Protein AF-0000000085283454 (afdb_homodimer)

Foldseek 3Di:
DEDEPVCPVLLLLVVVFQCVVDPDDAYEYCDADPSRRHDHDPADDDPQQVQQRVLRVLLVCCVPPLPDFKDKAEYSQKDWPVVLVCVLCVPPGLLAQEKEAQWWDPPAHLTWHQHFQIMMTRSNNSCCLNVPLLPDPPCQQAVNPDRGDRNGNRSRSSSVSRPRGYDYRADPVRFAQTENADLVVAADQDVCPVCVPVVVVIGPRDFHGHPPGGDPSHTMYGPHTSVNSVVCRCVVPPDDDPLVPDDPVPNVVPPVPPPPPPPPVPPPDDPDDPDDPDPPDPD/DEDEPVCPVLLLLVVVFQCVVDPDDAYEYCDADPSRRHDHDPADDDPQQVQQSVLRVLLVCCVPPLPDFKDKAEYSQKDWPVVLVCVLCVPPGLLAQEKEAQWWDDPAHLTWHQHFQIMMTRSNNSCCLNVPLLPDPPCQQAVNPDRGDRNGNRSRSSSVSRPRGYDYRADPVRFAQTDNADLVVAADQDVCPVCVPVVVVTGPRDFHGHPPGGDPSHTMYGPHTSVNSVVCRCVVPPDDDPLVPDDPVPNVVPPPPPPPPPPPVPPPDDPDDPDDPDPPDPD

pLDDT: mean 86.79, std 22.33, range [20.66, 98.94]

Sequence (566 aa):
VLTGPSTHHTAVHVKNTWAQRCDKTVFYSTEKDVGLQTEVLDVPEGYGYLWAKTKGALSHLHHHYPDYHWYLKADDDTYVIVENLRFFLRNLDPGEPIYYGVKFRKHVKQGYMSGGGGYVLSREAVRRFVTEALKLQDQSKCASNTSRGAEDLQLGVCLESVGVAAGDSLDDDGKSRFFSHSPLALFYKLPLVNKLHWYWRYIWHHHGVGPDCCSRHLVSFHDVDPRMMWTLETLLYRLHIHRDLQPPHLNTSTSTPPPTVSFTSTTVSQPPEATSISQDQWEVLTGPSTHHTAVHVKNTWAQRCDKTVFYSTEKDVGLQTEVLDVPEGYGYLWAKTKGALSHLHHHYPDYHWYLKADDDTYVIVENLRFFLRNLDPGEPIYYGVKFRKHVKQGYMSGGGGYVLSREAVRRFVTEALKLQDQSKCASNTSRGAEDLQLGVCLESVGVAAGDSLDDDGKSRFFSHSPLALFYKLPLVNKLHWYWRYIWHHHGVGPDCCSRHLVSFHDVDPRMMWTLETLLYRLHIHRDLQPPHLNTSTSTPPPTVSFTSTTVSQPPEATSISQDQWE

Organism: Cherax quadricarinatus (NCBI:txid27406)

Radius of gyration: 29.08 Å; Cα contacts (8 Å, |Δi|>4): 1041; chains: 2; bounding box: 64×90×77 Å

Secondary structure (DSSP, 8-state):
-B--GGGHHHHHHHHTTGGGGSS----EESS--TTTTPEEP-S--SGGGHHHHHHHHHHHHHHH-TT-SEEEE-BTT-EE-HHHHHHHHTTS-TTS-EEEEEEE-SSSTT-EEEEEEEEEEEHHHHHHHHHTGGG-S-TTT--TT---S-HHHHHHHHHHHTT-EE-----TTS-B-B-SS-HHHHSS--S---TTSHHHHHBSS----STTSB-TT--EESS--HHHHHHHHHHHHT----GGGS-GGG-TT--------------------------TT--/-B--GGGHHHHHHHHTTGGGGSS----EESS--TTTTPEEP-S--SGGGHHHHHHHHHHHHHHH-TT-SEEEE-BTT-EE-HHHHHHHHTTS-TTS-EEEEEEE-SSSTT-EEEEEEEEEEEHHHHHHHHHTGGG-S-TTT--TT-S-S-HHHHHHHHHHHTT-EE-----TTS-B-B-SS-HHHHSS--S---TTSHHHHHBSS----STTSB-TT--EESS--HHHHHHHHHHHHT----GGGS-GGG-TT--------------------------TT--

InterPro domains:
  IPR003378 Fringe-like, glycosyltransferase domain [PF02434] (13-164)
  IPR026050 C1GALT1/C1GALT1-specific chaperone 1 [PTHR23033] (1-240)

Solvent-accessible surface area (backbone atoms only — not comparable to full-atom values): 30653 Å² total; per-residue (Å²): 54,48,52,34,78,94,41,47,83,42,32,48,49,35,57,73,42,51,46,56,61,44,97,73,78,58,37,37,16,60,44,81,36,81,90,68,54,32,48,64,44,97,49,74,81,56,79,58,21,39,26,32,48,49,54,50,49,53,42,49,41,48,72,77,51,64,83,50,52,64,46,69,47,34,38,48,31,35,44,50,41,51,29,22,44,48,62,68,46,67,84,55,63,34,78,45,38,29,32,36,33,31,44,24,43,69,102,32,94,76,24,28,36,43,53,49,23,13,34,38,28,15,35,36,26,49,47,42,39,56,73,44,25,56,64,44,79,55,50,90,43,15,59,61,86,50,47,61,44,61,37,33,59,49,49,27,39,18,32,51,67,64,66,27,42,56,46,84,54,50,45,98,85,67,22,45,25,41,25,72,40,25,61,60,66,38,22,28,70,56,92,69,64,62,71,76,40,65,65,69,73,25,43,60,72,86,67,68,55,16,72,77,28,48,31,46,48,40,24,26,26,3,77,36,48,60,38,52,47,31,30,50,46,28,58,69,54,52,49,52,75,43,66,88,61,47,54,79,90,53,54,72,59,65,62,69,70,70,72,76,72,72,79,70,83,68,80,73,74,76,77,80,81,79,78,85,79,80,86,70,78,88,115,55,47,52,35,76,92,41,48,83,43,31,49,50,36,56,72,42,51,46,56,61,44,98,72,77,58,37,37,17,60,44,81,37,82,90,68,54,32,48,63,44,98,50,73,82,55,81,59,21,38,27,31,48,48,54,50,49,53,42,49,42,48,75,76,50,63,82,49,53,65,46,68,47,35,36,48,31,34,44,52,42,52,30,21,43,48,61,70,46,66,85,57,63,35,77,45,39,30,32,35,32,31,44,24,42,68,100,31,94,76,23,27,37,43,53,49,24,14,33,39,29,15,36,36,27,47,46,41,38,56,73,44,25,54,64,45,80,56,50,89,42,16,58,61,86,51,47,61,44,61,37,33,59,49,48,26,40,19,32,51,66,65,65,26,42,57,47,85,56,51,45,100,85,67,23,46,25,41,26,71,41,26,59,59,64,36,21,28,70,56,91,71,63,61,70,76,40,65,63,68,72,25,43,61,71,86,67,69,56,17,72,77,28,49,30,45,48,41,24,24,25,3,76,36,48,60,35,54,48,30,30,50,46,28,60,68,54,53,49,51,75,43,64,88,61,47,55,80,89,51,54,73,60,64,63,68,70,70,72,78,70,73,80,69,82,68,81,73,75,78,76,78,82,80,78,85,80,80,85,71,79,88,116

Nearest PDB structures (foldseek):
  7q4i-assembly1_A  TM=9.369E-01  e=1.637E-31  Drosophila melanogaster
  7jhk-assembly1_A  TM=6.469E-01  e=3.441E-08  Homo sapiens
  7jhm-assembly2_B  TM=6.564E-01  e=1.207E-07  Homo sapiens
  8tjc-assembly1_C  TM=6.547E-01  e=5.108E-07  Homo sapiens
  6wmo-assembly1_B  TM=6.582E-01  e=1.155E-06  Homo sapiens

Structure (mmCIF, N/CA/C/O backbone):
data_AF-0000000085283454-model_v1
#
loop_
_entit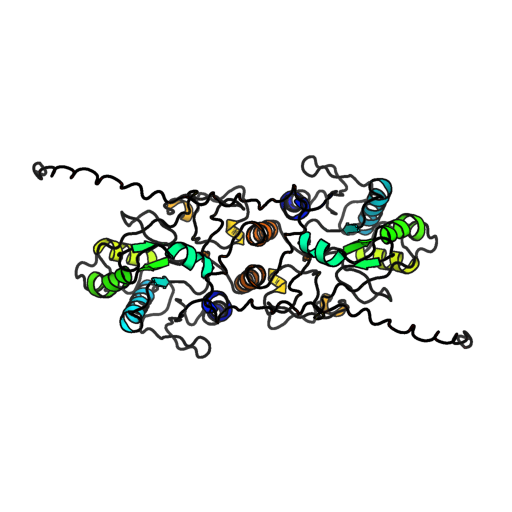y.id
_entity.type
_entity.pdbx_description
1 polymer 'N-acetylgalactosaminide beta-1,3-galactosyltransferase'
#
loop_
_atom_site.group_PDB
_atom_site.id
_atom_site.type_symbol
_atom_site.label_atom_id
_atom_site.label_alt_id
_atom_site.label_comp_id
_atom_site.label_asym_id
_atom_site.label_entity_id
_atom_site.label_seq_id
_atom_site.pdbx_PDB_ins_code
_atom_site.Cartn_x
_atom_site.Cartn_y
_atom_site.Cartn_z
_atom_site.occupancy
_atom_site.B_iso_or_equiv
_atom_site.auth_seq_id
_atom_site.auth_comp_id
_atom_site.auth_asym_id
_atom_site.auth_atom_id
_atom_site.pdbx_PDB_model_num
ATOM 1 N N . VAL A 1 1 ? -7.215 -21 -6.184 1 98.62 1 VAL A N 1
ATOM 2 C CA . VAL A 1 1 ? -6.656 -20.547 -4.91 1 98.62 1 VAL A CA 1
ATOM 3 C C . VAL A 1 1 ? -6.707 -21.688 -3.896 1 98.62 1 VAL A C 1
ATOM 5 O O . VAL A 1 1 ? -7.781 -22.219 -3.596 1 98.62 1 VAL A O 1
ATOM 8 N N . LEU A 1 2 ? -5.531 -22.031 -3.451 1 98.19 2 LEU A N 1
ATOM 9 C CA . LEU A 1 2 ? -5.457 -23.062 -2.43 1 98.19 2 LEU A CA 1
ATOM 10 C C . LEU A 1 2 ? -5.676 -22.469 -1.04 1 98.19 2 LEU A C 1
ATOM 12 O O . LEU A 1 2 ? -5.078 -21.453 -0.695 1 98.19 2 LEU A O 1
ATOM 16 N N . THR A 1 3 ? -6.551 -23.078 -0.317 1 98.12 3 THR A N 1
ATOM 17 C CA . THR A 1 3 ? -6.848 -22.656 1.049 1 98.12 3 THR A CA 1
ATOM 18 C C . THR A 1 3 ? -7.168 -23.859 1.927 1 98.12 3 THR A C 1
ATOM 20 O O . THR A 1 3 ? -6.887 -25 1.551 1 98.12 3 THR A O 1
ATOM 23 N N . GLY A 1 4 ? -7.457 -23.672 3.15 1 97.62 4 GLY A N 1
ATOM 24 C CA . GLY A 1 4 ? -7.832 -24.703 4.109 1 97.62 4 GLY A CA 1
ATOM 25 C C . GLY A 1 4 ? -8.758 -24.188 5.199 1 97.62 4 GLY A C 1
ATOM 26 O O . GLY A 1 4 ? -8.984 -22.984 5.312 1 97.62 4 GLY A O 1
ATOM 27 N N . PRO A 1 5 ? -9.281 -25.156 5.941 1 97.62 5 PRO A N 1
ATOM 28 C CA . PRO A 1 5 ? -10.25 -24.75 6.965 1 97.62 5 PRO A CA 1
ATOM 29 C C . PRO A 1 5 ? -9.68 -23.734 7.957 1 97.62 5 PRO A C 1
ATOM 31 O O . PRO A 1 5 ? -10.406 -22.875 8.445 1 97.62 5 PRO A O 1
ATOM 34 N N . SER A 1 6 ? -8.438 -23.797 8.258 1 96.88 6 SER A N 1
ATOM 35 C CA . SER A 1 6 ? -7.828 -22.891 9.219 1 96.88 6 SER A CA 1
ATOM 36 C C . SER A 1 6 ? -7.641 -21.5 8.625 1 96.88 6 SER A C 1
ATOM 38 O O . SER A 1 6 ? -7.387 -20.547 9.359 1 96.88 6 SER A O 1
ATOM 40 N N . THR A 1 7 ? -7.758 -21.328 7.277 1 97 7 THR A N 1
ATOM 41 C CA . THR A 1 7 ? -7.465 -20.031 6.66 1 97 7 THR A CA 1
ATOM 42 C C . THR A 1 7 ? -8.641 -19.562 5.805 1 97 7 THR A C 1
ATOM 44 O O . THR A 1 7 ? -8.523 -18.578 5.074 1 97 7 THR A O 1
ATOM 47 N N . HIS A 1 8 ? -9.75 -20.234 5.918 1 97.69 8 HIS A N 1
ATOM 48 C CA . HIS A 1 8 ? -10.945 -19.781 5.215 1 97.69 8 HIS A CA 1
ATOM 49 C C . HIS A 1 8 ? -11.25 -18.328 5.527 1 97.69 8 HIS A C 1
ATOM 51 O O . HIS A 1 8 ? -11.625 -17.562 4.633 1 97.69 8 HIS A O 1
ATOM 57 N N . HIS A 1 9 ? -11 -17.969 6.734 1 93.69 9 HIS A N 1
ATOM 58 C CA . HIS A 1 9 ? -11.328 -16.609 7.184 1 93.69 9 HIS A CA 1
ATOM 59 C C . HIS A 1 9 ? -10.414 -15.578 6.535 1 93.69 9 HIS A C 1
ATOM 61 O O . HIS A 1 9 ? -10.773 -14.398 6.457 1 93.69 9 HIS A O 1
ATOM 67 N N . THR A 1 10 ? -9.305 -15.961 6.07 1 94 10 THR A N 1
ATOM 68 C CA . THR A 1 10 ? -8.43 -15.031 5.367 1 94 10 THR A CA 1
ATOM 69 C C . THR A 1 10 ? -8.648 -15.117 3.859 1 94 10 THR A C 1
ATOM 71 O O . THR A 1 10 ? -8.508 -14.125 3.148 1 94 10 THR A O 1
ATOM 74 N N . ALA A 1 11 ? -9.086 -16.297 3.395 1 98 11 ALA A N 1
ATOM 75 C CA . ALA A 1 11 ? -9.305 -16.516 1.967 1 98 11 ALA A CA 1
ATOM 76 C C . ALA A 1 11 ? -10.445 -15.641 1.451 1 98 11 ALA A C 1
ATOM 78 O O . ALA A 1 11 ? -10.477 -15.281 0.272 1 98 11 ALA A O 1
ATOM 79 N N . VAL A 1 12 ? -11.312 -15.25 2.35 1 96.69 12 VAL A N 1
ATOM 80 C CA . VAL A 1 12 ? -12.453 -14.43 1.955 1 96.69 12 VAL A CA 1
ATOM 81 C C . VAL A 1 12 ? -11.961 -13.07 1.466 1 96.69 12 VAL A C 1
ATOM 83 O O . VAL A 1 12 ? -12.578 -12.461 0.587 1 96.69 12 VAL A O 1
ATOM 86 N N . HIS A 1 13 ? -10.859 -12.602 1.959 1 96.19 13 HIS A N 1
ATOM 87 C CA . HIS A 1 13 ? -10.32 -11.312 1.536 1 96.19 13 HIS A CA 1
ATOM 88 C C . HIS A 1 13 ? -9.727 -11.406 0.134 1 96.19 13 HIS A C 1
ATOM 90 O O . HIS A 1 13 ? -9.773 -10.43 -0.626 1 96.19 13 HIS A O 1
ATOM 96 N N . VAL A 1 14 ? -9.211 -12.594 -0.225 1 97.56 14 VAL A N 1
ATOM 97 C CA . VAL A 1 14 ? -8.805 -12.836 -1.606 1 97.56 14 VAL A CA 1
ATOM 98 C C . VAL A 1 14 ? -10.031 -12.773 -2.52 1 97.56 14 VAL A C 1
ATOM 100 O O . VAL A 1 14 ? -10.023 -12.062 -3.523 1 97.56 14 VAL A O 1
ATOM 103 N N . LYS A 1 15 ? -11.055 -13.422 -2.117 1 97.25 15 LYS A N 1
ATOM 104 C CA . LYS A 1 15 ? -12.297 -13.484 -2.877 1 97.25 15 LYS A CA 1
ATOM 105 C C . LYS A 1 15 ? -12.852 -12.094 -3.133 1 97.25 15 LYS A C 1
ATOM 107 O O . LYS A 1 15 ? -13.367 -11.812 -4.219 1 97.25 15 LYS A O 1
ATOM 112 N N . ASN A 1 16 ? -12.688 -11.242 -2.176 1 94.69 16 ASN A N 1
ATOM 113 C CA . ASN A 1 16 ? -13.359 -9.945 -2.223 1 94.69 16 ASN A CA 1
ATOM 114 C C . ASN A 1 16 ? -12.438 -8.859 -2.764 1 94.69 16 ASN A C 1
ATOM 116 O O . ASN A 1 16 ? -12.828 -7.695 -2.854 1 94.69 16 ASN A O 1
ATOM 120 N N . THR A 1 17 ? -11.234 -9.148 -3.137 1 95 17 THR A N 1
ATOM 121 C CA . THR A 1 17 ? -10.32 -8.18 -3.723 1 95 17 THR A CA 1
ATOM 122 C C . THR A 1 17 ? -9.891 -8.617 -5.121 1 95 17 THR A C 1
ATOM 124 O O . THR A 1 17 ? -10.68 -8.57 -6.062 1 95 17 THR A O 1
ATOM 127 N N . TRP A 1 18 ? -8.641 -9.117 -5.258 1 96.44 18 TRP A N 1
ATOM 128 C CA . TRP A 1 18 ? -8.078 -9.273 -6.594 1 96.44 18 TRP A CA 1
ATOM 129 C C . TRP A 1 18 ? -8.766 -10.406 -7.348 1 96.44 18 TRP A C 1
ATOM 131 O O . TRP A 1 18 ? -8.82 -10.398 -8.578 1 96.44 18 TRP A O 1
ATOM 141 N N . ALA A 1 19 ? -9.344 -11.406 -6.625 1 96.25 19 ALA A N 1
ATOM 142 C CA . ALA A 1 19 ? -9.969 -12.547 -7.297 1 96.25 19 ALA A CA 1
ATOM 143 C C . ALA A 1 19 ? -11.172 -12.109 -8.125 1 96.25 19 ALA A C 1
ATOM 145 O O . ALA A 1 19 ? -11.555 -12.781 -9.078 1 96.25 19 ALA A O 1
ATOM 146 N N . GLN A 1 20 ? -11.711 -10.992 -7.793 1 93.56 20 GLN A N 1
ATOM 147 C CA . GLN A 1 20 ? -12.867 -10.461 -8.508 1 93.56 20 GLN A CA 1
ATOM 148 C C . GLN A 1 20 ? -12.492 -10.039 -9.93 1 93.56 20 GLN A C 1
ATOM 150 O O . GLN A 1 20 ? -13.359 -9.859 -10.781 1 93.56 20 GLN A O 1
ATOM 155 N N . ARG A 1 21 ? -11.289 -9.938 -10.172 1 95.06 21 ARG A N 1
ATOM 156 C CA . ARG A 1 21 ? -10.844 -9.445 -11.469 1 95.06 21 ARG A CA 1
ATOM 157 C C . ARG A 1 21 ? -10.391 -10.594 -12.359 1 95.06 21 ARG A C 1
ATOM 159 O O . ARG A 1 21 ? -9.906 -10.367 -13.477 1 95.06 21 ARG A O 1
ATOM 166 N N . CYS A 1 22 ? -10.516 -11.805 -11.859 1 95.38 22 CYS A N 1
ATOM 167 C CA . CYS A 1 22 ? -10.297 -13 -12.664 1 95.38 22 CYS A CA 1
ATOM 168 C C . CYS A 1 22 ? -11.539 -13.352 -13.469 1 95.38 22 CYS A C 1
ATOM 170 O O . CYS A 1 22 ? -12.656 -12.984 -13.094 1 95.38 22 CYS A O 1
ATOM 172 N N . ASP A 1 23 ? -11.328 -14.047 -14.609 1 94.25 23 ASP A N 1
ATOM 173 C CA . ASP A 1 23 ? -12.469 -14.547 -15.367 1 94.25 23 ASP A CA 1
ATOM 174 C C . ASP A 1 23 ? -13.258 -15.578 -14.562 1 94.25 23 ASP A C 1
ATOM 176 O O . ASP A 1 23 ? -14.484 -15.633 -14.641 1 94.25 23 ASP A O 1
ATOM 180 N N . LYS A 1 24 ? -12.547 -16.375 -13.883 1 95.12 24 LYS A N 1
ATOM 181 C CA . LYS A 1 24 ? -13.086 -17.391 -12.984 1 95.12 24 LYS A CA 1
ATOM 182 C C . LYS A 1 24 ? -12.117 -17.672 -11.836 1 95.12 24 LYS A C 1
ATOM 184 O O . LYS A 1 24 ? -10.906 -17.719 -12.039 1 95.12 24 LYS A O 1
ATOM 189 N N . THR A 1 25 ? -12.727 -17.812 -10.633 1 97.12 25 THR A N 1
ATOM 190 C CA . THR A 1 25 ? -11.914 -18.203 -9.484 1 97.12 25 THR A CA 1
ATOM 191 C C . THR A 1 25 ? -12.508 -19.406 -8.773 1 97.12 25 THR A C 1
ATOM 193 O O . THR A 1 25 ? -13.727 -19.469 -8.578 1 97.12 25 THR A O 1
ATOM 196 N N . VAL A 1 26 ? -11.719 -20.328 -8.477 1 98.56 26 VAL A N 1
ATOM 197 C CA . VAL A 1 26 ? -12.117 -21.484 -7.68 1 98.56 26 VAL A CA 1
ATOM 198 C C . VAL A 1 26 ? -11.25 -21.578 -6.426 1 98.56 26 VAL A C 1
ATOM 200 O O . VAL A 1 26 ? -10.023 -21.5 -6.508 1 98.56 26 VAL A O 1
ATOM 203 N N . PHE A 1 27 ? -11.883 -21.688 -5.297 1 98.81 27 PHE A N 1
ATOM 204 C CA . PHE A 1 27 ? -11.188 -21.922 -4.039 1 98.81 27 PHE A CA 1
ATOM 205 C C . PHE A 1 27 ? -11.172 -23.406 -3.686 1 98.81 27 PHE A C 1
ATOM 207 O O . PHE A 1 27 ? -12.227 -24.031 -3.543 1 98.81 27 PHE A O 1
ATOM 214 N N . TYR A 1 28 ? -10.016 -23.969 -3.574 1 98.75 28 TYR A N 1
ATOM 215 C CA . TYR A 1 28 ? -9.875 -25.391 -3.236 1 98.75 28 TYR A CA 1
ATOM 216 C C . TYR A 1 28 ? -9.523 -25.562 -1.764 1 98.75 28 TYR A C 1
ATOM 218 O O . TYR A 1 28 ? -8.578 -24.953 -1.267 1 98.75 28 TYR A O 1
ATOM 226 N N . SER A 1 29 ? -10.297 -26.359 -1.108 1 98.5 29 SER A N 1
ATOM 227 C CA . SER A 1 29 ? -10.117 -26.672 0.306 1 98.5 29 SER A CA 1
ATOM 228 C C . SER A 1 29 ? -10.461 -28.125 0.604 1 98.5 29 SER A C 1
ATOM 230 O O . SER A 1 29 ? -10.891 -28.859 -0.287 1 98.5 29 SER A O 1
ATOM 232 N N . THR A 1 30 ? -10.141 -28.516 1.814 1 98.31 30 THR A N 1
ATOM 233 C CA . THR A 1 30 ? -10.523 -29.859 2.234 1 98.31 30 THR A CA 1
ATOM 234 C C . THR A 1 30 ? -11.875 -29.844 2.941 1 98.31 30 THR A C 1
ATOM 236 O O . THR A 1 30 ? -12.414 -30.891 3.293 1 98.31 30 THR A O 1
ATOM 239 N N . GLU A 1 31 ? -12.414 -28.688 3.119 1 98.31 31 GLU A N 1
ATOM 240 C CA . GLU A 1 31 ? -13.711 -28.547 3.766 1 98.31 31 GLU A CA 1
ATOM 241 C C . GLU A 1 31 ? -14.594 -27.547 3.02 1 98.31 31 GLU A C 1
ATOM 243 O O . GLU A 1 31 ? -14.086 -26.594 2.412 1 98.31 31 GLU A O 1
ATOM 248 N N . LYS A 1 32 ? -15.867 -27.812 3.168 1 98.12 32 LYS A N 1
ATOM 249 C CA . LYS A 1 32 ? -16.828 -26.891 2.568 1 98.12 32 LYS A CA 1
ATOM 250 C C . LYS A 1 32 ? -16.891 -25.578 3.324 1 98.12 32 LYS A C 1
ATOM 252 O O . LYS A 1 32 ? -16.828 -25.547 4.555 1 98.12 32 LYS A O 1
ATOM 257 N N . ASP A 1 33 ? -16.953 -24.547 2.633 1 97.94 33 ASP A N 1
ATOM 258 C CA . ASP A 1 33 ? -17.203 -23.203 3.152 1 97.94 33 ASP A CA 1
ATOM 259 C C . ASP A 1 33 ? -18.234 -22.469 2.291 1 97.94 33 ASP A C 1
ATOM 261 O O . ASP A 1 33 ? -17.969 -22.203 1.116 1 97.94 33 ASP A O 1
ATOM 265 N N . VAL A 1 34 ? -19.344 -22.078 2.826 1 96.44 34 VAL A N 1
ATOM 266 C CA . VAL A 1 34 ? -20.469 -21.516 2.086 1 96.44 34 VAL A CA 1
ATOM 267 C C . VAL A 1 34 ? -20.078 -20.141 1.515 1 96.44 34 VAL A C 1
ATOM 269 O O . VAL A 1 34 ? -20.422 -19.828 0.374 1 96.44 34 VAL A O 1
ATOM 272 N N . GLY A 1 35 ? -19.453 -19.375 2.273 1 95.31 35 GLY A N 1
ATOM 273 C CA . GLY A 1 35 ? -19.031 -18.047 1.819 1 95.31 35 GLY A CA 1
ATOM 274 C C . GLY A 1 35 ? -18.047 -18.094 0.666 1 95.31 35 GLY A C 1
ATOM 275 O O . GLY A 1 35 ? -18.203 -17.375 -0.317 1 95.31 35 GLY A O 1
ATOM 276 N N . LEU A 1 36 ? -17.109 -18.969 0.765 1 97.56 36 LEU A N 1
ATOM 277 C CA . LEU A 1 36 ? -16.078 -19.094 -0.251 1 97.56 36 LEU A CA 1
ATOM 278 C C . LEU A 1 36 ? -16.562 -19.953 -1.411 1 97.56 36 LEU A C 1
ATOM 280 O O . LEU A 1 36 ? -15.992 -19.906 -2.504 1 97.56 36 LEU A O 1
ATOM 284 N N . GLN A 1 37 ? -17.609 -20.781 -1.097 1 97.44 37 GLN A N 1
ATOM 285 C CA . GLN A 1 37 ? -18.031 -21.797 -2.066 1 97.44 37 GLN A CA 1
ATOM 286 C C . GLN A 1 37 ? -16.859 -22.656 -2.514 1 97.44 37 GLN A C 1
ATOM 288 O O . GLN A 1 37 ? -16.625 -22.812 -3.713 1 97.44 37 GLN A O 1
ATOM 293 N N . THR A 1 38 ? -16.281 -23.25 -1.557 1 98.56 38 THR A N 1
ATOM 294 C CA . THR A 1 38 ? -15.07 -24.016 -1.826 1 98.56 38 THR A CA 1
ATOM 295 C C . THR A 1 38 ? -15.383 -25.25 -2.66 1 98.56 38 THR A C 1
ATOM 297 O O . THR A 1 38 ? -16.453 -25.844 -2.512 1 98.56 38 THR A O 1
ATOM 300 N N . GLU A 1 39 ? -14.562 -25.578 -3.584 1 98.62 39 GLU A N 1
ATOM 301 C CA . GLU A 1 39 ? -14.477 -26.922 -4.141 1 98.62 39 GLU A CA 1
ATOM 302 C C . GLU A 1 39 ? -13.68 -27.844 -3.221 1 98.62 39 GLU A C 1
ATOM 304 O O . GLU A 1 39 ? -12.492 -27.625 -2.986 1 98.62 39 GLU A O 1
ATOM 309 N N . VAL A 1 40 ? -14.32 -28.859 -2.777 1 98.62 40 VAL A N 1
ATOM 310 C CA . VAL A 1 40 ? -13.711 -29.719 -1.759 1 98.62 40 VAL A CA 1
ATOM 311 C C . VAL A 1 40 ? -12.914 -30.828 -2.428 1 98.62 40 VAL A C 1
ATOM 313 O O . VAL A 1 40 ? -13.445 -31.578 -3.258 1 98.62 40 VAL A O 1
ATOM 316 N N . LEU A 1 41 ? -11.656 -30.891 -2.072 1 98.25 41 LEU A N 1
ATOM 317 C CA . LEU A 1 41 ? -10.773 -31.953 -2.531 1 98.25 41 LEU A CA 1
ATOM 318 C C . LEU A 1 41 ? -10.672 -33.062 -1.487 1 98.25 41 LEU A C 1
ATOM 320 O O . LEU A 1 41 ? -10.609 -32.781 -0.288 1 98.25 41 LEU A O 1
ATOM 324 N N . ASP A 1 42 ? -10.703 -34.25 -1.955 1 97.06 42 ASP A N 1
ATOM 325 C CA . ASP A 1 42 ? -10.531 -35.406 -1.073 1 97.06 42 ASP A CA 1
ATOM 326 C C . ASP A 1 42 ? -9.047 -35.719 -0.855 1 97.06 42 ASP A C 1
ATOM 328 O O . ASP A 1 42 ? -8.531 -36.688 -1.376 1 97.06 42 ASP A O 1
ATOM 332 N N . VAL A 1 43 ? -8.391 -34.906 -0.096 1 97.25 43 VAL A N 1
ATOM 333 C CA . VAL A 1 43 ? -6.977 -35.031 0.235 1 97.25 43 VAL A CA 1
ATOM 334 C C . VAL A 1 43 ? -6.762 -34.688 1.708 1 97.25 43 VAL A C 1
ATOM 336 O O . VAL A 1 43 ? -7.586 -34 2.324 1 97.25 43 VAL A O 1
ATOM 339 N N . PRO A 1 44 ? -5.711 -35.219 2.287 1 96.25 44 PRO A N 1
ATOM 340 C CA . PRO A 1 44 ? -5.434 -34.812 3.674 1 96.25 44 PRO A CA 1
ATOM 341 C C . PRO A 1 44 ? -5.188 -33.312 3.836 1 96.25 44 PRO A C 1
ATOM 343 O O . PRO A 1 44 ? -4.75 -32.656 2.893 1 96.25 44 PRO A O 1
ATOM 346 N N . GLU A 1 45 ? -5.492 -32.844 5.008 1 95.44 45 GLU A N 1
ATOM 347 C CA . GLU A 1 45 ? -5.363 -31.422 5.285 1 95.44 45 GLU A CA 1
ATOM 348 C C . GLU A 1 45 ? -4.012 -31.109 5.922 1 95.44 45 GLU A C 1
ATOM 350 O O . GLU A 1 45 ? -3.494 -31.906 6.715 1 95.44 45 GLU A O 1
ATOM 355 N N . GLY A 1 46 ? -3.49 -29.922 5.605 1 92.94 46 GLY A N 1
ATOM 356 C CA . GLY A 1 46 ? -2.277 -29.438 6.246 1 92.94 46 GLY A CA 1
ATOM 357 C C . GLY A 1 46 ? -1.234 -28.953 5.258 1 92.94 46 GLY A C 1
ATOM 358 O O . GLY A 1 46 ? -1.249 -29.344 4.09 1 92.94 46 GLY A O 1
ATOM 359 N N . TYR A 1 47 ? -0.323 -28.188 5.73 1 89.38 47 TYR A N 1
ATOM 360 C CA . TYR A 1 47 ? 0.716 -27.578 4.898 1 89.38 47 TYR A CA 1
ATOM 361 C C . TYR A 1 47 ? 1.581 -28.656 4.254 1 89.38 47 TYR A C 1
ATOM 363 O O . TYR A 1 47 ? 2.031 -28.5 3.117 1 89.38 47 TYR A O 1
ATOM 371 N N . GLY A 1 48 ? 1.752 -29.719 4.898 1 93.56 48 GLY A N 1
ATOM 372 C CA . GLY A 1 48 ? 2.572 -30.797 4.383 1 93.56 48 GLY A CA 1
ATOM 373 C C . GLY A 1 48 ? 1.938 -31.516 3.211 1 93.56 48 GLY A C 1
ATOM 374 O O . GLY A 1 48 ? 2.605 -32.281 2.512 1 93.56 48 GLY A O 1
ATOM 375 N N . TYR A 1 49 ? 0.66 -31.266 2.998 1 96.25 49 TYR A N 1
ATOM 376 C CA . TYR A 1 49 ? -0.071 -31.984 1.962 1 96.25 49 TYR A CA 1
ATOM 377 C C . TYR A 1 49 ? -0.428 -31.062 0.804 1 96.25 49 TYR A C 1
ATOM 379 O O . TYR A 1 49 ? -1.414 -31.281 0.099 1 96.25 49 TYR A O 1
ATOM 387 N N . LEU A 1 50 ? 0.343 -30.016 0.606 1 97.19 50 LEU A N 1
ATOM 388 C CA . LEU A 1 50 ? 0.083 -29.062 -0.47 1 97.19 50 LEU A CA 1
ATOM 389 C C . LEU A 1 50 ? 0.233 -29.734 -1.833 1 97.19 50 LEU A C 1
ATOM 391 O O . LEU A 1 50 ? -0.467 -29.375 -2.783 1 97.19 50 LEU A O 1
ATOM 395 N N . TRP A 1 51 ? 1.095 -30.734 -1.852 1 98.12 51 TRP A N 1
ATOM 396 C CA . TRP A 1 51 ? 1.264 -31.453 -3.111 1 98.12 51 TRP A CA 1
ATOM 397 C C . TRP A 1 51 ? -0.022 -32.188 -3.504 1 98.12 51 TRP A C 1
ATOM 399 O O . TRP A 1 51 ? -0.481 -32.062 -4.641 1 98.12 51 TRP A O 1
ATOM 409 N N . ALA A 1 52 ? -0.62 -32.812 -2.58 1 98.44 52 ALA A N 1
ATOM 410 C CA . ALA A 1 52 ? -1.886 -33.5 -2.842 1 98.44 52 ALA A CA 1
ATOM 411 C C . ALA A 1 52 ? -2.961 -32.5 -3.273 1 98.44 52 ALA A C 1
ATOM 413 O O . ALA A 1 52 ? -3.719 -32.781 -4.211 1 98.44 52 ALA A O 1
ATOM 414 N N . LYS A 1 53 ? -3.029 -31.406 -2.611 1 98.06 53 LYS A N 1
ATOM 415 C CA . LYS A 1 53 ? -4.012 -30.375 -2.943 1 98.06 53 LYS A CA 1
ATOM 416 C C . LYS A 1 53 ? -3.779 -29.828 -4.344 1 98.06 53 LYS A C 1
ATOM 418 O O . LYS A 1 53 ? -4.73 -29.625 -5.102 1 98.06 53 LYS A O 1
ATOM 423 N N . THR A 1 54 ? -2.555 -29.609 -4.668 1 98.56 54 THR A N 1
ATOM 424 C CA . THR A 1 54 ? -2.207 -29.062 -5.977 1 98.56 54 THR A CA 1
ATOM 425 C C . THR A 1 54 ? -2.557 -30.047 -7.086 1 98.56 54 THR A C 1
ATOM 427 O O . THR A 1 54 ? -3.143 -29.672 -8.102 1 98.56 54 THR A O 1
ATOM 430 N N . LYS A 1 55 ? -2.246 -31.328 -6.883 1 98.69 55 LYS A N 1
ATOM 431 C CA . LYS A 1 55 ? -2.625 -32.344 -7.863 1 98.69 55 LYS A CA 1
ATOM 432 C C . LYS A 1 55 ? -4.137 -32.375 -8.07 1 98.69 55 LYS A C 1
ATOM 434 O O . LYS A 1 55 ? -4.609 -32.375 -9.211 1 98.69 55 LYS A O 1
ATOM 439 N N . GLY A 1 56 ? -4.812 -32.406 -6.945 1 98.56 56 GLY A N 1
ATOM 440 C CA . GLY A 1 56 ? -6.262 -32.438 -7.02 1 98.56 56 GLY A CA 1
ATOM 441 C C . GLY A 1 56 ? -6.844 -31.203 -7.703 1 98.56 56 GLY A C 1
ATOM 442 O O . GLY A 1 56 ? -7.754 -31.312 -8.523 1 98.56 56 GLY A O 1
ATOM 443 N N . ALA A 1 57 ? -6.336 -30.047 -7.41 1 98.75 57 ALA A N 1
ATOM 444 C CA . ALA A 1 57 ? -6.844 -28.781 -7.934 1 98.75 57 ALA A CA 1
ATOM 445 C C . ALA A 1 57 ? -6.609 -28.672 -9.438 1 98.75 57 ALA A C 1
ATOM 447 O O . ALA A 1 57 ? -7.527 -28.359 -10.195 1 98.75 57 ALA A O 1
ATOM 448 N N . LEU A 1 58 ? -5.379 -28.953 -9.875 1 98.81 58 LEU A N 1
ATOM 449 C CA . LEU A 1 58 ? -5.062 -28.828 -11.297 1 98.81 58 LEU A CA 1
ATOM 450 C C . LEU A 1 58 ? -5.832 -29.859 -12.109 1 98.81 58 LEU A C 1
ATOM 452 O O . LEU A 1 58 ? -6.25 -29.594 -13.242 1 98.81 58 LEU A O 1
ATOM 456 N N . SER A 1 59 ? -5.996 -31.047 -11.562 1 98.75 59 SER A N 1
ATOM 457 C CA . SER A 1 59 ? -6.824 -32.062 -12.219 1 98.75 59 SER A CA 1
ATOM 458 C C . SER A 1 59 ? -8.266 -31.562 -12.375 1 98.75 59 SER A C 1
ATOM 460 O O . SER A 1 59 ? -8.859 -31.703 -13.438 1 98.75 59 SER A O 1
ATOM 462 N N . HIS A 1 60 ? -8.797 -31.031 -11.289 1 98.75 60 HIS A N 1
ATOM 463 C CA . HIS A 1 60 ? -10.148 -30.5 -11.328 1 98.75 60 HIS A CA 1
ATOM 464 C C . HIS A 1 60 ? -10.281 -29.422 -12.398 1 98.75 60 HIS A C 1
ATOM 466 O O . HIS A 1 60 ? -11.242 -29.406 -13.164 1 98.75 60 HIS A O 1
ATOM 472 N N . LEU A 1 61 ? -9.336 -28.516 -12.469 1 98.56 61 LEU A N 1
ATOM 473 C CA . LEU A 1 61 ? -9.359 -27.438 -13.445 1 98.56 61 LEU A CA 1
ATOM 474 C C . LEU A 1 61 ? -9.336 -27.969 -14.867 1 98.56 61 LEU A C 1
ATOM 476 O O . LEU A 1 61 ? -10.078 -27.5 -15.727 1 98.56 61 LEU A O 1
ATOM 480 N N . HIS A 1 62 ? -8.469 -28.906 -15.086 1 98.56 62 HIS A N 1
ATOM 481 C CA . HIS A 1 62 ? -8.359 -29.5 -16.406 1 98.56 62 HIS A CA 1
ATOM 482 C C . HIS A 1 62 ? -9.688 -30.125 -16.844 1 98.56 62 HIS A C 1
ATOM 484 O O . HIS A 1 62 ? -10.102 -29.969 -17.984 1 98.56 62 HIS A O 1
ATOM 490 N N . HIS A 1 63 ? -10.359 -30.781 -15.961 1 98.44 63 HIS A N 1
ATOM 491 C CA . HIS A 1 63 ? -11.555 -31.547 -16.281 1 98.44 63 HIS A CA 1
ATOM 492 C C . HIS A 1 63 ? -12.773 -30.641 -16.391 1 98.44 63 HIS A C 1
ATOM 494 O O . HIS A 1 63 ? -13.648 -30.859 -17.234 1 98.44 63 HIS A O 1
ATOM 500 N N . HIS A 1 64 ? -12.867 -29.609 -15.609 1 98.31 64 HIS A N 1
ATOM 501 C CA . HIS A 1 64 ? -14.094 -28.828 -15.523 1 98.31 64 HIS A CA 1
ATOM 502 C C . HIS A 1 64 ? -13.961 -27.516 -16.297 1 98.31 64 HIS A C 1
ATOM 504 O O . HIS A 1 64 ? -14.969 -26.938 -16.703 1 98.31 64 HIS A O 1
ATOM 510 N N . TYR A 1 65 ? -12.719 -27.078 -16.469 1 97.69 65 TYR A N 1
ATOM 511 C CA . TYR A 1 65 ? -12.492 -25.797 -17.156 1 97.69 65 TYR A CA 1
ATOM 512 C C . TYR A 1 65 ? -11.375 -25.922 -18.172 1 97.69 65 TYR A C 1
ATOM 514 O O . TYR A 1 65 ? -10.43 -25.141 -18.188 1 97.69 65 TYR A O 1
ATOM 522 N N . PRO A 1 66 ? -11.547 -26.797 -19.203 1 96.94 66 PRO A N 1
ATOM 523 C CA . PRO A 1 66 ? -10.453 -27.094 -20.125 1 96.94 66 PRO A CA 1
ATOM 524 C C . PRO A 1 66 ? -10.242 -26 -21.156 1 96.94 66 PRO A C 1
ATOM 526 O O . PRO A 1 66 ? -9.227 -25.984 -21.859 1 96.94 66 PRO A O 1
ATOM 529 N N . ASP A 1 67 ? -11.141 -25 -21.25 1 96.31 67 ASP A N 1
ATOM 530 C CA . ASP A 1 67 ? -11.125 -24.094 -22.391 1 96.31 67 ASP A CA 1
ATOM 531 C C . ASP A 1 67 ? -10.43 -22.781 -22.047 1 96.31 67 ASP A C 1
ATOM 533 O O . ASP A 1 67 ? -10.258 -21.922 -22.906 1 96.31 67 ASP A O 1
ATOM 537 N N . TYR A 1 68 ? -10.031 -22.609 -20.766 1 97.56 68 TYR A N 1
ATOM 538 C CA . TYR A 1 68 ? -9.297 -21.391 -20.406 1 97.56 68 TYR A CA 1
ATOM 539 C C . TYR A 1 68 ? -7.887 -21.422 -20.984 1 97.56 68 TYR A C 1
ATOM 541 O O . TYR A 1 68 ? -7.305 -22.5 -21.156 1 97.56 68 TYR A O 1
ATOM 549 N N . HIS A 1 69 ? -7.402 -20.25 -21.312 1 98 69 HIS A N 1
ATOM 550 C CA . HIS A 1 69 ? -6.086 -20.125 -21.938 1 98 69 HIS A CA 1
ATOM 551 C C . HIS A 1 69 ? -4.973 -20.312 -20.906 1 98 69 HIS A C 1
ATOM 553 O O . HIS A 1 69 ? -3.941 -20.922 -21.203 1 98 69 HIS A O 1
ATOM 559 N N . TRP A 1 70 ? -5.207 -19.75 -19.75 1 98.69 70 TRP A N 1
ATOM 560 C CA . TRP A 1 70 ? -4.203 -19.75 -18.688 1 98.69 70 TRP A CA 1
ATOM 561 C C . TRP A 1 70 ? -4.824 -20.094 -17.344 1 98.69 70 TRP A C 1
ATOM 563 O O . TRP A 1 70 ? -5.988 -19.781 -17.094 1 98.69 70 TRP A O 1
ATOM 573 N N . TYR A 1 71 ? -4.023 -20.766 -16.484 1 98.81 71 TYR A N 1
ATOM 574 C CA . TYR A 1 71 ? -4.438 -21.156 -15.148 1 98.81 71 TYR A CA 1
ATOM 575 C C . TYR A 1 71 ? -3.461 -20.641 -14.102 1 98.81 71 TYR A C 1
ATOM 577 O O . TYR A 1 71 ? -2.271 -20.953 -14.141 1 98.81 71 TYR A O 1
ATOM 585 N N . LEU A 1 72 ? -3.971 -19.828 -13.227 1 98.88 72 LEU A N 1
ATOM 586 C CA . LEU A 1 72 ? -3.164 -19.266 -12.141 1 98.88 72 LEU A CA 1
ATOM 587 C C . LEU A 1 72 ? -3.381 -20.031 -10.844 1 98.88 72 LEU A C 1
ATOM 589 O O . LEU A 1 72 ? -4.52 -20.219 -10.414 1 98.88 72 LEU A O 1
ATOM 593 N N . LYS A 1 73 ? -2.311 -20.547 -10.328 1 98.81 73 LYS A N 1
ATOM 594 C CA . LYS A 1 73 ? -2.328 -21.031 -8.953 1 98.81 73 LYS A CA 1
ATOM 595 C C . LYS A 1 73 ? -1.88 -19.938 -7.98 1 98.81 73 LYS A C 1
ATOM 597 O O . LYS A 1 73 ? -0.835 -19.328 -8.18 1 98.81 73 LYS A O 1
ATOM 602 N N . ALA A 1 74 ? -2.641 -19.703 -6.969 1 98.5 74 ALA A N 1
ATOM 603 C CA . ALA A 1 74 ? -2.307 -18.781 -5.895 1 98.5 74 ALA A CA 1
ATOM 604 C C . ALA A 1 74 ? -2.695 -19.344 -4.535 1 98.5 74 ALA A C 1
ATOM 606 O O . ALA A 1 74 ? -3.471 -20.297 -4.453 1 98.5 74 ALA A O 1
ATOM 607 N N . ASP A 1 75 ? -2.088 -18.797 -3.523 1 97.5 75 ASP A N 1
ATOM 608 C CA . ASP A 1 75 ? -2.459 -19.109 -2.148 1 97.5 75 ASP A CA 1
ATOM 609 C C . ASP A 1 75 ? -3.404 -18.062 -1.576 1 97.5 75 ASP A C 1
ATOM 611 O O . ASP A 1 75 ? -3.68 -17.047 -2.225 1 97.5 75 ASP A O 1
ATOM 615 N N . ASP A 1 76 ? -3.9 -18.344 -0.375 1 97.75 76 ASP A N 1
ATOM 616 C CA . ASP A 1 76 ? -4.867 -17.438 0.226 1 97.75 76 ASP A CA 1
ATOM 617 C C . ASP A 1 76 ? -4.172 -16.25 0.891 1 97.75 76 ASP A C 1
ATOM 619 O O . ASP A 1 76 ? -4.816 -15.43 1.544 1 97.75 76 ASP A O 1
ATOM 623 N N . ASP A 1 77 ? -2.826 -16.109 0.697 1 97.88 77 ASP A N 1
ATOM 624 C CA . ASP A 1 77 ? -2.082 -14.922 1.103 1 97.88 77 ASP A CA 1
ATOM 625 C C . ASP A 1 77 ? -1.261 -14.359 -0.058 1 97.88 77 ASP A C 1
ATOM 627 O O . ASP A 1 77 ? -0.251 -13.688 0.157 1 97.88 77 ASP A O 1
ATOM 631 N N . THR A 1 78 ? -1.647 -14.742 -1.282 1 98.44 78 THR A N 1
ATOM 632 C CA . THR A 1 78 ? -1.127 -14.141 -2.508 1 98.44 78 THR A CA 1
ATOM 633 C C . THR A 1 78 ? -1.992 -12.969 -2.945 1 98.44 78 THR A C 1
ATOM 635 O O . THR A 1 78 ? -3.219 -13.016 -2.84 1 98.44 78 THR A O 1
ATOM 638 N N . TYR A 1 79 ? -1.367 -11.891 -3.328 1 98.62 79 TYR A N 1
ATOM 639 C CA . TYR A 1 79 ? -2.064 -10.805 -4.008 1 98.62 79 TYR A CA 1
ATOM 640 C C . TYR A 1 79 ? -1.605 -10.68 -5.457 1 98.62 79 TYR A C 1
ATOM 642 O O . TYR A 1 79 ? -0.406 -10.594 -5.727 1 98.62 79 TYR A O 1
ATOM 650 N N . VAL A 1 80 ? -2.611 -10.617 -6.363 1 98.56 80 VAL A N 1
ATOM 651 C CA . VAL A 1 80 ? -2.291 -10.578 -7.785 1 98.56 80 VAL A CA 1
ATOM 652 C C . VAL A 1 80 ? -2.896 -9.328 -8.422 1 98.56 80 VAL A C 1
ATOM 654 O O . VAL A 1 80 ? -4.066 -9.016 -8.188 1 98.56 80 VAL A O 1
ATOM 657 N N . ILE A 1 81 ? -2.045 -8.586 -9.109 1 98.12 81 ILE A N 1
ATOM 658 C CA . ILE A 1 81 ? -2.545 -7.562 -10.023 1 98.12 81 ILE A CA 1
ATOM 659 C C . ILE A 1 81 ? -2.902 -8.195 -11.367 1 98.12 81 ILE A C 1
ATOM 661 O O . ILE A 1 81 ? -2.061 -8.281 -12.266 1 98.12 81 ILE A O 1
ATOM 665 N N . VAL A 1 82 ? -4.145 -8.555 -11.5 1 97.94 82 VAL A N 1
ATOM 666 C CA . VAL A 1 82 ? -4.605 -9.43 -12.57 1 97.94 82 VAL A CA 1
ATOM 667 C C . VAL A 1 82 ? -4.406 -8.734 -13.922 1 97.94 82 VAL A C 1
ATOM 669 O O . VAL A 1 82 ? -4.059 -9.383 -14.906 1 97.94 82 VAL A O 1
ATOM 672 N N . GLU A 1 83 ? -4.574 -7.426 -13.977 1 97.31 83 GLU A N 1
ATOM 673 C CA . GLU A 1 83 ? -4.363 -6.656 -15.203 1 97.31 83 GLU A CA 1
ATOM 674 C C . GLU A 1 83 ? -2.926 -6.777 -15.695 1 97.31 83 GLU A C 1
ATOM 676 O O . GLU A 1 83 ? -2.682 -6.91 -16.891 1 97.31 83 GLU A O 1
ATOM 681 N N . ASN A 1 84 ? -2.053 -6.762 -14.742 1 98.25 84 ASN A N 1
ATOM 682 C CA . ASN A 1 84 ? -0.645 -6.875 -15.117 1 98.25 84 ASN A CA 1
ATOM 683 C C . ASN A 1 84 ? -0.29 -8.297 -15.547 1 98.25 84 ASN A C 1
ATOM 685 O O . ASN A 1 84 ? 0.561 -8.492 -16.406 1 98.25 84 ASN A O 1
ATOM 689 N N . LEU A 1 85 ? -0.966 -9.273 -14.953 1 98.5 85 LEU A N 1
ATOM 690 C CA . LEU A 1 85 ? -0.813 -10.641 -15.438 1 98.5 85 LEU A CA 1
ATOM 691 C C . LEU A 1 85 ? -1.302 -10.766 -16.875 1 98.5 85 LEU A C 1
ATOM 693 O O . LEU A 1 85 ? -0.627 -11.375 -17.719 1 98.5 85 LEU A O 1
ATOM 697 N N . ARG A 1 86 ? -2.412 -10.18 -17.172 1 97.62 86 ARG A N 1
ATOM 698 C CA . ARG A 1 86 ? -2.941 -10.195 -18.531 1 97.62 86 ARG A CA 1
ATOM 699 C C . ARG A 1 86 ? -1.978 -9.516 -19.5 1 97.62 86 ARG A C 1
ATOM 701 O O . ARG A 1 86 ? -1.771 -10 -20.625 1 97.62 86 ARG A O 1
ATOM 708 N N . PHE A 1 87 ? -1.471 -8.422 -19.062 1 98 87 PHE A N 1
ATOM 709 C CA . PHE A 1 87 ? -0.51 -7.699 -19.891 1 98 87 PHE A CA 1
ATOM 710 C C . PHE A 1 87 ? 0.69 -8.578 -20.219 1 98 87 PHE A C 1
ATOM 712 O O . PHE A 1 87 ? 1.132 -8.625 -21.375 1 98 87 PHE A O 1
ATOM 719 N N . PHE A 1 88 ? 1.184 -9.25 -19.266 1 98.25 88 PHE A N 1
ATOM 720 C CA . PHE A 1 88 ? 2.328 -10.141 -19.453 1 98.25 88 PHE A CA 1
ATOM 721 C C . PHE A 1 88 ? 1.992 -11.266 -20.422 1 98.25 88 PHE A C 1
ATOM 723 O O . PHE A 1 88 ? 2.789 -11.586 -21.312 1 98.25 88 PHE A O 1
ATOM 730 N N . LEU A 1 89 ? 0.825 -11.805 -20.312 1 98.19 89 LEU A N 1
ATOM 731 C CA . LEU A 1 89 ? 0.451 -13.023 -21.031 1 98.19 89 LEU A CA 1
ATOM 732 C C . LEU A 1 89 ? -0.105 -12.695 -22.406 1 98.19 89 LEU A C 1
ATOM 734 O O . LEU A 1 89 ? -0.233 -13.586 -23.25 1 98.19 89 LEU A O 1
ATOM 738 N N . ARG A 1 90 ? -0.366 -11.523 -22.734 1 95.5 90 ARG A N 1
ATOM 739 C CA . ARG A 1 90 ? -1.2 -11.133 -23.875 1 95.5 90 ARG A CA 1
ATOM 740 C C . ARG A 1 90 ? -0.584 -11.586 -25.188 1 95.5 90 ARG A C 1
ATOM 742 O O . ARG A 1 90 ? -1.303 -11.891 -26.141 1 95.5 90 ARG A O 1
ATOM 749 N N . ASN A 1 91 ? 0.662 -11.688 -25.266 1 94.5 91 ASN A N 1
ATOM 750 C CA . ASN A 1 91 ? 1.285 -12.07 -26.531 1 94.5 91 ASN A CA 1
ATOM 751 C C . ASN A 1 91 ? 1.866 -13.477 -26.469 1 94.5 91 ASN A C 1
ATOM 753 O O . ASN A 1 91 ? 2.645 -13.875 -27.328 1 94.5 91 ASN A O 1
ATOM 757 N N . LEU A 1 92 ? 1.575 -14.172 -25.453 1 98 92 LEU A N 1
ATOM 758 C CA . LEU A 1 92 ? 2.055 -15.539 -25.297 1 98 92 LEU A CA 1
ATOM 759 C C . LEU A 1 92 ? 1.004 -16.547 -25.766 1 98 92 LEU A C 1
ATOM 761 O O . LEU A 1 92 ? -0.194 -16.25 -25.734 1 98 92 LEU A O 1
ATOM 765 N N . ASP A 1 93 ? 1.445 -17.703 -26.172 1 98.25 93 ASP A N 1
ATOM 766 C CA . ASP A 1 93 ? 0.573 -18.734 -26.734 1 98.25 93 ASP A CA 1
ATOM 767 C C . ASP A 1 93 ? 0.218 -19.781 -25.672 1 98.25 93 ASP A C 1
ATOM 769 O O . ASP A 1 93 ? 1.077 -20.562 -25.25 1 98.25 93 ASP A O 1
ATOM 773 N N . PRO A 1 94 ? -1.053 -19.875 -25.328 1 98.44 94 PRO A N 1
ATOM 774 C CA . PRO A 1 94 ? -1.454 -20.875 -24.328 1 98.44 94 PRO A CA 1
ATOM 775 C C . PRO A 1 94 ? -1.336 -22.312 -24.859 1 98.44 94 PRO A C 1
ATOM 777 O O . PRO A 1 94 ? -1.449 -23.266 -24.078 1 98.44 94 PRO A O 1
ATOM 780 N N . GLY A 1 95 ? -1.094 -22.438 -26.094 1 98.5 95 GLY A N 1
ATOM 781 C CA . GLY A 1 95 ? -0.875 -23.75 -26.672 1 98.5 95 GLY A CA 1
ATOM 782 C C . GLY A 1 95 ? 0.543 -24.266 -26.5 1 98.5 95 GLY A C 1
ATOM 783 O O . GLY A 1 95 ? 0.821 -25.438 -26.719 1 98.5 95 GLY A O 1
ATOM 784 N N . GLU A 1 96 ? 1.438 -23.391 -26.125 1 98.75 96 GLU A N 1
ATOM 785 C CA . GLU A 1 96 ? 2.793 -23.812 -25.766 1 98.75 96 GLU A CA 1
ATOM 786 C C . GLU A 1 96 ? 2.854 -24.328 -24.344 1 98.75 96 GLU A C 1
ATOM 788 O O . GLU A 1 96 ? 2.258 -23.75 -23.438 1 98.75 96 GLU A O 1
ATOM 793 N N . PRO A 1 97 ? 3.559 -25.469 -24.109 1 98.88 97 PRO A N 1
ATOM 794 C CA . PRO A 1 97 ? 3.695 -26.016 -22.766 1 98.88 97 PRO A CA 1
ATOM 795 C C . PRO A 1 97 ? 4.691 -25.219 -21.906 1 98.88 97 PRO A C 1
ATOM 797 O O . PRO A 1 97 ? 5.891 -25.5 -21.938 1 98.88 97 PRO A O 1
ATOM 800 N N . ILE A 1 98 ? 4.203 -24.328 -21.188 1 98.94 98 ILE A N 1
ATOM 801 C CA . ILE A 1 98 ? 5.07 -23.422 -20.453 1 98.94 98 ILE A CA 1
ATOM 802 C C . ILE A 1 98 ? 4.34 -22.891 -19.219 1 98.94 98 ILE A C 1
ATOM 804 O O . ILE A 1 98 ? 3.107 -22.859 -19.188 1 98.94 98 ILE A O 1
ATOM 808 N N . TYR A 1 99 ? 5.062 -22.531 -18.219 1 98.88 99 TYR A N 1
ATOM 809 C CA . TYR A 1 99 ? 4.5 -21.859 -17.047 1 98.88 99 TYR A CA 1
ATOM 810 C C . TYR A 1 99 ? 5.473 -20.828 -16.5 1 98.88 99 TYR A C 1
ATOM 812 O O . TYR A 1 99 ? 6.656 -20.828 -16.828 1 98.88 99 TYR A O 1
ATOM 820 N N . TYR A 1 100 ? 4.938 -19.875 -15.758 1 98.81 100 TYR A N 1
ATOM 821 C CA . TYR A 1 100 ? 5.703 -18.719 -15.297 1 98.81 100 TYR A CA 1
ATOM 822 C C . TYR A 1 100 ? 5.441 -18.438 -13.82 1 98.81 100 TYR A C 1
ATOM 824 O O . TYR A 1 100 ? 4.398 -18.828 -13.289 1 98.81 100 TYR A O 1
ATOM 832 N N . GLY A 1 101 ? 6.316 -17.766 -13.094 1 98.31 101 GLY A N 1
ATOM 833 C CA . GLY A 1 101 ? 6.281 -17.359 -11.695 1 98.31 101 GLY A CA 1
ATOM 834 C C . GLY A 1 101 ? 7.625 -16.891 -11.172 1 98.31 101 GLY A C 1
ATOM 835 O O . GLY A 1 101 ? 8.422 -16.328 -11.922 1 98.31 101 GLY A O 1
ATOM 836 N N . VAL A 1 102 ? 7.758 -17.016 -9.898 1 97.12 102 VAL A N 1
ATOM 837 C CA . VAL A 1 102 ? 9.078 -16.812 -9.312 1 97.12 102 VAL A CA 1
ATOM 838 C C . VAL A 1 102 ? 9.945 -18.047 -9.547 1 97.12 102 VAL A C 1
ATOM 840 O O . VAL A 1 102 ? 9.766 -19.062 -8.883 1 97.12 102 VAL A O 1
ATOM 843 N N . LYS A 1 103 ? 10.945 -17.828 -10.406 1 97.38 103 LYS A N 1
ATOM 844 C CA . LYS A 1 103 ? 11.742 -18.969 -10.828 1 97.38 103 LYS A CA 1
ATOM 845 C C . LYS A 1 103 ? 12.859 -19.266 -9.828 1 97.38 103 LYS A C 1
ATOM 847 O O . LYS A 1 103 ? 13.648 -18.375 -9.5 1 97.38 103 LYS A O 1
ATOM 852 N N . PHE A 1 104 ? 12.844 -20.438 -9.312 1 96.31 104 PHE A N 1
ATOM 853 C CA . PHE A 1 104 ? 13.891 -20.922 -8.414 1 96.31 104 PHE A CA 1
ATOM 854 C C . PHE A 1 104 ? 14.836 -21.859 -9.148 1 96.31 104 PHE A C 1
ATOM 856 O O . PHE A 1 104 ? 14.461 -22.484 -10.148 1 96.31 104 PHE A O 1
ATOM 863 N N . ARG A 1 105 ? 15.945 -21.703 -8.422 1 90.62 105 ARG A N 1
ATOM 864 C CA . ARG A 1 105 ? 16.969 -22.625 -8.93 1 90.62 105 ARG A CA 1
ATOM 865 C C . ARG A 1 105 ? 17.234 -23.75 -7.938 1 90.62 105 ARG A C 1
ATOM 867 O O . ARG A 1 105 ? 16.625 -23.797 -6.867 1 90.62 105 ARG A O 1
ATOM 874 N N . LYS A 1 106 ? 17.5 -24.828 -8.156 1 86.19 106 LYS A N 1
ATOM 875 C CA . LYS A 1 106 ? 17.906 -26 -7.383 1 86.19 106 LYS A CA 1
ATOM 876 C C . LYS A 1 106 ? 16.906 -27.141 -7.551 1 86.19 106 LYS A C 1
ATOM 878 O O . LYS A 1 106 ? 15.695 -26.906 -7.672 1 86.19 106 LYS A O 1
ATOM 883 N N . HIS A 1 107 ? 17.344 -28.281 -7.598 1 89.94 107 HIS A N 1
ATOM 884 C CA . HIS A 1 107 ? 16.609 -29.531 -7.535 1 89.94 107 HIS A CA 1
ATOM 885 C C . HIS A 1 107 ? 16 -29.891 -8.891 1 89.94 107 HIS A C 1
ATOM 887 O O . HIS A 1 107 ? 15.75 -31.062 -9.172 1 89.94 107 HIS A O 1
ATOM 893 N N . VAL A 1 108 ? 15.602 -28.812 -9.664 1 95.38 108 VAL A N 1
ATOM 894 C CA . VAL A 1 108 ? 15.086 -29.031 -11.008 1 95.38 108 VAL A CA 1
ATOM 895 C C . VAL A 1 108 ? 15.984 -28.328 -12.023 1 95.38 108 VAL A C 1
ATOM 897 O O . VAL A 1 108 ? 16.25 -27.141 -11.898 1 95.38 108 VAL A O 1
ATOM 900 N N . LYS A 1 109 ? 16.438 -29 -13.055 1 95.94 109 LYS A N 1
ATOM 901 C CA . LYS A 1 109 ? 17.453 -28.5 -13.977 1 95.94 109 LYS A CA 1
ATOM 902 C C . LYS A 1 109 ? 17 -27.203 -14.648 1 95.94 109 LYS A C 1
ATOM 904 O O . LYS A 1 109 ? 17.734 -26.219 -14.68 1 95.94 109 LYS A O 1
ATOM 909 N N . GLN A 1 110 ? 15.781 -27.156 -15.164 1 97.62 110 GLN A N 1
ATOM 910 C CA . GLN A 1 110 ? 15.289 -25.984 -15.867 1 97.62 110 GLN A CA 1
ATOM 911 C C . GLN A 1 110 ? 14.797 -24.922 -14.891 1 97.62 110 GLN A C 1
ATOM 913 O O . GLN A 1 110 ? 14.438 -23.812 -15.297 1 97.62 110 GLN A O 1
ATOM 918 N N . GLY A 1 111 ? 14.75 -25.266 -13.641 1 97.88 111 GLY A N 1
ATOM 919 C CA . GLY A 1 111 ? 14.117 -24.422 -12.641 1 97.88 111 GLY A CA 1
ATOM 920 C C . GLY A 1 111 ? 12.656 -24.75 -12.422 1 97.88 111 GLY A C 1
ATOM 921 O O . GLY A 1 111 ? 12.086 -25.578 -13.133 1 97.88 111 GLY A O 1
ATOM 922 N N . TYR A 1 112 ? 12.078 -24.172 -11.406 1 98.12 112 TYR A N 1
ATOM 923 C CA . TYR A 1 112 ? 10.664 -24.312 -11.078 1 98.12 112 TYR A CA 1
ATOM 924 C C . TYR A 1 112 ? 10.133 -23.031 -10.43 1 98.12 112 TYR A C 1
ATOM 926 O O . TYR A 1 112 ? 10.906 -22.141 -10.062 1 98.12 112 TYR A O 1
ATOM 934 N N . MET A 1 113 ? 8.852 -22.906 -10.336 1 98.31 113 MET A N 1
ATOM 935 C CA . MET A 1 113 ? 8.242 -21.688 -9.828 1 98.31 113 MET A CA 1
ATOM 936 C C . MET A 1 113 ? 7.875 -21.828 -8.359 1 98.31 113 MET A C 1
ATOM 938 O O . MET A 1 113 ? 7.18 -22.781 -7.977 1 98.31 113 MET A O 1
ATOM 942 N N . SER A 1 114 ? 8.359 -20.844 -7.582 1 95.38 114 SER A N 1
ATOM 943 C CA . SER A 1 114 ? 7.977 -20.797 -6.176 1 95.38 114 SER A CA 1
ATOM 944 C C . SER A 1 114 ? 6.461 -20.719 -6.02 1 95.38 114 SER A C 1
ATOM 946 O O . SER A 1 114 ? 5.785 -20.062 -6.82 1 95.38 114 SER A O 1
ATOM 948 N N . GLY A 1 115 ? 5.938 -21.234 -4.945 1 93.81 115 GLY A N 1
ATOM 949 C CA . GLY A 1 115 ? 4.496 -21.312 -4.75 1 93.81 115 GLY A CA 1
ATOM 950 C C . GLY A 1 115 ? 3.885 -20.031 -4.234 1 93.81 115 GLY A C 1
ATOM 951 O O . GLY A 1 115 ? 2.77 -19.672 -4.621 1 93.81 115 GLY A O 1
ATOM 952 N N . GLY A 1 116 ? 4.594 -19.328 -3.486 1 91.81 116 GLY A N 1
ATOM 953 C CA . GLY A 1 116 ? 4.039 -18.219 -2.723 1 91.81 116 GLY A CA 1
ATOM 954 C C . GLY A 1 116 ? 3.527 -17.094 -3.596 1 91.81 116 GLY A C 1
ATOM 955 O O . GLY A 1 116 ? 2.393 -16.641 -3.436 1 91.81 116 GLY A O 1
ATOM 956 N N . GLY A 1 117 ? 4.301 -16.703 -4.594 1 93.5 117 GLY A N 1
ATOM 957 C CA . GLY A 1 117 ? 3.928 -15.609 -5.48 1 93.5 117 GLY A CA 1
ATOM 958 C C . GLY A 1 117 ? 2.932 -16.031 -6.547 1 93.5 117 GLY A C 1
ATOM 959 O O . GLY A 1 117 ? 2.508 -15.203 -7.363 1 93.5 117 GLY A O 1
ATOM 960 N N . GLY A 1 118 ? 2.594 -17.297 -6.484 1 97.81 118 GLY A N 1
ATOM 961 C CA . GLY A 1 118 ? 1.743 -17.84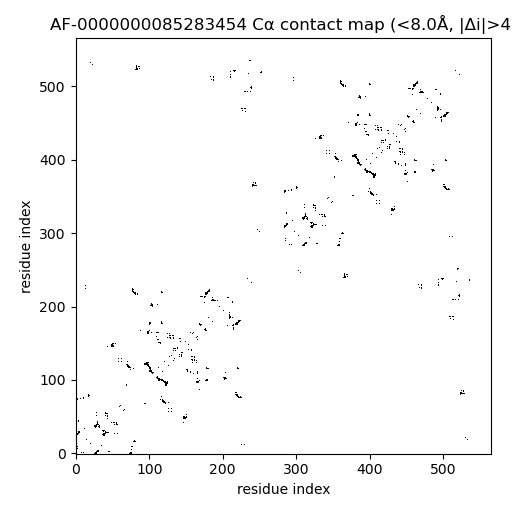4 -7.535 1 97.81 118 GLY A CA 1
ATOM 962 C C . GLY A 1 118 ? 2.5 -18.156 -8.812 1 97.81 118 GLY A C 1
ATOM 963 O O . GLY A 1 118 ? 3.617 -17.672 -9.016 1 97.81 118 GLY A O 1
ATOM 964 N N . TYR A 1 119 ? 1.906 -19.016 -9.578 1 98.81 119 TYR A N 1
ATOM 965 C CA . TYR A 1 119 ? 2.418 -19.312 -10.906 1 98.81 119 TYR A CA 1
ATOM 966 C C . TYR A 1 119 ? 1.278 -19.547 -11.891 1 98.81 119 TYR A C 1
ATOM 968 O O . TYR A 1 119 ? 0.177 -19.938 -11.5 1 98.81 119 TYR A O 1
ATOM 976 N N . VAL A 1 120 ? 1.606 -19.266 -13.141 1 98.94 120 VAL A N 1
ATOM 977 C CA . VAL A 1 120 ? 0.59 -19.359 -14.18 1 98.94 120 VAL A CA 1
ATOM 978 C C . VAL A 1 120 ? 1.009 -20.391 -15.219 1 98.94 120 VAL A C 1
ATOM 980 O O . VAL A 1 120 ? 2.164 -20.406 -15.656 1 98.94 120 VAL A O 1
ATOM 983 N N . LEU A 1 121 ? 0.082 -21.266 -15.484 1 98.94 121 LEU A N 1
ATOM 984 C CA . LEU A 1 121 ? 0.317 -22.344 -16.438 1 98.94 121 LEU A CA 1
ATOM 985 C C . LEU A 1 121 ? -0.514 -22.156 -17.703 1 98.94 121 LEU A C 1
ATOM 987 O O . LEU A 1 121 ? -1.681 -21.766 -17.625 1 98.94 121 LEU A O 1
ATOM 991 N N . SER A 1 122 ? 0.102 -22.5 -18.812 1 98.88 122 SER A N 1
ATOM 992 C CA . SER A 1 122 ? -0.669 -22.547 -20.062 1 98.88 122 SER A CA 1
ATOM 993 C C . SER A 1 122 ? -1.659 -23.703 -20.047 1 98.88 122 SER A C 1
ATOM 995 O O . SER A 1 122 ? -1.485 -24.672 -19.312 1 98.88 122 SER A O 1
ATOM 997 N N . ARG A 1 123 ? -2.619 -23.594 -20.844 1 98.75 123 ARG A N 1
ATOM 998 C CA . ARG A 1 123 ? -3.57 -24.672 -21.047 1 98.75 123 ARG A CA 1
ATOM 999 C C . ARG A 1 123 ? -2.848 -25.984 -21.375 1 98.75 123 ARG A C 1
ATOM 1001 O O . ARG A 1 123 ? -3.156 -27.031 -20.797 1 98.75 123 ARG A O 1
ATOM 1008 N N . GLU A 1 124 ? -1.874 -25.875 -22.234 1 98.88 124 GLU A N 1
ATOM 1009 C CA . GLU A 1 124 ? -1.126 -27.062 -22.641 1 98.88 124 GLU A CA 1
ATOM 1010 C C . GLU A 1 124 ? -0.319 -27.625 -21.469 1 98.88 124 GLU A C 1
ATOM 1012 O O . GLU A 1 124 ? -0.186 -28.844 -21.344 1 98.88 124 GLU A O 1
ATOM 1017 N N . ALA A 1 125 ? 0.193 -26.781 -20.656 1 98.94 125 ALA A N 1
ATOM 1018 C CA . ALA A 1 125 ? 0.949 -27.234 -19.5 1 98.94 125 ALA A CA 1
ATOM 1019 C C . ALA A 1 125 ? 0.063 -28.031 -18.547 1 98.94 125 ALA A C 1
ATOM 1021 O O . ALA A 1 125 ? 0.458 -29.094 -18.078 1 98.94 125 ALA A O 1
ATOM 1022 N N . VAL A 1 126 ? -1.122 -27.531 -18.266 1 98.94 126 VAL A N 1
ATOM 1023 C CA . VAL A 1 126 ? -2.041 -28.219 -17.359 1 98.94 126 VAL A CA 1
ATOM 1024 C C . VAL A 1 126 ? -2.471 -29.547 -17.984 1 98.94 126 VAL A C 1
ATOM 1026 O O . VAL A 1 126 ? -2.523 -30.562 -17.281 1 98.94 126 VAL A O 1
ATOM 1029 N N . ARG A 1 127 ? -2.727 -29.531 -19.234 1 98.88 127 ARG A N 1
ATOM 1030 C CA . ARG A 1 127 ? -3.107 -30.766 -19.906 1 98.88 127 ARG A CA 1
ATOM 1031 C C . ARG A 1 127 ? -2.027 -31.828 -19.75 1 98.88 127 ARG A C 1
ATOM 1033 O O . ARG A 1 127 ? -2.314 -32.969 -19.359 1 98.88 127 ARG A O 1
ATOM 1040 N N . ARG A 1 128 ? -0.797 -31.484 -20.047 1 98.94 128 ARG A N 1
ATOM 1041 C CA . ARG A 1 128 ? 0.301 -32.438 -19.969 1 98.94 128 ARG A CA 1
ATOM 1042 C C . ARG A 1 128 ? 0.507 -32.938 -18.547 1 98.94 128 ARG A C 1
ATOM 1044 O O . ARG A 1 128 ? 0.823 -34.094 -18.328 1 98.94 128 ARG A O 1
ATOM 1051 N N . PHE A 1 129 ? 0.388 -32.031 -17.656 1 98.94 129 PHE A N 1
ATOM 1052 C CA . PHE A 1 129 ? 0.539 -32.438 -16.25 1 98.94 129 PHE A CA 1
ATOM 1053 C C . PHE A 1 129 ? -0.468 -33.5 -15.883 1 98.94 129 PHE A C 1
ATOM 1055 O O . PHE A 1 129 ? -0.096 -34.531 -15.32 1 98.94 129 PHE A O 1
ATOM 1062 N N . VAL A 1 130 ? -1.756 -33.25 -16.234 1 98.81 130 VAL A N 1
ATOM 1063 C CA . VAL A 1 130 ? -2.854 -34.094 -15.766 1 98.81 130 VAL A CA 1
ATOM 1064 C C . VAL A 1 130 ? -2.9 -35.375 -16.594 1 98.81 130 VAL A C 1
ATOM 1066 O O . VAL A 1 130 ? -3.094 -36.469 -16.047 1 98.81 130 VAL A O 1
ATOM 1069 N N . THR A 1 131 ? -2.605 -35.344 -17.891 1 98.81 131 THR A N 1
ATOM 1070 C CA . THR A 1 131 ? -2.861 -36.469 -18.75 1 98.81 131 THR A CA 1
ATOM 1071 C C . THR A 1 131 ? -1.58 -37.281 -18.984 1 98.81 131 THR A C 1
ATOM 1073 O O . THR A 1 131 ? -1.63 -38.438 -19.422 1 98.81 131 THR A O 1
ATOM 1076 N N . GLU A 1 132 ? -0.463 -36.625 -18.719 1 98.88 132 GLU A N 1
ATOM 1077 C CA . GLU A 1 132 ? 0.801 -37.312 -18.984 1 98.88 132 GLU A CA 1
ATOM 1078 C C . GLU A 1 132 ? 1.626 -37.469 -17.719 1 98.88 132 GLU A C 1
ATOM 1080 O O . GLU A 1 132 ? 1.884 -38.594 -17.281 1 98.88 132 GLU A O 1
ATOM 1085 N N . ALA A 1 133 ? 1.966 -36.438 -17.047 1 98.81 133 ALA A N 1
ATOM 1086 C CA . ALA A 1 133 ? 2.879 -36.469 -15.898 1 98.81 133 ALA A CA 1
ATOM 1087 C C . ALA A 1 133 ? 2.311 -37.312 -14.773 1 98.81 133 ALA A C 1
ATOM 1089 O O . ALA A 1 133 ? 3.002 -38.188 -14.242 1 98.81 133 ALA A O 1
ATOM 1090 N N . LEU A 1 134 ? 1.053 -37.094 -14.469 1 98.38 134 LEU A N 1
ATOM 1091 C CA . LEU A 1 134 ? 0.438 -37.812 -13.344 1 98.38 134 LEU A CA 1
ATOM 1092 C C . LEU A 1 134 ? 0.283 -39.281 -13.656 1 98.38 134 LEU A C 1
ATOM 1094 O O . LEU A 1 134 ? 0.027 -40.094 -12.75 1 98.38 134 LEU A O 1
ATOM 1098 N N . LYS A 1 135 ? 0.507 -39.688 -14.906 1 98.06 135 LYS A N 1
ATOM 1099 C CA . LYS A 1 135 ? 0.331 -41.062 -15.312 1 98.06 135 LYS A CA 1
ATOM 1100 C C . LYS A 1 135 ? 1.672 -41.812 -15.383 1 98.06 135 LYS A C 1
ATOM 1102 O O . LYS A 1 135 ? 1.717 -43 -15.609 1 98.06 135 LYS A O 1
ATOM 1107 N N . LEU A 1 136 ? 2.646 -41.031 -15.156 1 97.94 136 LEU A N 1
ATOM 1108 C CA . LEU A 1 136 ? 3.971 -41.656 -15.211 1 97.94 136 LEU A CA 1
ATOM 1109 C C . LEU A 1 136 ? 4.156 -42.625 -14.062 1 97.94 136 LEU A C 1
ATOM 1111 O O . LEU A 1 136 ? 3.766 -42.344 -12.93 1 97.94 136 LEU A O 1
ATOM 1115 N N . GLN A 1 137 ? 4.77 -43.75 -14.406 1 96.81 137 GLN A N 1
ATOM 1116 C CA . GLN A 1 137 ? 5.039 -44.781 -13.398 1 96.81 137 GLN A CA 1
ATOM 1117 C C . GLN A 1 137 ? 6.316 -44.469 -12.625 1 96.81 137 GLN A C 1
ATOM 1119 O O . GLN A 1 137 ? 6.441 -44.812 -11.453 1 96.81 137 GLN A O 1
ATOM 1124 N N . ASP A 1 138 ? 7.262 -43.875 -13.273 1 97.44 138 ASP A N 1
ATOM 1125 C CA . ASP A 1 138 ? 8.516 -43.469 -12.641 1 97.44 138 ASP A CA 1
ATOM 1126 C C . ASP A 1 138 ? 8.297 -42.312 -11.688 1 97.44 138 ASP A C 1
ATOM 1128 O O . ASP A 1 138 ? 8.195 -41.156 -12.117 1 97.44 138 ASP A O 1
ATOM 1132 N N . GLN A 1 139 ? 8.305 -42.562 -10.406 1 96.94 139 GLN A N 1
ATOM 1133 C CA . GLN A 1 139 ? 7.965 -41.562 -9.391 1 96.94 139 GLN A CA 1
ATOM 1134 C C . GLN A 1 139 ? 9.086 -40.531 -9.219 1 96.94 139 GLN A C 1
ATOM 1136 O O . GLN A 1 139 ? 8.891 -39.5 -8.586 1 96.94 139 GLN A O 1
ATOM 1141 N N . SER A 1 140 ? 10.258 -40.812 -9.773 1 96 140 SER A N 1
ATOM 1142 C CA . SER A 1 140 ? 11.328 -39.812 -9.766 1 96 140 SER A CA 1
ATOM 1143 C C . SER A 1 140 ? 11.07 -38.719 -10.781 1 96 140 SER A C 1
ATOM 1145 O O . SER A 1 140 ? 11.633 -37.625 -10.68 1 96 140 SER A O 1
ATOM 1147 N N . LYS A 1 141 ? 10.195 -39.031 -11.727 1 97.38 141 LYS A N 1
ATOM 1148 C CA . LYS A 1 141 ? 9.836 -38.062 -12.758 1 97.38 141 LYS A CA 1
ATOM 1149 C C . LYS A 1 141 ? 8.586 -37.281 -12.367 1 97.38 141 LYS A C 1
ATOM 1151 O O . LYS A 1 141 ? 8.398 -36.125 -12.805 1 97.38 141 LYS A O 1
ATOM 1156 N N . CYS A 1 142 ? 7.801 -37.906 -11.625 1 98.38 142 CYS A N 1
ATOM 1157 C CA . CYS A 1 142 ? 6.621 -37.281 -11.07 1 98.38 142 CYS A CA 1
ATOM 1158 C C . CYS A 1 142 ? 6.078 -38.062 -9.883 1 98.38 142 CYS A C 1
ATOM 1160 O O . CYS A 1 142 ? 5.625 -39.188 -10.031 1 98.38 142 CYS A O 1
ATOM 1162 N N . ALA A 1 143 ? 6.102 -37.406 -8.734 1 97.19 143 ALA A N 1
ATOM 1163 C CA . ALA A 1 143 ? 5.672 -38.094 -7.508 1 97.19 143 ALA A CA 1
ATOM 1164 C C . ALA A 1 143 ? 4.152 -38.094 -7.391 1 97.19 143 ALA A C 1
ATOM 1166 O O . ALA A 1 143 ? 3.596 -37.594 -6.41 1 97.19 143 ALA A O 1
ATOM 1167 N N . SER A 1 144 ? 3.51 -38.75 -8.281 1 96.62 144 SER A N 1
ATOM 1168 C CA . SER A 1 144 ? 2.055 -38.719 -8.383 1 96.62 144 SER A CA 1
ATOM 1169 C C . SER A 1 144 ? 1.418 -39.562 -7.281 1 96.62 144 SER A C 1
ATOM 1171 O O . SER A 1 144 ? 0.269 -39.344 -6.902 1 96.62 144 SER A O 1
ATOM 1173 N N . ASN A 1 145 ? 2.15 -40.438 -6.66 1 95.69 145 ASN A N 1
ATOM 1174 C CA . ASN A 1 145 ? 1.572 -41.375 -5.695 1 95.69 145 ASN A CA 1
ATOM 1175 C C . ASN A 1 145 ? 1.731 -40.875 -4.266 1 95.69 145 ASN A C 1
ATOM 1177 O O . ASN A 1 145 ? 1.146 -41.406 -3.336 1 95.69 145 ASN A O 1
ATOM 1181 N N . THR A 1 146 ? 2.498 -39.875 -4.082 1 95.06 146 THR A N 1
ATOM 1182 C CA . THR A 1 146 ? 2.672 -39.344 -2.736 1 95.06 146 THR A CA 1
ATOM 1183 C C . THR A 1 146 ? 1.739 -38.156 -2.498 1 95.06 146 THR A C 1
ATOM 1185 O O . THR A 1 146 ? 1.39 -37.438 -3.438 1 95.06 146 THR A O 1
ATOM 1188 N N . SER A 1 147 ? 1.359 -38.062 -1.223 1 94.5 147 SER A N 1
ATOM 1189 C CA . SER A 1 147 ? 0.468 -36.969 -0.866 1 94.5 147 SER A CA 1
ATOM 1190 C C . SER A 1 147 ? 1.241 -35.812 -0.264 1 94.5 147 SER A C 1
ATOM 1192 O O . SER A 1 147 ? 0.745 -34.656 -0.229 1 94.5 147 SER A O 1
ATOM 1194 N N . ARG A 1 148 ? 2.4 -36.062 0.23 1 94.56 148 ARG A N 1
ATOM 1195 C CA . ARG A 1 148 ? 3.191 -35.031 0.914 1 94.56 148 ARG A CA 1
ATOM 1196 C C . ARG A 1 148 ? 4.254 -34.469 -0.013 1 94.56 148 ARG A C 1
ATOM 1198 O O . ARG A 1 148 ? 4.633 -35.094 -1.003 1 94.56 148 ARG A O 1
ATOM 1205 N N . GLY A 1 149 ? 4.715 -33.219 0.37 1 94.06 149 GLY A N 1
ATOM 1206 C CA . GLY A 1 149 ? 5.816 -32.625 -0.359 1 94.06 149 GLY A CA 1
ATOM 1207 C C . GLY A 1 149 ? 5.59 -31.156 -0.677 1 94.06 149 GLY A C 1
ATOM 1208 O O . GLY A 1 149 ? 4.457 -30.672 -0.623 1 94.06 149 GLY A O 1
ATOM 1209 N N . ALA A 1 150 ? 6.734 -30.516 -0.998 1 94.88 150 ALA A N 1
ATOM 1210 C CA . ALA A 1 150 ? 6.668 -29.141 -1.503 1 94.88 150 ALA A CA 1
ATOM 1211 C C . ALA A 1 150 ? 6.02 -29.094 -2.883 1 94.88 150 ALA A C 1
ATOM 1213 O O . ALA A 1 150 ? 6.594 -29.578 -3.861 1 94.88 150 ALA A O 1
ATOM 1214 N N . GLU A 1 151 ? 4.855 -28.484 -2.908 1 97.19 151 GLU A N 1
ATOM 1215 C CA . GLU A 1 151 ? 4.051 -28.594 -4.121 1 97.19 151 GLU A CA 1
ATOM 1216 C C . GLU A 1 151 ? 4.754 -27.938 -5.309 1 97.19 151 GLU A C 1
ATOM 1218 O O . GLU A 1 151 ? 4.652 -28.422 -6.438 1 97.19 151 GLU A O 1
ATOM 1223 N N . ASP A 1 152 ? 5.48 -26.812 -5.078 1 97.31 152 ASP A N 1
ATOM 1224 C CA . ASP A 1 152 ? 6.129 -26.094 -6.172 1 97.31 152 ASP A CA 1
ATOM 1225 C C . ASP A 1 152 ? 7.273 -26.906 -6.766 1 97.31 152 ASP A C 1
ATOM 1227 O O . ASP A 1 152 ? 7.383 -27.047 -7.984 1 97.31 152 ASP A O 1
ATOM 1231 N N . LEU A 1 153 ? 8.023 -27.531 -5.906 1 97.06 153 LEU A N 1
ATOM 1232 C CA . LEU A 1 153 ? 9.141 -28.359 -6.34 1 97.06 153 LEU A CA 1
ATOM 1233 C C . LEU A 1 153 ? 8.633 -29.594 -7.09 1 97.06 153 LEU A C 1
ATOM 1235 O O . LEU A 1 153 ? 9.102 -29.891 -8.195 1 97.06 153 LEU A O 1
ATOM 1239 N N . GLN A 1 154 ? 7.691 -30.312 -6.504 1 98.12 154 GLN A N 1
ATOM 1240 C CA . GLN A 1 154 ? 7.164 -31.516 -7.121 1 98.12 154 GLN A CA 1
ATOM 1241 C C . GLN A 1 154 ? 6.52 -31.219 -8.469 1 98.12 154 GLN A C 1
ATOM 1243 O O . GLN A 1 154 ? 6.691 -31.969 -9.43 1 98.12 154 GLN A O 1
ATOM 1248 N N . LEU A 1 155 ? 5.816 -30.125 -8.492 1 98.75 155 LEU A N 1
ATOM 1249 C CA . LEU A 1 155 ? 5.211 -29.734 -9.758 1 98.75 155 LEU A CA 1
ATOM 1250 C C . LEU A 1 155 ? 6.281 -29.453 -10.805 1 98.75 155 LEU A C 1
ATOM 1252 O O . LEU A 1 155 ? 6.148 -29.875 -11.961 1 98.75 155 LEU A O 1
ATOM 1256 N N . GLY A 1 156 ? 7.324 -28.734 -10.398 1 98.69 1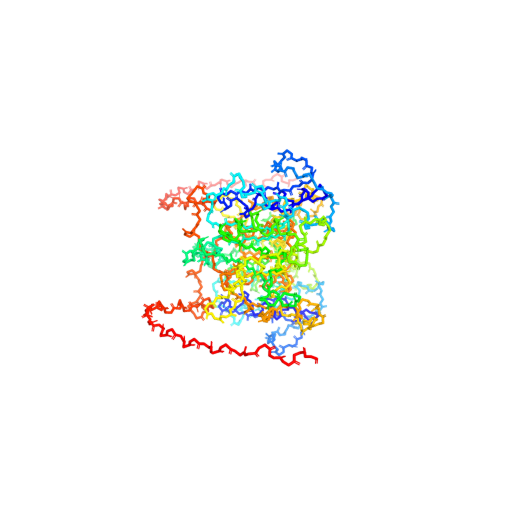56 GLY A N 1
ATOM 1257 C CA . GLY A 1 156 ? 8.422 -28.453 -11.305 1 98.69 156 GLY A CA 1
ATOM 1258 C C . GLY A 1 156 ? 9.039 -29.703 -11.898 1 98.69 156 GLY A C 1
ATOM 1259 O O . GLY A 1 156 ? 9.297 -29.766 -13.102 1 98.69 156 GLY A O 1
ATOM 1260 N N . VAL A 1 157 ? 9.266 -30.688 -11.086 1 98.62 157 VAL A N 1
ATOM 1261 C CA . VAL A 1 157 ? 9.828 -31.953 -11.523 1 98.62 157 VAL A CA 1
ATOM 1262 C C . VAL A 1 157 ? 8.891 -32.625 -12.523 1 98.62 157 VAL A C 1
ATOM 1264 O O . VAL A 1 157 ? 9.328 -33.062 -13.586 1 98.62 157 VAL A O 1
ATOM 1267 N N . CYS A 1 158 ? 7.672 -32.656 -12.211 1 98.81 158 CYS A N 1
ATOM 1268 C CA . CYS A 1 158 ? 6.676 -33.281 -13.07 1 98.81 158 CYS A CA 1
ATOM 1269 C C . CYS A 1 158 ? 6.59 -32.594 -14.414 1 98.81 158 CYS A C 1
ATOM 1271 O O . CYS A 1 158 ? 6.59 -33.25 -15.461 1 98.81 158 CYS A O 1
ATOM 1273 N N . LEU A 1 159 ? 6.527 -31.266 -14.359 1 98.94 159 LEU A N 1
ATOM 1274 C CA . LEU A 1 159 ? 6.379 -30.5 -15.586 1 98.94 159 LEU A CA 1
ATOM 1275 C C . LEU A 1 159 ? 7.598 -30.672 -16.484 1 98.94 159 LEU A C 1
ATOM 1277 O O . LEU A 1 159 ? 7.465 -30.828 -17.703 1 98.94 159 LEU A O 1
ATOM 1281 N N . GLU A 1 160 ? 8.766 -30.656 -15.922 1 98.81 160 GLU A N 1
ATOM 1282 C CA . GLU A 1 160 ? 9.977 -30.859 -16.703 1 98.81 160 GLU A CA 1
ATOM 1283 C C . GLU A 1 160 ? 9.945 -32.219 -17.406 1 98.81 160 GLU A C 1
ATOM 1285 O O . GLU A 1 160 ? 10.352 -32.312 -18.562 1 98.81 160 GLU A O 1
ATOM 1290 N N . SER A 1 161 ? 9.43 -33.188 -16.812 1 98.62 161 SER A N 1
ATOM 1291 C CA . SER A 1 161 ? 9.445 -34.562 -17.328 1 98.62 161 SER A CA 1
ATOM 1292 C C . SER A 1 161 ? 8.547 -34.688 -18.547 1 98.62 161 SER A C 1
ATOM 1294 O O . SER A 1 161 ? 8.688 -35.656 -19.328 1 98.62 161 SER A O 1
ATOM 1296 N N . VAL A 1 162 ? 7.648 -33.812 -18.688 1 98.75 162 VAL A N 1
ATOM 1297 C CA . VAL A 1 162 ? 6.727 -33.938 -19.812 1 98.75 162 VAL A CA 1
ATOM 1298 C C . VAL A 1 162 ? 6.914 -32.75 -20.766 1 98.75 162 VAL A C 1
ATOM 1300 O O . VAL A 1 162 ? 6 -32.375 -21.516 1 98.75 162 VAL A O 1
ATOM 1303 N N . GLY A 1 163 ? 7.934 -32.062 -20.656 1 98.69 163 GLY A N 1
ATOM 1304 C CA . GLY A 1 163 ? 8.352 -31.078 -21.656 1 98.69 163 GLY A CA 1
ATOM 1305 C C . GLY A 1 163 ? 7.719 -29.719 -21.469 1 98.69 163 GLY A C 1
ATOM 1306 O O . GLY A 1 163 ? 7.609 -28.938 -22.406 1 98.69 163 GLY A O 1
ATOM 1307 N N . VAL A 1 164 ? 7.211 -29.438 -20.281 1 98.94 164 VAL A N 1
ATOM 1308 C CA . VAL A 1 164 ? 6.707 -28.109 -20 1 98.94 164 VAL A CA 1
ATOM 1309 C C . VAL A 1 164 ? 7.855 -27.203 -19.531 1 98.94 164 VAL A C 1
ATOM 1311 O O . VAL A 1 164 ? 8.523 -27.5 -18.547 1 98.94 164 VAL A O 1
ATOM 1314 N N . ALA A 1 165 ? 8.047 -26.141 -20.234 1 98.81 165 ALA A N 1
ATOM 1315 C CA . ALA A 1 165 ? 9.18 -25.266 -19.969 1 98.81 165 ALA A CA 1
ATOM 1316 C C . ALA A 1 165 ? 8.898 -24.359 -18.766 1 98.81 165 ALA A C 1
ATOM 1318 O O . ALA A 1 165 ? 7.773 -23.875 -18.609 1 98.81 165 ALA A O 1
ATOM 1319 N N . ALA A 1 166 ? 9.922 -24.156 -17.953 1 98.69 166 ALA A N 1
ATOM 1320 C CA . ALA A 1 166 ? 9.898 -23.094 -16.953 1 98.69 166 ALA A CA 1
ATOM 1321 C C . ALA A 1 166 ? 10.375 -21.766 -17.547 1 98.69 166 ALA A C 1
ATOM 1323 O O . ALA A 1 166 ? 11.578 -21.516 -17.641 1 98.69 166 ALA A O 1
ATOM 1324 N N . GLY A 1 167 ? 9.414 -20.969 -17.859 1 98.25 167 GLY A N 1
ATOM 1325 C CA . GLY A 1 167 ? 9.734 -19.75 -18.578 1 98.25 167 GLY A CA 1
ATOM 1326 C C . GLY A 1 167 ? 10.18 -18.625 -17.672 1 98.25 167 GLY A C 1
ATOM 1327 O O . GLY A 1 167 ? 10.016 -18.703 -16.453 1 98.25 167 GLY A O 1
ATOM 1328 N N . ASP A 1 168 ? 10.82 -17.594 -18.312 1 97.06 168 ASP A N 1
ATOM 1329 C CA . ASP A 1 168 ? 11.195 -16.375 -17.594 1 97.06 168 ASP A CA 1
ATOM 1330 C C . ASP A 1 168 ? 10.117 -15.305 -17.75 1 97.06 168 ASP A C 1
ATOM 1332 O O . ASP A 1 168 ? 9.578 -15.109 -18.844 1 97.06 168 ASP A O 1
ATOM 1336 N N . SER A 1 169 ? 9.828 -14.664 -16.672 1 97.06 169 SER A N 1
ATOM 1337 C CA . SER A 1 169 ? 8.758 -13.672 -16.688 1 97.06 169 SER A CA 1
ATOM 1338 C C . SER A 1 169 ? 9.312 -12.266 -16.516 1 97.06 169 SER A C 1
ATOM 1340 O O . SER A 1 169 ? 8.578 -11.344 -16.156 1 97.06 169 SER A O 1
ATOM 1342 N N . LEU A 1 170 ? 10.547 -11.992 -16.703 1 97.19 170 LEU A N 1
ATOM 1343 C CA . LEU A 1 170 ? 11.18 -10.688 -16.531 1 97.19 170 LEU A CA 1
ATOM 1344 C C . LEU A 1 170 ? 10.633 -9.688 -17.547 1 97.19 170 LEU A C 1
ATOM 1346 O O . LEU A 1 170 ? 10.195 -10.07 -18.625 1 97.19 170 LEU A O 1
ATOM 1350 N N . ASP A 1 171 ? 10.656 -8.469 -17.125 1 96.38 171 ASP A N 1
ATOM 1351 C CA . ASP A 1 171 ? 10.281 -7.441 -18.094 1 96.38 171 ASP A CA 1
ATOM 1352 C C . ASP A 1 171 ? 11.453 -7.09 -19 1 96.38 171 ASP A C 1
ATOM 1354 O O . ASP A 1 171 ? 12.492 -7.746 -18.969 1 96.38 171 ASP A O 1
ATOM 1358 N N . ASP A 1 172 ? 11.219 -6.078 -19.844 1 94.38 172 ASP A N 1
ATOM 1359 C CA . ASP A 1 172 ? 12.203 -5.734 -20.875 1 94.38 172 ASP A CA 1
ATOM 1360 C C . ASP A 1 172 ? 13.492 -5.215 -20.234 1 94.38 172 ASP A C 1
ATOM 1362 O O . ASP A 1 172 ? 14.562 -5.262 -20.859 1 94.38 172 ASP A O 1
ATOM 1366 N N . ASP A 1 173 ? 13.469 -4.812 -19.016 1 94 173 ASP A N 1
ATOM 1367 C CA . ASP A 1 173 ? 14.641 -4.305 -18.312 1 94 173 ASP A CA 1
ATOM 1368 C C . ASP A 1 173 ? 15.266 -5.387 -17.422 1 94 173 ASP A C 1
ATOM 1370 O O . ASP A 1 173 ? 16.172 -5.109 -16.641 1 94 173 ASP A O 1
ATOM 1374 N N . GLY A 1 174 ? 14.742 -6.527 -17.516 1 95.12 174 GLY A N 1
ATOM 1375 C CA . GLY A 1 174 ? 15.273 -7.637 -16.734 1 95.12 174 GLY A CA 1
ATOM 1376 C C . GLY A 1 174 ? 14.773 -7.648 -15.305 1 95.12 174 GLY A C 1
ATOM 1377 O O . GLY A 1 174 ? 15.414 -8.227 -14.422 1 95.12 174 GLY A O 1
ATOM 1378 N N . LYS A 1 175 ? 13.656 -7.008 -15.078 1 96.25 175 LYS A N 1
ATOM 1379 C CA . LYS A 1 175 ? 13.125 -6.918 -13.727 1 96.25 175 LYS A CA 1
ATOM 1380 C C . LYS A 1 175 ? 12.008 -7.941 -13.5 1 96.25 175 LYS A C 1
ATOM 1382 O O . LYS A 1 175 ? 11.195 -8.188 -14.391 1 96.25 175 LYS A O 1
ATOM 1387 N N . SER A 1 176 ? 11.953 -8.414 -12.32 1 95.88 176 SER A N 1
ATOM 1388 C CA . SER A 1 176 ? 11 -9.461 -11.961 1 95.88 176 SER A CA 1
ATOM 1389 C C . SER A 1 176 ? 9.586 -8.898 -11.852 1 95.88 176 SER A C 1
ATOM 1391 O O . SER A 1 176 ? 9.398 -7.758 -11.422 1 95.88 176 SER A O 1
ATOM 1393 N N . ARG A 1 177 ? 8.594 -9.789 -12.156 1 97.5 177 ARG A N 1
ATOM 1394 C CA . ARG A 1 177 ? 7.184 -9.422 -12.086 1 97.5 177 ARG A CA 1
ATOM 1395 C C . ARG A 1 177 ? 6.492 -10.125 -10.93 1 97.5 177 ARG A C 1
ATOM 1397 O O . ARG A 1 177 ? 5.504 -9.625 -10.391 1 97.5 177 ARG A O 1
ATOM 1404 N N . PHE A 1 178 ? 6.934 -11.297 -10.625 1 97.69 178 PHE A N 1
ATOM 1405 C CA . PHE A 1 178 ? 6.359 -12.102 -9.555 1 97.69 178 PHE A CA 1
ATOM 1406 C C . PHE A 1 178 ? 7.254 -12.078 -8.32 1 97.69 178 PHE A C 1
ATOM 1408 O O . PHE A 1 178 ? 8.477 -12.141 -8.438 1 97.69 178 PHE A O 1
ATOM 1415 N N . PHE A 1 179 ? 6.57 -12.086 -7.129 1 96 179 PHE A N 1
ATOM 1416 C CA . PHE A 1 179 ? 7.398 -12.016 -5.93 1 96 179 PHE A CA 1
ATOM 1417 C C . PHE A 1 179 ? 6.848 -12.922 -4.836 1 96 179 PHE A C 1
ATOM 1419 O O . PHE A 1 179 ? 5.629 -13.031 -4.672 1 96 179 PHE A O 1
ATOM 1426 N N . SER A 1 180 ? 7.75 -13.453 -4.051 1 93.94 180 SER A N 1
ATOM 1427 C CA . SER A 1 180 ? 7.402 -14.281 -2.904 1 93.94 180 SER A CA 1
ATOM 1428 C C . SER A 1 180 ? 7.426 -13.477 -1.61 1 93.94 180 SER A C 1
ATOM 1430 O O . SER A 1 180 ? 7.527 -14.039 -0.521 1 93.94 180 SER A O 1
ATOM 1432 N N . HIS A 1 181 ? 7.391 -12.164 -1.729 1 93.38 181 HIS A N 1
ATOM 1433 C CA . HIS A 1 181 ? 7.473 -11.266 -0.584 1 93.38 181 HIS A CA 1
ATOM 1434 C C . HIS A 1 181 ? 6.281 -10.312 -0.542 1 93.38 181 HIS A C 1
ATOM 1436 O O . HIS A 1 181 ? 5.652 -10.055 -1.57 1 93.38 181 HIS A O 1
ATOM 1442 N N . SER A 1 182 ? 6.086 -9.852 0.699 1 95.25 182 SER A N 1
ATOM 1443 C CA . SER A 1 182 ? 5.094 -8.789 0.853 1 95.25 182 SER A CA 1
ATOM 1444 C C . SER A 1 182 ? 5.641 -7.449 0.379 1 95.25 182 SER A C 1
ATOM 1446 O O . SER A 1 182 ? 6.855 -7.254 0.323 1 95.25 182 SER A O 1
ATOM 1448 N N . PRO A 1 183 ? 4.742 -6.52 0.078 1 96.06 183 PRO A N 1
ATOM 1449 C CA . PRO A 1 183 ? 5.223 -5.195 -0.321 1 96.06 183 PRO A CA 1
ATOM 1450 C C . PRO A 1 183 ? 6.105 -4.539 0.741 1 96.06 183 PRO A C 1
ATOM 1452 O O . PRO A 1 183 ? 7.102 -3.898 0.408 1 96.06 183 PRO A O 1
ATOM 1455 N N . LEU A 1 184 ? 5.812 -4.758 2.021 1 94.75 184 LEU A N 1
ATOM 1456 C CA . LEU A 1 184 ? 6.559 -4.137 3.113 1 94.75 184 LEU A CA 1
ATOM 1457 C C . LEU A 1 184 ? 7.98 -4.68 3.178 1 94.75 184 LEU A C 1
ATOM 1459 O O . LEU A 1 184 ? 8.898 -3.973 3.596 1 94.75 184 LEU A O 1
ATOM 1463 N N . ALA A 1 185 ? 8.117 -5.863 2.73 1 91.31 185 ALA A N 1
ATOM 1464 C CA . ALA A 1 185 ? 9.438 -6.484 2.729 1 91.31 185 ALA A CA 1
ATOM 1465 C C . ALA A 1 185 ? 10.203 -6.145 1.455 1 91.31 185 ALA A C 1
ATOM 1467 O O . ALA A 1 185 ? 11.438 -6.129 1.451 1 91.31 185 ALA A O 1
ATOM 1468 N N . LEU A 1 186 ? 9.531 -5.859 0.408 1 92.06 186 LEU A N 1
ATOM 1469 C CA . LEU A 1 186 ? 10.141 -5.727 -0.912 1 92.06 186 LEU A CA 1
ATOM 1470 C C . LEU A 1 186 ? 10.609 -4.297 -1.151 1 92.06 186 LEU A C 1
ATOM 1472 O O . LEU A 1 186 ? 11.695 -4.078 -1.691 1 92.06 186 LEU A O 1
ATOM 1476 N N . PHE A 1 187 ? 9.875 -3.344 -0.672 1 92.44 187 PHE A N 1
ATOM 1477 C CA . PHE A 1 187 ? 10.07 -1.996 -1.193 1 92.44 187 PHE A CA 1
ATOM 1478 C C . PHE A 1 187 ? 10.914 -1.163 -0.239 1 92.44 187 PHE A C 1
ATOM 1480 O O . PHE A 1 187 ? 11.148 0.023 -0.48 1 92.44 187 PHE A O 1
ATOM 1487 N N . TYR A 1 188 ? 11.328 -1.708 0.811 1 89.44 188 TYR A N 1
ATOM 1488 C CA . TYR A 1 188 ? 12.195 -1.015 1.754 1 89.44 188 TYR A CA 1
ATOM 1489 C C . TYR A 1 188 ? 13.602 -1.6 1.729 1 89.44 188 TYR A C 1
ATOM 1491 O O . TYR A 1 188 ? 13.781 -2.809 1.888 1 89.44 188 TYR A O 1
ATOM 1499 N N . LYS A 1 189 ? 14.523 -0.609 1.533 1 80.5 189 LYS A N 1
ATOM 1500 C CA . LYS A 1 189 ? 15.914 -1.051 1.479 1 80.5 189 LYS A CA 1
ATOM 1501 C C . LYS A 1 189 ? 16.453 -1.331 2.877 1 80.5 189 LYS A C 1
ATOM 1503 O O . LYS A 1 189 ? 16.531 -0.427 3.711 1 80.5 189 LYS A O 1
ATOM 1508 N N . LEU A 1 190 ? 16.391 -2.59 3.256 1 68 190 LEU A N 1
ATOM 1509 C CA . LEU A 1 190 ? 17.078 -2.922 4.5 1 68 190 LEU A CA 1
ATOM 1510 C C . LEU A 1 190 ? 18.578 -3.1 4.27 1 68 190 LEU A C 1
ATOM 1512 O O . LEU A 1 190 ? 18.984 -3.543 3.195 1 68 190 LEU A O 1
ATOM 1516 N N . PRO A 1 191 ? 19.344 -2.365 5.148 1 57.09 191 PRO A N 1
ATOM 1517 C CA . PRO A 1 191 ? 20.781 -2.557 4.957 1 57.09 191 PRO A CA 1
ATOM 1518 C C . PRO A 1 191 ? 21.172 -4.02 4.723 1 57.09 191 PRO A C 1
ATOM 1520 O O . PRO A 1 191 ? 22.031 -4.309 3.895 1 57.09 191 PRO A O 1
ATOM 1523 N N . LEU A 1 192 ? 20.688 -4.844 5.645 1 51.19 192 LEU A N 1
ATOM 1524 C CA . LEU A 1 192 ? 21.203 -6.199 5.527 1 51.19 192 LEU A CA 1
ATOM 1525 C C . LEU A 1 192 ? 20.125 -7.152 5.012 1 51.19 192 LEU A C 1
ATOM 1527 O O . LEU A 1 192 ? 19.156 -7.426 5.711 1 51.19 192 LEU A O 1
ATOM 1531 N N . VAL A 1 193 ? 19.875 -7.016 3.648 1 55.19 193 VAL A N 1
ATOM 1532 C CA . VAL A 1 193 ? 19.141 -8.188 3.195 1 55.19 193 VAL A CA 1
ATOM 1533 C C . VAL A 1 193 ? 19.812 -9.461 3.721 1 55.19 193 VAL A C 1
ATOM 1535 O O . VAL A 1 193 ? 21.016 -9.641 3.568 1 55.19 193 VAL A O 1
ATOM 1538 N N . ASN A 1 194 ? 19.156 -10.023 4.699 1 58.97 194 ASN A N 1
ATOM 1539 C CA . ASN A 1 194 ? 19.75 -11.281 5.148 1 58.97 194 ASN A CA 1
ATOM 1540 C C . ASN A 1 194 ? 20.047 -12.211 3.977 1 58.97 194 ASN A C 1
ATOM 1542 O O . ASN A 1 194 ? 19.219 -13.047 3.615 1 58.97 194 ASN A O 1
ATOM 1546 N N . LYS A 1 195 ? 21.031 -11.867 3.291 1 58.25 195 LYS A N 1
ATOM 1547 C CA . LYS A 1 195 ? 21.5 -12.656 2.152 1 58.25 195 LYS A CA 1
ATOM 1548 C C . LYS A 1 195 ? 21.578 -14.141 2.5 1 58.25 195 LYS A C 1
ATOM 1550 O O . LYS A 1 195 ? 21.609 -14.992 1.608 1 58.25 195 LYS A O 1
ATOM 1555 N N . LEU A 1 196 ? 21.359 -14.328 3.77 1 55.41 196 LEU A N 1
ATOM 1556 C CA . LEU A 1 196 ? 21.469 -15.719 4.203 1 55.41 196 LEU A CA 1
ATOM 1557 C C . LEU A 1 196 ? 20.125 -16.422 4.137 1 55.41 196 LEU A C 1
ATOM 1559 O O . LEU A 1 196 ? 20.047 -17.641 4.285 1 55.41 196 LEU A O 1
ATOM 1563 N N . HIS A 1 197 ? 19.25 -15.531 3.867 1 72.19 197 HIS A N 1
ATOM 1564 C CA . HIS A 1 197 ? 17.953 -16.172 3.738 1 72.19 197 HIS A CA 1
ATOM 1565 C C . HIS A 1 197 ? 17.891 -17.062 2.5 1 72.19 197 HIS A C 1
ATOM 1567 O O . HIS A 1 197 ? 18.375 -16.672 1.429 1 72.19 197 HIS A O 1
ATOM 1573 N N . TRP A 1 198 ? 17.438 -18.281 2.686 1 75.81 198 TRP A N 1
ATOM 1574 C CA . TRP A 1 198 ? 17.422 -19.344 1.685 1 75.81 198 TRP A CA 1
ATOM 1575 C C . TRP A 1 198 ? 16.875 -18.828 0.356 1 75.81 198 TRP A C 1
ATOM 1577 O O . TRP A 1 198 ? 17.312 -19.25 -0.712 1 75.81 198 TRP A O 1
ATOM 1587 N N . TYR A 1 199 ? 16 -17.906 0.465 1 82.88 199 TYR A N 1
ATOM 1588 C CA . TYR A 1 199 ? 15.336 -17.375 -0.719 1 82.88 199 TYR A CA 1
ATOM 1589 C C . TYR A 1 199 ? 16.359 -16.859 -1.725 1 82.88 199 TYR A C 1
ATOM 1591 O O . TYR A 1 199 ? 16.266 -17.141 -2.918 1 82.88 199 TYR A O 1
ATOM 1599 N N . TRP A 1 200 ? 17.328 -16.312 -1.26 1 81.62 200 TRP A N 1
ATOM 1600 C CA . TRP A 1 200 ? 18.297 -15.641 -2.127 1 81.62 200 TRP A CA 1
ATOM 1601 C C . TRP A 1 200 ? 19.25 -16.656 -2.764 1 81.62 200 TRP A C 1
ATOM 1603 O O . TRP A 1 200 ? 19.875 -16.359 -3.787 1 81.62 200 TRP A O 1
ATOM 1613 N N . ARG A 1 201 ? 19.234 -17.844 -2.215 1 85.25 201 ARG A N 1
ATOM 1614 C CA . ARG A 1 201 ? 20.031 -18.922 -2.789 1 85.25 201 ARG A CA 1
ATOM 1615 C C . ARG A 1 201 ? 19.234 -19.688 -3.848 1 85.25 201 ARG A C 1
ATOM 1617 O O . ARG A 1 201 ? 19.812 -20.312 -4.734 1 85.25 201 ARG A O 1
ATOM 1624 N N . TYR A 1 202 ? 17.953 -19.484 -3.758 1 91.31 202 TYR A N 1
ATOM 1625 C CA . TYR A 1 202 ? 17.125 -20.312 -4.613 1 91.31 202 TYR A CA 1
ATOM 1626 C C . TYR A 1 202 ? 16.656 -19.547 -5.84 1 91.31 202 TYR A C 1
ATOM 1628 O O . TYR A 1 202 ? 16.234 -20.141 -6.832 1 91.31 202 TYR A O 1
ATOM 1636 N N . ILE A 1 203 ? 16.703 -18.281 -5.781 1 91.94 203 ILE A N 1
ATOM 1637 C CA . ILE A 1 203 ? 16.109 -17.484 -6.859 1 91.94 203 ILE A CA 1
ATOM 1638 C C . ILE A 1 203 ? 16.984 -17.578 -8.109 1 91.94 203 ILE A C 1
ATOM 1640 O O . ILE A 1 203 ? 18.219 -17.547 -8.016 1 91.94 203 ILE A O 1
ATOM 1644 N N . TRP A 1 204 ? 16.359 -17.766 -9.227 1 93.94 204 TRP A N 1
ATOM 1645 C CA . TRP A 1 204 ? 17.062 -17.891 -10.5 1 93.94 204 TRP A CA 1
ATOM 1646 C C . TRP A 1 204 ? 17.594 -16.531 -10.953 1 93.94 204 TRP A C 1
ATOM 1648 O O . TRP A 1 204 ? 18.766 -16.422 -11.328 1 93.94 204 TRP A O 1
ATOM 1658 N N . HIS A 1 205 ? 16.75 -15.547 -10.953 1 91.5 205 HIS A N 1
ATOM 1659 C CA . HIS A 1 205 ? 17.125 -14.172 -11.289 1 91.5 205 HIS A CA 1
ATOM 1660 C C . HIS A 1 205 ? 17.156 -13.289 -10.047 1 91.5 205 HIS A C 1
ATOM 1662 O O . HIS A 1 205 ? 16.109 -12.938 -9.492 1 91.5 205 HIS A O 1
ATOM 1668 N N . HIS A 1 206 ? 18.344 -12.883 -9.75 1 88.25 206 HIS A N 1
ATOM 1669 C CA . HIS A 1 206 ? 18.484 -12.062 -8.555 1 88.25 206 HIS A CA 1
ATOM 1670 C C . HIS A 1 206 ? 17.844 -10.695 -8.742 1 88.25 206 HIS A C 1
ATOM 1672 O O . HIS A 1 206 ? 17.922 -10.109 -9.82 1 88.25 206 HIS A O 1
ATOM 1678 N N . HIS A 1 207 ? 17.156 -10.336 -7.66 1 85.44 207 HIS A N 1
ATOM 1679 C CA . HIS A 1 207 ? 16.641 -8.977 -7.621 1 85.44 207 HIS A CA 1
ATOM 1680 C C . HIS A 1 207 ? 16.953 -8.305 -6.289 1 85.44 207 HIS A C 1
ATOM 1682 O O . HIS A 1 207 ? 17.172 -8.984 -5.285 1 85.44 207 HIS A O 1
ATOM 1688 N N . GLY A 1 208 ? 17.094 -7.008 -6.293 1 85.12 208 GLY A N 1
ATOM 1689 C CA . GLY A 1 208 ? 17.281 -6.258 -5.062 1 85.12 208 GLY A CA 1
ATOM 1690 C C . GLY A 1 208 ? 15.984 -5.941 -4.344 1 85.12 208 GLY A C 1
ATOM 1691 O O . GLY A 1 208 ? 14.961 -6.598 -4.574 1 85.12 208 GLY A O 1
ATOM 1692 N N . VAL A 1 209 ? 16.094 -5.156 -3.299 1 87.62 209 VAL A N 1
ATOM 1693 C CA . VAL A 1 209 ? 14.953 -4.586 -2.588 1 87.62 209 VAL A CA 1
ATOM 1694 C C . VAL A 1 209 ? 14.961 -3.066 -2.729 1 87.62 209 VAL A C 1
ATOM 1696 O O . VAL A 1 209 ? 15.953 -2.482 -3.16 1 87.62 209 VAL A O 1
ATOM 1699 N N . GLY A 1 210 ? 13.773 -2.486 -2.43 1 88.69 210 GLY A N 1
ATOM 1700 C CA . GLY A 1 210 ? 13.625 -1.051 -2.611 1 88.69 210 GLY A CA 1
ATOM 1701 C C . GLY A 1 210 ? 12.719 -0.685 -3.77 1 88.69 210 GLY A C 1
ATOM 1702 O O . GLY A 1 210 ? 12.211 -1.564 -4.469 1 88.69 210 GLY A O 1
ATOM 1703 N N . PRO A 1 211 ? 12.578 0.556 -3.975 1 83.31 211 PRO A N 1
ATOM 1704 C CA . PRO A 1 211 ? 11.578 1.016 -4.941 1 83.31 211 PRO A CA 1
ATOM 1705 C C . PRO A 1 211 ? 11.938 0.652 -6.379 1 83.31 211 PRO A C 1
ATOM 1707 O O . PRO A 1 211 ? 11.062 0.625 -7.25 1 83.31 211 PRO A O 1
ATOM 1710 N N . ASP A 1 212 ? 13.211 0.281 -6.605 1 85.31 212 ASP A N 1
ATOM 1711 C CA . ASP A 1 212 ? 13.617 -0.014 -7.973 1 85.31 212 ASP A CA 1
ATOM 1712 C C . ASP A 1 212 ? 13.82 -1.515 -8.172 1 85.31 212 ASP A C 1
ATOM 1714 O O . ASP A 1 212 ? 14.359 -1.941 -9.203 1 85.31 212 ASP A O 1
ATOM 1718 N N . CYS A 1 213 ? 13.375 -2.215 -7.371 1 88.12 213 CYS A N 1
ATOM 1719 C CA . CYS A 1 213 ? 13.664 -3.643 -7.375 1 88.12 213 CYS A CA 1
ATOM 1720 C C . CYS A 1 213 ? 12.875 -4.359 -8.461 1 88.12 213 CYS A C 1
ATOM 1722 O O . CYS A 1 213 ? 13.297 -5.41 -8.953 1 88.12 213 CYS A O 1
ATOM 1724 N N . CYS A 1 214 ? 11.898 -3.828 -8.867 1 92.56 214 CYS A N 1
ATOM 1725 C CA . CYS A 1 214 ? 10.891 -4.676 -9.492 1 92.56 214 CYS A CA 1
ATOM 1726 C C . CYS A 1 214 ? 10.336 -4.02 -10.758 1 92.56 214 CYS A C 1
ATOM 1728 O O . CYS A 1 214 ? 10.508 -2.818 -10.961 1 92.56 214 CYS A O 1
ATOM 1730 N N . SER A 1 215 ? 9.758 -4.844 -11.547 1 96.44 215 SER A N 1
ATOM 1731 C CA . SER A 1 215 ? 9.07 -4.336 -12.734 1 96.44 215 SER A CA 1
ATOM 1732 C C . SER A 1 215 ? 7.977 -3.344 -12.367 1 96.44 215 SER A C 1
ATOM 1734 O O . SER A 1 215 ? 7.258 -3.543 -11.383 1 96.44 215 SER A O 1
ATOM 1736 N N . ARG A 1 216 ? 7.816 -2.346 -13.242 1 96.06 216 ARG A N 1
ATOM 1737 C CA . ARG A 1 216 ? 6.695 -1.431 -13.078 1 96.06 216 ARG A CA 1
ATOM 1738 C C . ARG A 1 216 ? 5.367 -2.146 -13.312 1 96.06 216 ARG A C 1
ATOM 1740 O O . ARG A 1 216 ? 4.305 -1.616 -12.977 1 96.06 216 ARG A O 1
ATOM 1747 N N . HIS A 1 217 ? 5.496 -3.309 -13.891 1 97.5 217 HIS A N 1
ATOM 1748 C CA . HIS A 1 217 ? 4.312 -4.098 -14.203 1 97.5 217 HIS A CA 1
ATOM 1749 C C . HIS A 1 217 ? 4.238 -5.352 -13.344 1 97.5 217 HIS A C 1
ATOM 1751 O O . HIS A 1 217 ? 3.859 -6.422 -13.82 1 97.5 217 HIS A O 1
ATOM 1757 N N . LEU A 1 218 ? 4.68 -5.188 -12.109 1 97.06 218 LEU A N 1
ATOM 1758 C CA . LEU A 1 218 ? 4.734 -6.352 -11.234 1 97.06 218 LEU A CA 1
ATOM 1759 C C . LEU A 1 218 ? 3.373 -7.035 -11.148 1 97.06 218 LEU A C 1
ATOM 1761 O O . LEU A 1 218 ? 2.338 -6.387 -11.305 1 97.06 218 LEU A O 1
ATOM 1765 N N . VAL A 1 219 ? 3.352 -8.32 -10.891 1 98.5 219 VAL A N 1
ATOM 1766 C CA . VAL A 1 219 ? 2.164 -9.156 -11.031 1 98.5 219 VAL A CA 1
ATOM 1767 C C . VAL A 1 219 ? 1.688 -9.617 -9.656 1 98.5 219 VAL A C 1
ATOM 1769 O O . VAL A 1 219 ? 0.484 -9.664 -9.391 1 98.5 219 VAL A O 1
ATOM 1772 N N . SER A 1 220 ? 2.645 -9.984 -8.758 1 98.56 220 SER A N 1
ATOM 1773 C CA . SER A 1 220 ? 2.092 -10.602 -7.559 1 98.56 220 SER A CA 1
ATOM 1774 C C . SER A 1 220 ? 3.012 -10.398 -6.359 1 98.56 220 SER A C 1
ATOM 1776 O O . SER A 1 220 ? 4.207 -10.141 -6.523 1 98.56 220 SER A O 1
ATOM 1778 N N . PHE A 1 221 ? 2.361 -10.445 -5.219 1 97.94 221 PHE A N 1
ATOM 1779 C CA . PHE A 1 221 ? 3.004 -10.469 -3.908 1 97.94 221 PHE A CA 1
ATOM 1780 C C . PHE A 1 221 ? 2.6 -11.719 -3.133 1 97.94 221 PHE A C 1
ATOM 1782 O O . PHE A 1 221 ? 1.587 -12.352 -3.447 1 97.94 221 PHE A O 1
ATOM 1789 N N . HIS A 1 222 ? 3.449 -12.039 -2.18 1 97.19 222 HIS A N 1
ATOM 1790 C CA . HIS A 1 222 ? 3.15 -13.109 -1.232 1 97.19 222 HIS A CA 1
ATOM 1791 C C . HIS A 1 222 ? 3.225 -12.609 0.205 1 97.19 222 HIS A C 1
ATOM 1793 O O . HIS A 1 222 ? 3.705 -11.5 0.456 1 97.19 222 HIS A O 1
ATOM 1799 N N . ASP A 1 223 ? 2.662 -13.414 1.097 1 96.94 223 ASP A N 1
ATOM 1800 C CA . ASP A 1 223 ? 2.621 -13.062 2.514 1 96.94 223 ASP A CA 1
ATOM 1801 C C . ASP A 1 223 ? 1.802 -11.797 2.746 1 96.94 223 ASP A C 1
ATOM 1803 O O . ASP A 1 223 ? 2.25 -10.883 3.438 1 96.94 223 ASP A O 1
ATOM 1807 N N . VAL A 1 224 ? 0.708 -11.766 2.117 1 97.94 224 VAL A N 1
ATOM 1808 C CA . VAL A 1 224 ? -0.206 -10.633 2.199 1 97.94 224 VAL A CA 1
ATOM 1809 C C . VAL A 1 224 ? -1.375 -10.977 3.119 1 97.94 224 VAL A C 1
ATOM 1811 O O . VAL A 1 224 ? -2.264 -11.742 2.744 1 97.94 224 VAL A O 1
ATOM 1814 N N . ASP A 1 225 ? -1.323 -10.414 4.234 1 96.38 225 ASP A N 1
ATOM 1815 C CA . ASP A 1 225 ? -2.418 -10.664 5.168 1 96.38 225 ASP A CA 1
ATOM 1816 C C . ASP A 1 225 ? -3.631 -9.797 4.832 1 96.38 225 ASP A C 1
ATOM 1818 O O . ASP A 1 225 ? -3.564 -8.945 3.943 1 96.38 225 ASP A O 1
ATOM 1822 N N . PRO A 1 226 ? -4.746 -10.008 5.52 1 95 226 PRO A N 1
ATOM 1823 C CA . PRO A 1 226 ? -5.988 -9.32 5.164 1 95 226 PRO A CA 1
ATOM 1824 C C . PRO A 1 226 ? -5.852 -7.801 5.203 1 95 226 PRO A C 1
ATOM 1826 O O . PRO A 1 226 ? -6.391 -7.105 4.34 1 95 226 PRO A O 1
ATOM 1829 N N . ARG A 1 227 ? -5.152 -7.242 6.156 1 94.56 227 ARG A N 1
ATOM 1830 C CA . ARG A 1 227 ? -4.969 -5.797 6.23 1 94.56 227 ARG A CA 1
ATOM 1831 C C . ARG A 1 227 ? -4.242 -5.27 5 1 94.56 227 ARG A C 1
ATOM 1833 O O . ARG A 1 227 ? -4.691 -4.309 4.371 1 94.56 227 ARG A O 1
ATOM 1840 N N . MET A 1 228 ? -3.199 -5.938 4.715 1 96.94 228 MET A N 1
ATOM 1841 C CA . MET A 1 228 ? -2.439 -5.527 3.537 1 96.94 228 MET A CA 1
ATOM 1842 C C . MET A 1 228 ? -3.232 -5.793 2.26 1 96.94 228 MET A C 1
ATOM 1844 O O . MET A 1 228 ? -3.143 -5.027 1.299 1 96.94 228 MET A O 1
ATOM 1848 N N . MET A 1 229 ? -4.09 -6.84 2.27 1 97.12 229 MET A N 1
ATOM 1849 C CA . MET A 1 229 ? -4.957 -7.129 1.131 1 97.12 229 MET A CA 1
ATOM 1850 C C . MET A 1 229 ? -5.832 -5.926 0.795 1 97.12 229 MET A C 1
ATOM 1852 O O . MET A 1 229 ? -5.848 -5.465 -0.347 1 97.12 229 MET A O 1
ATOM 1856 N N . TRP A 1 230 ? -6.395 -5.375 1.762 1 95.56 230 TRP A N 1
ATOM 1857 C CA . TRP A 1 230 ? -7.32 -4.27 1.547 1 95.56 230 TRP A CA 1
ATOM 1858 C C . TRP A 1 230 ? -6.566 -2.955 1.358 1 95.56 230 TRP A C 1
ATOM 1860 O O . TRP A 1 230 ? -7.027 -2.066 0.638 1 95.56 230 TRP A O 1
ATOM 1870 N N . THR A 1 231 ? -5.422 -2.861 1.97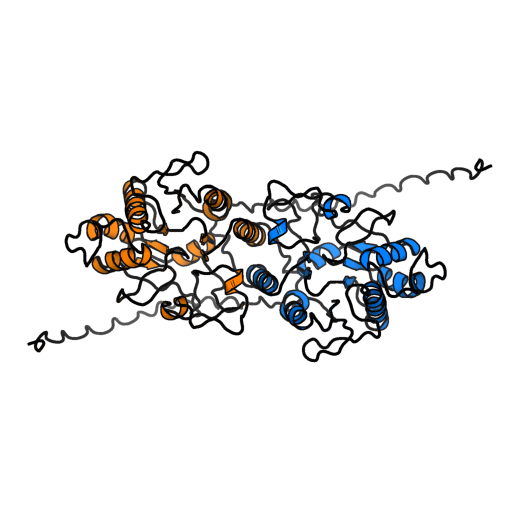5 1 97 231 THR A N 1
ATOM 1871 C CA . THR A 1 231 ? -4.57 -1.708 1.706 1 97 231 THR A CA 1
ATOM 1872 C C . THR A 1 231 ? -4.18 -1.654 0.232 1 97 231 THR A C 1
ATOM 1874 O O . THR A 1 231 ? -4.328 -0.617 -0.417 1 97 231 THR A O 1
ATOM 1877 N N . LEU A 1 232 ? -3.762 -2.814 -0.285 1 97.88 232 LEU A N 1
ATOM 1878 C CA . LEU A 1 232 ? -3.416 -2.889 -1.7 1 97.88 232 LEU A CA 1
ATOM 1879 C C . LEU A 1 232 ? -4.633 -2.602 -2.574 1 97.88 232 LEU A C 1
ATOM 1881 O O . LEU A 1 232 ? -4.551 -1.819 -3.523 1 97.88 232 LEU A O 1
ATOM 1885 N N . GLU A 1 233 ? -5.738 -3.166 -2.213 1 95.81 233 GLU A N 1
ATOM 1886 C CA . GLU A 1 233 ? -6.965 -2.971 -2.975 1 95.81 233 GLU A CA 1
ATOM 1887 C C . GLU A 1 233 ? -7.34 -1.492 -3.051 1 95.81 233 GLU A C 1
ATOM 1889 O O . GLU A 1 233 ? -7.656 -0.981 -4.125 1 95.81 233 GLU A O 1
ATOM 1894 N N . THR A 1 234 ? -7.23 -0.833 -1.977 1 95.31 234 THR A N 1
ATOM 1895 C CA . THR A 1 234 ? -7.656 0.56 -1.905 1 95.31 234 THR A CA 1
ATOM 1896 C C . THR A 1 234 ? -6.652 1.469 -2.611 1 95.31 234 THR A C 1
ATOM 1898 O O . THR A 1 234 ? -7.039 2.309 -3.428 1 95.31 234 THR A O 1
ATOM 1901 N N . LEU A 1 235 ? -5.414 1.281 -2.365 1 96.5 235 LEU A N 1
ATOM 1902 C CA . LEU A 1 235 ? -4.387 2.148 -2.928 1 96.5 235 LEU A CA 1
ATOM 1903 C C . LEU A 1 235 ? -4.301 1.979 -4.441 1 96.5 235 LEU A C 1
ATOM 1905 O O . LEU A 1 235 ? -4.105 2.957 -5.168 1 96.5 235 LEU A O 1
ATOM 1909 N N . LEU A 1 236 ? -4.523 0.783 -4.887 1 95.5 236 LEU A N 1
ATOM 1910 C CA . LEU A 1 236 ? -4.281 0.507 -6.297 1 95.5 236 LEU A CA 1
ATOM 1911 C C . LEU A 1 236 ? -5.535 0.762 -7.125 1 95.5 236 LEU A C 1
ATOM 1913 O O . LEU A 1 236 ? -5.445 1.108 -8.305 1 95.5 236 LEU A O 1
ATOM 1917 N N . TYR A 1 237 ? -6.703 0.668 -6.492 1 93.56 237 TYR A N 1
ATOM 1918 C CA . TYR A 1 237 ? -7.875 0.644 -7.355 1 93.56 237 TYR A CA 1
ATOM 1919 C C . TYR A 1 237 ? -8.875 1.717 -6.949 1 93.56 237 TYR A C 1
ATOM 1921 O O . TYR A 1 237 ? -9.781 2.059 -7.719 1 93.56 237 TYR A O 1
ATOM 1929 N N . ARG A 1 238 ? -8.719 2.24 -5.812 1 92.38 238 ARG A N 1
ATOM 1930 C CA . ARG A 1 238 ? -9.766 3.162 -5.371 1 92.38 238 ARG A CA 1
ATOM 1931 C C . ARG A 1 238 ? -9.227 4.586 -5.273 1 92.38 238 ARG A C 1
ATOM 1933 O O . ARG A 1 238 ? -9.969 5.551 -5.492 1 92.38 238 ARG A O 1
ATOM 1940 N N . LEU A 1 239 ? -7.996 4.715 -4.98 1 94.69 239 LEU A N 1
ATOM 1941 C CA . LEU A 1 239 ? -7.367 6.02 -4.824 1 94.69 239 LEU A CA 1
ATOM 1942 C C . LEU A 1 239 ? -7.055 6.637 -6.184 1 94.69 239 LEU A C 1
ATOM 1944 O O . LEU A 1 239 ? -6.613 5.941 -7.098 1 94.69 239 LEU A O 1
ATOM 1948 N N . HIS A 1 240 ? -7.328 7.957 -6.281 1 94.88 240 HIS A N 1
ATOM 1949 C CA . HIS A 1 240 ? -6.98 8.711 -7.48 1 94.88 240 HIS A CA 1
ATOM 1950 C C . HIS A 1 240 ? -5.953 9.797 -7.168 1 94.88 240 HIS A C 1
ATOM 1952 O O . HIS A 1 240 ? -6.16 10.609 -6.266 1 94.88 240 HIS A O 1
ATOM 1958 N N . ILE A 1 241 ? -4.848 9.789 -7.891 1 95.81 241 ILE A N 1
ATOM 1959 C CA . ILE A 1 241 ? -3.812 10.805 -7.742 1 95.81 241 ILE A CA 1
ATOM 1960 C C . ILE A 1 241 ? -3.875 11.781 -8.914 1 95.81 241 ILE A C 1
ATOM 1962 O O . ILE A 1 241 ? -3.842 11.359 -10.078 1 95.81 241 ILE A O 1
ATOM 1966 N N . HIS A 1 242 ? -3.949 13.031 -8.641 1 95.5 242 HIS A N 1
ATOM 1967 C CA . HIS A 1 242 ? -3.986 14.062 -9.664 1 95.5 242 HIS A CA 1
ATOM 1968 C C . HIS A 1 242 ? -2.584 14.383 -10.172 1 95.5 242 HIS A C 1
ATOM 1970 O O . HIS A 1 242 ? -2.084 15.492 -9.969 1 95.5 242 HIS A O 1
ATOM 1976 N N . ARG A 1 243 ? -2.105 13.523 -10.898 1 91.19 243 ARG A N 1
ATOM 1977 C CA . ARG A 1 243 ? -0.723 13.594 -11.359 1 91.19 243 ARG A CA 1
ATOM 1978 C C . ARG A 1 243 ? -0.503 14.812 -12.25 1 91.19 243 ARG A C 1
ATOM 1980 O O . ARG A 1 243 ? 0.63 15.266 -12.422 1 91.19 243 ARG A O 1
ATOM 1987 N N . ASP A 1 244 ? -1.533 15.328 -12.82 1 90 244 ASP A N 1
ATOM 1988 C CA . ASP A 1 244 ? -1.459 16.531 -13.648 1 90 244 ASP A CA 1
ATOM 1989 C C . ASP A 1 244 ? -1.05 17.734 -12.812 1 90 244 ASP A C 1
ATOM 1991 O O . ASP A 1 244 ? -0.628 18.766 -13.367 1 90 244 ASP A O 1
ATOM 1995 N N . LEU A 1 245 ? -1.063 17.594 -11.508 1 92 245 LEU A N 1
ATOM 1996 C CA . LEU A 1 245 ? -0.758 18.719 -10.633 1 92 245 LEU A CA 1
ATOM 1997 C C . LEU A 1 245 ? 0.641 18.578 -10.039 1 92 245 LEU A C 1
ATOM 1999 O O . LEU A 1 245 ? 1.018 19.344 -9.141 1 92 245 LEU A O 1
ATOM 2003 N N . GLN A 1 246 ? 1.317 17.609 -10.586 1 86.62 246 GLN A N 1
ATOM 2004 C CA . GLN A 1 246 ? 2.721 17.5 -10.203 1 86.62 246 GLN A CA 1
ATOM 2005 C C . GLN A 1 246 ? 3.566 18.578 -10.883 1 86.62 246 GLN A C 1
ATOM 2007 O O . GLN A 1 246 ? 3.375 18.875 -12.062 1 86.62 246 GLN A O 1
ATOM 2012 N N . PRO A 1 247 ? 4.434 19.266 -10.008 1 76.19 247 PRO A N 1
ATOM 2013 C CA . PRO A 1 247 ? 5.316 20.203 -10.688 1 76.19 247 PRO A CA 1
ATOM 2014 C C . PRO A 1 247 ? 6.152 19.547 -11.789 1 76.19 247 PRO A C 1
ATOM 2016 O O . PRO A 1 247 ? 6.551 18.391 -11.656 1 76.19 247 PRO A O 1
ATOM 2019 N N . PRO A 1 248 ? 6.227 20.188 -12.961 1 63.34 248 PRO A N 1
ATOM 2020 C CA . PRO A 1 248 ? 6.867 19.625 -14.141 1 63.34 248 PRO A CA 1
ATOM 2021 C C . PRO A 1 248 ? 8.219 18.984 -13.836 1 63.34 248 PRO A C 1
ATOM 2023 O O . PRO A 1 248 ? 8.602 17.984 -14.461 1 63.34 248 PRO A O 1
ATOM 2026 N N . HIS A 1 249 ? 9.07 19.5 -13.039 1 59.91 249 HIS A N 1
ATOM 2027 C CA . HIS A 1 249 ? 10.414 18.969 -12.867 1 59.91 249 HIS A CA 1
ATOM 2028 C C . HIS A 1 249 ? 10.414 17.766 -11.922 1 59.91 249 HIS A C 1
ATOM 2030 O O . HIS A 1 249 ? 11.422 17.078 -11.805 1 59.91 249 HIS A O 1
ATOM 2036 N N . LEU A 1 250 ? 9.367 17.625 -11.359 1 56.56 250 LEU A N 1
ATOM 2037 C CA . LEU A 1 250 ? 9.383 16.578 -10.344 1 56.56 250 LEU A CA 1
ATOM 2038 C C . LEU A 1 250 ? 8.688 15.32 -10.844 1 56.56 250 LEU A C 1
ATOM 2040 O O . LEU A 1 250 ? 8.344 14.438 -10.055 1 56.56 250 LEU A O 1
ATOM 2044 N N . ASN A 1 251 ? 8.484 15.32 -12.195 1 48.31 251 ASN A N 1
ATOM 2045 C CA . ASN A 1 251 ? 7.77 14.141 -12.68 1 48.31 251 ASN A CA 1
ATOM 2046 C C . ASN A 1 251 ? 8.547 12.859 -12.398 1 48.31 251 ASN A C 1
ATOM 2048 O O . ASN A 1 251 ? 9.586 12.609 -13.016 1 48.31 251 ASN A O 1
ATOM 2052 N N . THR A 1 252 ? 8.672 12.602 -11.25 1 45.44 252 THR A N 1
ATOM 2053 C CA . THR A 1 252 ? 9.422 11.398 -10.938 1 45.44 252 THR A CA 1
ATOM 2054 C C . THR A 1 252 ? 8.961 10.227 -11.805 1 45.44 252 THR A C 1
ATOM 2056 O O . THR A 1 252 ? 9.68 9.25 -11.977 1 45.44 252 THR A O 1
ATOM 2059 N N . SER A 1 253 ? 7.668 10.219 -12.055 1 41.41 253 SER A N 1
ATOM 2060 C CA . SER A 1 253 ? 7.316 8.969 -12.711 1 41.41 253 SER A CA 1
ATOM 2061 C C . SER A 1 253 ? 7.656 9.016 -14.195 1 41.41 253 SER A C 1
ATOM 2063 O O . SER A 1 253 ? 7.039 8.312 -15.008 1 41.41 253 SER A O 1
ATOM 2065 N N . THR A 1 254 ? 8.297 10.109 -14.68 1 35.81 254 THR A N 1
ATOM 2066 C CA . THR A 1 254 ? 8.453 10.102 -16.125 1 35.81 254 THR A CA 1
ATOM 2067 C C . THR A 1 254 ? 9.148 8.828 -16.594 1 35.81 254 THR A C 1
ATOM 2069 O O . THR A 1 254 ? 10.375 8.75 -16.578 1 35.81 254 THR A O 1
ATOM 2072 N N . SER A 1 255 ? 8.695 7.738 -16.219 1 34.09 255 SER A N 1
ATOM 2073 C CA . SER A 1 255 ? 9.211 6.699 -17.109 1 34.09 255 SER A CA 1
ATOM 2074 C C . SER A 1 255 ? 8.93 7.027 -18.578 1 34.09 255 SER A C 1
ATOM 2076 O O . SER A 1 255 ? 7.809 7.391 -18.922 1 34.09 255 SER A O 1
ATOM 2078 N N . THR A 1 256 ? 9.867 7.656 -19.281 1 33.53 256 THR A N 1
ATOM 2079 C CA . THR A 1 256 ? 9.75 7.672 -20.734 1 33.53 256 THR A CA 1
ATOM 2080 C C . THR A 1 256 ? 9.016 6.43 -21.234 1 33.53 256 THR A C 1
ATOM 2082 O O . THR A 1 256 ? 9.406 5.305 -20.922 1 33.53 256 THR A O 1
ATOM 2085 N N . PRO A 1 257 ? 7.754 6.633 -21.547 1 32.88 257 PRO A N 1
ATOM 2086 C CA . PRO A 1 257 ? 7.23 5.406 -22.156 1 32.88 257 PRO A CA 1
ATOM 2087 C C . PRO A 1 257 ? 8.258 4.703 -23.047 1 32.88 257 PRO A C 1
ATOM 2089 O O . PRO A 1 257 ? 9.125 5.355 -23.625 1 32.88 257 PRO A O 1
ATOM 2092 N N . PRO A 1 258 ? 8.57 3.535 -22.719 1 28.31 258 PRO A N 1
ATOM 2093 C CA . PRO A 1 258 ? 9.5 2.932 -23.672 1 28.31 258 PRO A CA 1
ATOM 2094 C C . PRO A 1 258 ? 9.133 3.229 -25.125 1 28.31 258 PRO A C 1
ATOM 2096 O O . PRO A 1 258 ? 7.961 3.479 -25.422 1 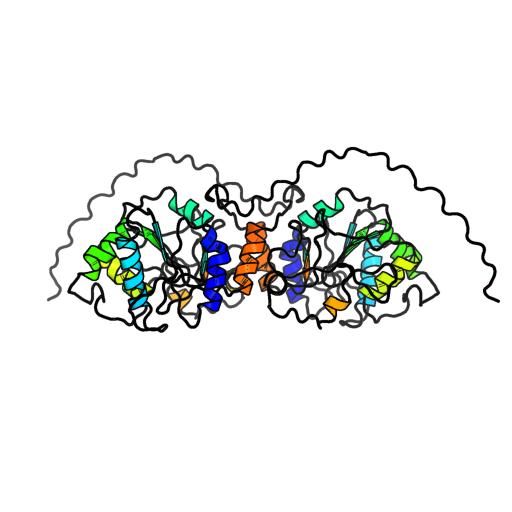28.31 258 PRO A O 1
ATOM 2099 N N . PRO A 1 259 ? 10.086 3.752 -25.844 1 28.44 259 PRO A N 1
ATOM 2100 C CA . PRO A 1 259 ? 9.75 3.916 -27.266 1 28.44 259 PRO A CA 1
ATOM 2101 C C . PRO A 1 259 ? 8.961 2.734 -27.828 1 28.44 259 PRO A C 1
ATOM 2103 O O . PRO A 1 259 ? 9.086 1.613 -27.328 1 28.44 259 PRO A O 1
ATOM 2106 N N . THR A 1 260 ? 7.824 3.01 -28.328 1 30.67 260 THR A N 1
ATOM 2107 C CA . THR A 1 260 ? 7.094 1.986 -29.062 1 30.67 260 THR A CA 1
ATOM 2108 C C . THR A 1 260 ? 8.047 1.108 -29.875 1 30.67 260 THR A C 1
ATOM 2110 O O . THR A 1 260 ? 8.797 1.605 -30.719 1 30.67 260 THR A O 1
ATOM 2113 N N . VAL A 1 261 ? 8.539 0.078 -29.234 1 29.33 261 VAL A N 1
ATOM 2114 C CA . VAL A 1 261 ? 9.328 -0.871 -30.016 1 29.33 261 VAL A CA 1
ATOM 2115 C C . VAL A 1 261 ? 8.633 -1.159 -31.344 1 29.33 261 VAL A C 1
ATOM 2117 O O . VAL A 1 261 ? 7.473 -1.564 -31.359 1 29.33 261 VAL A O 1
ATOM 2120 N N . SER A 1 262 ? 9.016 -0.383 -32.312 1 28.91 262 SER A N 1
ATOM 2121 C CA . SER A 1 262 ? 8.695 -0.93 -33.625 1 28.91 262 SER A CA 1
ATOM 2122 C C . SER A 1 262 ? 9.18 -2.369 -33.781 1 28.91 262 SER A C 1
ATOM 2124 O O . SER A 1 262 ? 10.375 -2.645 -33.625 1 28.91 262 SER A O 1
ATOM 2126 N N . PHE A 1 263 ? 8.336 -3.316 -33.312 1 28.11 263 PHE A N 1
ATOM 2127 C CA . PHE A 1 263 ? 8.586 -4.719 -33.656 1 28.11 263 PHE A CA 1
ATOM 2128 C C . PHE A 1 263 ? 9.023 -4.871 -35.094 1 28.11 263 PHE A C 1
ATOM 2130 O O . PHE A 1 263 ? 8.219 -4.676 -36.031 1 28.11 263 PHE A O 1
ATOM 2137 N N . THR A 1 264 ? 10.234 -4.379 -35.406 1 29.06 264 THR A N 1
ATOM 2138 C CA . THR A 1 264 ? 10.695 -4.934 -36.656 1 29.06 264 THR A CA 1
ATOM 2139 C C . THR A 1 264 ? 10.852 -6.449 -36.562 1 29.06 264 THR A C 1
ATOM 2141 O O . THR A 1 264 ? 11.562 -6.949 -35.688 1 29.06 264 THR A O 1
ATOM 2144 N N . SER A 1 265 ? 9.945 -7.262 -37.125 1 28.44 265 SER A N 1
ATOM 2145 C CA . SER A 1 265 ? 9.938 -8.695 -37.406 1 28.44 265 SER A CA 1
ATOM 2146 C C . SER A 1 265 ? 11.289 -9.164 -37.938 1 28.44 265 SER A C 1
ATOM 2148 O O . SER A 1 265 ? 11.602 -8.938 -39.094 1 28.44 265 SER A O 1
ATOM 2150 N N . THR A 1 266 ? 12.391 -8.828 -37.25 1 29.7 266 THR A N 1
ATOM 2151 C CA . THR A 1 266 ? 13.562 -9.414 -37.875 1 29.7 266 THR A CA 1
ATOM 2152 C C . THR A 1 266 ? 13.469 -10.938 -37.875 1 29.7 266 THR A C 1
ATOM 2154 O O . THR A 1 266 ? 13.328 -11.555 -36.812 1 29.7 266 THR A O 1
ATOM 2157 N N . THR A 1 267 ? 13.359 -11.586 -39 1 26.2 267 THR A N 1
ATOM 2158 C CA . THR A 1 267 ? 13.43 -12.977 -39.438 1 26.2 267 THR A CA 1
ATOM 2159 C C . THR A 1 267 ? 14.68 -13.656 -38.875 1 26.2 267 THR A C 1
ATOM 2161 O O . THR A 1 267 ? 15.805 -13.305 -39.25 1 26.2 267 THR A O 1
ATOM 2164 N N . VAL A 1 268 ? 14.695 -13.844 -37.625 1 29.2 268 VAL A N 1
ATOM 2165 C CA . VAL A 1 268 ? 15.812 -14.555 -37.031 1 29.2 268 VAL A CA 1
ATOM 2166 C C . VAL A 1 268 ? 16.109 -15.828 -37.812 1 29.2 268 VAL A C 1
ATOM 2168 O O . VAL A 1 268 ? 15.227 -16.672 -37.969 1 29.2 268 VAL A O 1
ATOM 2171 N N . SER A 1 269 ? 17.156 -15.758 -38.531 1 29.16 269 SER A N 1
ATOM 2172 C CA . SER A 1 269 ? 17.688 -16.906 -39.25 1 29.16 269 SER A CA 1
ATOM 2173 C C . SER A 1 269 ? 17.922 -18.094 -38.312 1 29.16 269 SER A C 1
ATOM 2175 O O . SER A 1 269 ? 18.359 -17.922 -37.188 1 29.16 269 SER A O 1
ATOM 2177 N N . GLN A 1 270 ? 17.266 -19.25 -38.5 1 27.38 270 GLN A N 1
ATOM 2178 C CA . GLN A 1 270 ? 17.219 -20.578 -37.906 1 27.38 270 GLN A CA 1
ATOM 2179 C C . GLN A 1 270 ? 18.625 -21.078 -37.594 1 27.38 270 GLN A C 1
ATOM 2181 O O . GLN A 1 270 ? 19.516 -21.016 -38.469 1 27.38 270 GLN A O 1
ATOM 2186 N N . PRO A 1 271 ? 19.078 -20.953 -36.281 1 31.53 271 PRO A N 1
ATOM 2187 C CA . PRO A 1 271 ? 20.438 -21.422 -36.031 1 31.53 271 PRO A CA 1
ATOM 2188 C C . PRO A 1 271 ? 20.719 -22.797 -36.625 1 31.53 271 PRO A C 1
ATOM 2190 O O . PRO A 1 271 ? 19.781 -23.594 -36.812 1 31.53 271 PRO A O 1
ATOM 2193 N N . PRO A 1 272 ? 21.875 -23.031 -37.219 1 29.58 272 PRO A N 1
ATOM 2194 C CA . PRO A 1 272 ? 22.203 -24.297 -37.875 1 29.58 272 PRO A CA 1
ATOM 2195 C C . PRO A 1 272 ? 22.156 -25.484 -36.938 1 29.58 272 PRO A C 1
ATOM 2197 O O . PRO A 1 272 ? 22.297 -25.328 -35.719 1 29.58 272 PRO A O 1
ATOM 2200 N N . GLU A 1 273 ? 21.641 -26.625 -37.312 1 22.14 273 GLU A N 1
ATOM 2201 C CA . GLU A 1 273 ? 21.438 -27.984 -36.812 1 22.14 273 GLU A CA 1
ATOM 2202 C C . GLU A 1 273 ? 22.703 -28.531 -36.156 1 22.14 273 GLU A C 1
ATOM 2204 O O . GLU A 1 273 ? 23.734 -28.656 -36.844 1 22.14 273 GLU A O 1
ATOM 2209 N N . ALA A 1 274 ? 22.922 -28.188 -34.844 1 27.88 274 ALA A N 1
ATOM 2210 C CA . ALA A 1 274 ? 24.062 -28.766 -34.125 1 27.88 274 ALA A CA 1
ATOM 2211 C C . ALA A 1 274 ? 24.188 -30.25 -34.375 1 27.88 274 ALA A C 1
ATOM 2213 O O . ALA A 1 274 ? 23.203 -30.984 -34.375 1 27.88 274 ALA A O 1
ATOM 2214 N N . THR A 1 275 ? 25.297 -30.688 -34.969 1 26.92 275 THR A N 1
ATOM 2215 C CA . THR A 1 275 ? 25.812 -32 -35.344 1 26.92 275 THR A CA 1
ATOM 2216 C C . THR A 1 275 ? 25.812 -32.938 -34.156 1 26.92 275 THR A C 1
ATOM 2218 O O . THR A 1 275 ? 26.156 -32.531 -33.031 1 26.92 275 THR A O 1
ATOM 2221 N N . SER A 1 276 ? 25.219 -34.219 -34.281 1 23.73 276 SER A N 1
ATOM 2222 C CA . SER A 1 276 ? 24.984 -35.438 -33.531 1 23.73 276 SER A CA 1
ATOM 2223 C C . SER A 1 276 ? 26.266 -35.969 -32.906 1 23.73 276 SER A C 1
ATOM 2225 O O . SER A 1 276 ? 27.203 -36.344 -33.625 1 23.73 276 SER A O 1
ATOM 2227 N N . ILE A 1 277 ? 26.734 -35.406 -31.703 1 28.64 277 ILE A N 1
ATOM 2228 C CA . ILE A 1 277 ? 27.906 -35.969 -31.031 1 28.64 277 ILE A CA 1
ATOM 2229 C C . ILE A 1 277 ? 27.688 -37.438 -30.719 1 28.64 277 ILE A C 1
ATOM 2231 O O . ILE A 1 277 ? 26.641 -37.812 -30.219 1 28.64 277 ILE A O 1
ATOM 2235 N N . SER A 1 278 ? 28.438 -38.344 -31.281 1 24.08 278 SER A N 1
ATOM 2236 C CA . SER A 1 278 ? 28.547 -39.781 -31.25 1 24.08 278 SER A CA 1
ATOM 2237 C C . SER A 1 278 ? 28.781 -40.281 -29.828 1 24.08 278 SER A C 1
ATOM 2239 O O . SER A 1 278 ? 29.5 -39.656 -29.047 1 24.08 278 SER A O 1
ATOM 2241 N N . GLN A 1 279 ? 27.953 -41.281 -29.234 1 23.62 279 GLN A N 1
ATOM 2242 C CA . GLN A 1 279 ? 27.672 -42.094 -28.062 1 23.62 279 GLN A CA 1
ATOM 2243 C C . GLN A 1 279 ? 28.906 -42.875 -27.641 1 23.62 279 GLN A C 1
ATOM 2245 O O . GLN A 1 279 ? 28.812 -43.812 -26.844 1 23.62 279 GLN A O 1
ATOM 2250 N N . ASP A 1 280 ? 30.172 -42.688 -28.094 1 24.83 280 ASP A N 1
ATOM 2251 C CA . ASP A 1 280 ? 31.016 -43.875 -27.953 1 24.83 280 ASP A CA 1
ATOM 2252 C C . ASP A 1 280 ? 31.359 -44.125 -26.484 1 24.83 280 ASP A C 1
ATOM 2254 O O . ASP A 1 280 ? 31.375 -45.281 -26.031 1 24.83 280 ASP A O 1
ATOM 2258 N N . GLN A 1 281 ? 32.219 -43.281 -25.672 1 24.36 281 GLN A N 1
ATOM 2259 C CA . GLN A 1 281 ? 33.312 -43.844 -24.906 1 24.36 281 GLN A CA 1
ATOM 2260 C C . GLN A 1 281 ? 32.844 -44.281 -23.516 1 24.36 281 GLN A C 1
ATOM 2262 O O . GLN A 1 281 ? 33.656 -44.312 -22.578 1 24.36 281 GLN A O 1
ATOM 2267 N N . TRP A 1 282 ? 31.531 -44.281 -23.094 1 23.3 282 TRP A N 1
ATOM 2268 C CA . TRP A 1 282 ? 31.375 -44.688 -21.703 1 23.3 282 TRP A CA 1
ATOM 2269 C C . TRP A 1 282 ? 31.703 -46.156 -21.516 1 23.3 282 TRP A C 1
ATOM 2271 O O . TRP A 1 282 ? 30.906 -47.031 -21.859 1 23.3 282 TRP A O 1
ATOM 2281 N N . GLU A 1 283 ? 32.812 -46.719 -22.125 1 20.66 283 GLU A N 1
ATOM 2282 C CA . GLU A 1 283 ? 33.281 -47.969 -21.547 1 20.66 283 GLU A CA 1
ATOM 2283 C C . GLU A 1 283 ? 34 -47.719 -20.219 1 20.66 283 GLU A C 1
ATOM 2285 O O . GLU A 1 283 ? 34.75 -46.75 -20.078 1 20.66 283 GLU A O 1
ATOM 2290 N N . VAL B 1 1 ? 8.195 20.234 8.016 1 98.62 1 VAL B N 1
ATOM 2291 C CA . VAL B 1 1 ? 8.18 18.922 8.656 1 98.62 1 VAL B CA 1
ATOM 2292 C C . VAL B 1 1 ? 8.891 19 10 1 98.62 1 VAL B C 1
ATOM 2294 O O . VAL B 1 1 ? 10.07 19.344 10.062 1 98.62 1 VAL B O 1
ATOM 2297 N N . LEU B 1 2 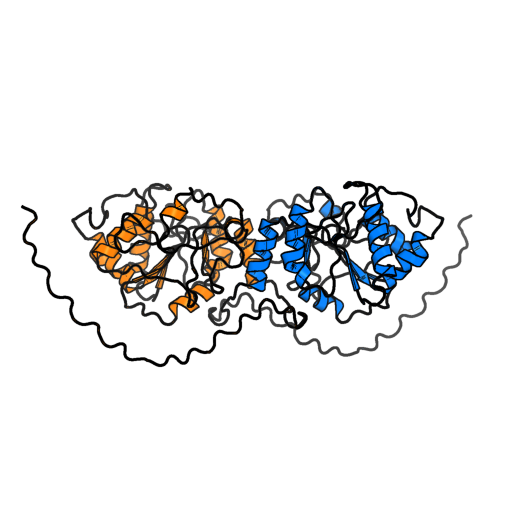? 8.125 18.672 11.008 1 98.12 2 LEU B N 1
ATOM 2298 C CA . LEU B 1 2 ? 8.711 18.656 12.344 1 98.12 2 LEU B CA 1
ATOM 2299 C C . LEU B 1 2 ? 9.398 17.312 12.617 1 98.12 2 LEU B C 1
ATOM 2301 O O . LEU B 1 2 ? 8.82 16.266 12.352 1 98.12 2 LEU B O 1
ATOM 2305 N N . THR B 1 3 ? 10.602 17.406 13.055 1 98.12 3 THR B N 1
ATOM 2306 C CA . THR B 1 3 ? 11.383 16.219 13.398 1 98.12 3 THR B CA 1
ATOM 2307 C C . THR B 1 3 ? 12.289 16.484 14.594 1 98.12 3 THR B C 1
ATOM 2309 O O . THR B 1 3 ? 12.109 17.484 15.297 1 98.12 3 THR B O 1
ATOM 2312 N N . GLY B 1 4 ? 13.031 15.539 15.023 1 97.62 4 GLY B N 1
ATOM 2313 C CA . GLY B 1 4 ? 13.984 15.641 16.109 1 97.62 4 GLY B CA 1
ATOM 2314 C C . GLY B 1 4 ? 15.172 14.711 15.961 1 97.62 4 GLY B C 1
ATOM 2315 O O . GLY B 1 4 ? 15.18 13.844 15.086 1 97.62 4 GLY B O 1
ATOM 2316 N N . PRO B 1 5 ? 16.141 14.953 16.828 1 97.56 5 PRO B N 1
ATOM 2317 C CA . PRO B 1 5 ? 17.359 14.156 16.703 1 97.56 5 PRO B CA 1
ATOM 2318 C C . PRO B 1 5 ? 17.094 12.656 16.812 1 97.56 5 PRO B C 1
ATOM 2320 O O . PRO B 1 5 ? 17.766 11.852 16.156 1 97.56 5 PRO B O 1
ATOM 2323 N N . SER B 1 6 ? 16.156 12.25 17.562 1 96.81 6 SER B N 1
ATOM 2324 C CA . SER B 1 6 ? 15.852 10.836 17.734 1 96.81 6 SER B CA 1
ATOM 2325 C C . SER B 1 6 ? 15.156 10.258 16.5 1 96.81 6 SER B C 1
ATOM 2327 O O . SER B 1 6 ? 15.055 9.039 16.344 1 96.81 6 SER B O 1
ATOM 2329 N N . THR B 1 7 ? 14.633 11.102 15.562 1 97 7 THR B N 1
ATOM 2330 C CA . THR B 1 7 ? 13.844 10.602 14.445 1 97 7 THR B CA 1
ATOM 2331 C C . THR B 1 7 ? 14.414 11.109 13.117 1 97 7 THR B C 1
ATOM 2333 O O . THR B 1 7 ? 13.789 10.93 12.07 1 97 7 THR B O 1
ATOM 2336 N N . HIS B 1 8 ? 15.578 11.703 13.164 1 97.69 8 HIS B N 1
ATOM 2337 C CA . HIS B 1 8 ? 16.219 12.117 11.93 1 97.69 8 HIS B CA 1
ATOM 2338 C C . HIS B 1 8 ? 16.328 10.953 10.945 1 97.69 8 HIS B C 1
ATOM 2340 O O . HIS B 1 8 ? 16.125 11.133 9.742 1 97.69 8 HIS B O 1
ATOM 2346 N N . HIS B 1 9 ? 16.562 9.805 11.492 1 93.62 9 HIS B N 1
ATOM 2347 C CA . HIS B 1 9 ? 16.781 8.633 10.656 1 93.62 9 HIS B CA 1
ATOM 2348 C C . HIS B 1 9 ? 15.5 8.203 9.961 1 93.62 9 HIS B C 1
ATOM 2350 O O . HIS B 1 9 ? 15.539 7.523 8.93 1 93.62 9 HIS B O 1
ATOM 2356 N N . THR B 1 10 ? 14.398 8.578 10.461 1 94 10 THR B N 1
ATOM 2357 C CA . THR B 1 10 ? 13.141 8.273 9.789 1 94 10 THR B CA 1
ATOM 2358 C C . THR B 1 10 ? 12.695 9.43 8.906 1 94 10 THR B C 1
ATOM 2360 O O . THR B 1 10 ? 12.086 9.219 7.859 1 94 10 THR B O 1
ATOM 2363 N N . ALA B 1 11 ? 13.102 10.656 9.289 1 98 11 ALA B N 1
ATOM 2364 C CA . ALA B 1 11 ? 12.719 11.852 8.539 1 98 11 ALA B CA 1
ATOM 2365 C C . ALA B 1 11 ? 13.32 11.836 7.137 1 98 11 ALA B C 1
ATOM 2367 O O . ALA B 1 11 ? 12.766 12.422 6.207 1 98 11 ALA B O 1
ATOM 2368 N N . VAL B 1 12 ? 14.406 11.109 6.984 1 96.69 12 VAL B N 1
ATOM 2369 C CA . VAL B 1 12 ? 15.078 11.047 5.691 1 96.69 12 VAL B CA 1
ATOM 2370 C C . VAL B 1 12 ? 14.164 10.359 4.672 1 96.69 12 VAL B C 1
ATOM 2372 O O . VAL B 1 12 ? 14.203 10.68 3.482 1 96.69 12 VAL B O 1
ATOM 2375 N N . HIS B 1 13 ? 13.32 9.477 5.102 1 96.19 13 HIS B N 1
ATOM 2376 C CA . HIS B 1 13 ? 12.406 8.781 4.195 1 96.19 13 HIS B CA 1
ATOM 2377 C C . HIS B 1 13 ? 11.289 9.711 3.729 1 96.19 13 HIS B C 1
ATOM 2379 O O . HIS B 1 13 ? 10.812 9.594 2.6 1 96.19 13 HIS B O 1
ATOM 2385 N N . VAL B 1 14 ? 10.914 10.672 4.594 1 97.56 14 VAL B N 1
ATOM 2386 C CA . VAL B 1 14 ? 10.008 11.727 4.164 1 97.56 14 VAL B CA 1
ATOM 2387 C C . VAL B 1 14 ? 10.664 12.57 3.072 1 97.56 14 VAL B C 1
ATOM 2389 O O . VAL B 1 14 ? 10.086 12.781 2.006 1 97.56 14 VAL B O 1
ATOM 2392 N N . LYS B 1 15 ? 11.859 12.93 3.309 1 97.31 15 LYS B N 1
ATOM 2393 C CA . LYS B 1 15 ? 12.633 13.758 2.383 1 97.31 15 LYS B CA 1
ATOM 2394 C C . LYS B 1 15 ? 12.734 13.086 1.013 1 97.31 15 LYS B C 1
ATOM 2396 O O . LYS B 1 15 ? 12.648 13.758 -0.018 1 97.31 15 LYS B O 1
ATOM 2401 N N . ASN B 1 16 ? 12.836 11.797 1.024 1 94.69 16 ASN B N 1
ATOM 2402 C CA . ASN B 1 16 ? 13.156 11.078 -0.204 1 94.69 16 ASN B CA 1
ATOM 2403 C C . ASN B 1 16 ? 11.898 10.531 -0.871 1 94.69 16 ASN B C 1
ATOM 2405 O O . ASN B 1 16 ? 11.977 9.875 -1.912 1 94.69 16 ASN B O 1
ATOM 2409 N N . THR B 1 17 ? 10.742 10.758 -0.345 1 95 17 THR B N 1
ATOM 2410 C CA . THR B 1 17 ? 9.492 10.32 -0.957 1 95 17 THR B CA 1
ATOM 2411 C C . THR B 1 17 ? 8.586 11.516 -1.248 1 95 17 THR B C 1
ATOM 2413 O O . THR B 1 17 ? 8.859 12.297 -2.16 1 95 17 THR B O 1
ATOM 2416 N N . TRP B 1 18 ? 7.523 11.719 -0.436 1 96.44 18 TRP B N 1
ATOM 2417 C CA . TRP B 1 18 ? 6.477 12.648 -0.833 1 96.44 18 TRP B CA 1
ATOM 2418 C C . TRP B 1 18 ? 6.977 14.094 -0.758 1 96.44 18 TRP B C 1
ATOM 2420 O O . TRP B 1 18 ? 6.488 14.961 -1.483 1 96.44 18 TRP B O 1
ATOM 2430 N N . ALA B 1 19 ? 7.988 14.391 0.102 1 96.38 19 ALA B N 1
ATOM 2431 C CA . ALA B 1 19 ? 8.469 15.758 0.258 1 96.38 19 ALA B CA 1
ATOM 2432 C C . ALA B 1 19 ? 9.078 16.281 -1.042 1 96.38 19 ALA B C 1
ATOM 2434 O O . ALA B 1 19 ? 9.133 17.484 -1.267 1 96.38 19 ALA B O 1
ATOM 2435 N N . GLN B 1 20 ? 9.477 15.383 -1.879 1 93.69 20 GLN B N 1
ATOM 2436 C CA . GLN B 1 20 ? 10.07 15.758 -3.156 1 93.69 20 GLN B CA 1
ATOM 2437 C C . GLN B 1 20 ? 9.039 16.391 -4.086 1 93.69 20 GLN B C 1
ATOM 2439 O O . GLN B 1 20 ? 9.398 17.031 -5.074 1 93.69 20 GLN B O 1
ATOM 2444 N N . ARG B 1 21 ? 7.859 16.25 -3.77 1 95.12 21 ARG B N 1
ATOM 2445 C CA . ARG B 1 21 ? 6.801 16.734 -4.652 1 95.12 21 ARG B CA 1
ATOM 2446 C C . ARG B 1 21 ? 6.23 18.062 -4.152 1 95.12 21 ARG B C 1
ATOM 2448 O O . ARG B 1 21 ? 5.277 18.578 -4.727 1 95.12 21 ARG B O 1
ATOM 2455 N N . CYS B 1 22 ? 6.805 18.562 -3.084 1 95.44 22 CYS B N 1
ATOM 2456 C CA . CYS B 1 22 ? 6.488 19.906 -2.605 1 95.44 22 CYS B CA 1
ATOM 2457 C C . CYS B 1 22 ? 7.301 20.953 -3.355 1 95.44 22 CYS B C 1
ATOM 2459 O O . CYS B 1 22 ? 8.375 20.656 -3.885 1 95.44 22 CYS B O 1
ATOM 2461 N N . ASP B 1 23 ? 6.762 22.188 -3.424 1 94.31 23 ASP B N 1
ATOM 2462 C CA . ASP B 1 23 ? 7.531 23.281 -3.996 1 94.31 23 ASP B CA 1
ATOM 2463 C C . ASP B 1 23 ? 8.773 23.578 -3.158 1 94.31 23 ASP B C 1
ATOM 2465 O O . ASP B 1 23 ? 9.828 23.922 -3.701 1 94.31 23 ASP B O 1
ATOM 2469 N N . LYS B 1 24 ? 8.594 23.5 -1.905 1 95.19 24 LYS B N 1
ATOM 2470 C CA . LYS B 1 24 ? 9.656 23.688 -0.916 1 95.19 24 LYS B CA 1
ATOM 2471 C C . LYS B 1 24 ? 9.367 22.875 0.348 1 95.19 24 LYS B C 1
ATOM 2473 O O . LYS B 1 24 ? 8.219 22.797 0.794 1 95.19 24 LYS B O 1
ATOM 2478 N N . THR B 1 25 ? 10.461 22.25 0.859 1 97.19 25 THR B N 1
ATOM 2479 C CA . THR B 1 25 ? 10.328 21.531 2.125 1 97.19 25 THR B CA 1
ATOM 2480 C C . THR B 1 25 ? 11.406 21.969 3.111 1 97.19 25 THR B C 1
ATOM 2482 O O . THR B 1 25 ? 12.57 22.125 2.74 1 97.19 25 THR B O 1
ATOM 2485 N N . VAL B 1 26 ? 11.008 22.266 4.277 1 98.56 26 VAL B N 1
ATOM 2486 C CA . VAL B 1 26 ? 11.938 22.562 5.359 1 98.56 26 VAL B CA 1
ATOM 2487 C C . VAL B 1 26 ? 11.742 21.578 6.504 1 98.56 26 VAL B C 1
ATOM 2489 O O . VAL B 1 26 ? 10.617 21.328 6.941 1 98.56 26 VAL B O 1
ATOM 2492 N N . PHE B 1 27 ? 12.828 20.984 6.949 1 98.81 27 PHE B N 1
ATOM 2493 C CA . PHE B 1 27 ? 12.805 20.125 8.125 1 98.81 27 PHE B CA 1
ATOM 2494 C C . PHE B 1 27 ? 13.234 20.891 9.367 1 98.81 27 PHE B C 1
ATOM 2496 O O . PHE B 1 27 ? 14.352 21.422 9.422 1 98.81 27 PHE B O 1
ATOM 2503 N N . TYR B 1 28 ? 12.383 20.984 10.344 1 98.75 28 TYR B N 1
ATOM 2504 C CA . TYR B 1 28 ? 12.68 21.688 11.586 1 98.75 28 TYR B CA 1
ATOM 2505 C C . TYR B 1 28 ? 13.055 20.703 12.688 1 98.75 28 TYR B C 1
ATOM 2507 O O . TYR B 1 28 ? 12.32 19.75 12.961 1 98.75 28 TYR B O 1
ATOM 2515 N N . SER B 1 29 ? 14.172 20.938 13.281 1 98.5 29 SER B N 1
ATOM 2516 C CA . SER B 1 29 ? 14.695 20.109 14.367 1 98.5 29 SER B CA 1
ATOM 2517 C C . SER B 1 29 ? 15.414 20.969 15.406 1 98.5 29 SER B C 1
ATOM 2519 O O . SER B 1 29 ? 15.562 22.188 15.227 1 98.5 29 SER B O 1
ATOM 2521 N N . THR B 1 30 ? 15.734 20.344 16.516 1 98.31 30 THR B N 1
ATOM 2522 C CA . THR B 1 30 ? 16.516 21.031 17.516 1 98.31 30 THR B CA 1
ATOM 2523 C C . THR B 1 30 ? 18.016 20.797 17.297 1 98.31 30 THR B C 1
ATOM 2525 O O . THR B 1 30 ? 18.844 21.375 18 1 98.31 30 THR B O 1
ATOM 2528 N N . GLU B 1 31 ? 18.344 19.969 16.359 1 98.31 31 GLU B N 1
ATOM 2529 C CA . GLU B 1 31 ? 19.734 19.672 16.047 1 98.31 31 GLU B CA 1
ATOM 2530 C C . GLU B 1 31 ? 19.984 19.688 14.539 1 98.31 31 GLU B C 1
ATOM 2532 O O . GLU B 1 31 ? 19.094 19.359 13.758 1 98.31 31 GLU B O 1
ATOM 2537 N N . LYS B 1 32 ? 21.219 20.016 14.25 1 98.06 32 LYS B N 1
ATOM 2538 C CA . LYS B 1 32 ? 21.625 20 12.852 1 98.06 32 LYS B CA 1
ATOM 2539 C C . LYS B 1 32 ? 21.75 18.578 12.32 1 98.06 32 LYS B C 1
ATOM 2541 O O . LYS B 1 32 ? 22.234 17.688 13.023 1 98.06 32 LYS B O 1
ATOM 2546 N N . ASP B 1 33 ? 21.297 18.375 11.195 1 97.94 33 ASP B N 1
ATOM 2547 C CA . ASP B 1 33 ? 21.484 17.141 10.43 1 97.94 33 ASP B CA 1
ATOM 2548 C C . ASP B 1 33 ? 21.859 17.438 8.984 1 97.94 33 ASP B C 1
ATOM 2550 O O . ASP B 1 33 ? 21.078 18.031 8.242 1 97.94 33 ASP B O 1
ATOM 2554 N N . VAL B 1 34 ? 22.984 17 8.523 1 96.44 34 VAL B N 1
ATOM 2555 C CA . VAL B 1 34 ? 23.547 17.359 7.219 1 96.44 34 VAL B CA 1
ATOM 2556 C C . VAL B 1 34 ? 22.688 16.75 6.109 1 96.44 34 VAL B C 1
ATOM 2558 O O . VAL B 1 34 ? 22.438 17.406 5.09 1 96.44 34 VAL B O 1
ATOM 2561 N N . GLY B 1 35 ? 22.297 15.578 6.262 1 95.31 35 GLY B N 1
ATOM 2562 C CA . GLY B 1 35 ? 21.469 14.914 5.262 1 95.31 35 GLY B CA 1
ATOM 2563 C C . GLY B 1 35 ? 20.125 15.57 5.078 1 95.31 35 GLY B C 1
ATOM 2564 O O . GLY B 1 35 ? 19.688 15.789 3.945 1 95.31 35 GLY B O 1
ATOM 2565 N N . LEU B 1 36 ? 19.516 15.898 6.152 1 97.62 36 LEU B N 1
ATOM 2566 C CA . LEU B 1 36 ? 18.188 16.5 6.129 1 97.62 36 LEU B CA 1
ATOM 2567 C C . LEU B 1 36 ? 18.281 18 5.875 1 97.62 36 LEU B C 1
ATOM 2569 O O . LEU B 1 36 ? 17.297 18.625 5.473 1 97.62 36 LEU B O 1
ATOM 2573 N N . GLN B 1 37 ? 19.5 18.547 6.16 1 97.5 37 GLN B N 1
ATOM 2574 C CA . GLN B 1 37 ? 19.656 20 6.133 1 97.5 37 GLN B CA 1
ATOM 2575 C C . GLN B 1 37 ? 18.594 20.672 7.008 1 97.5 37 GLN B C 1
ATOM 2577 O O . GLN B 1 37 ? 17.891 21.578 6.551 1 97.5 37 GLN B O 1
ATOM 2582 N N . THR B 1 38 ? 18.625 20.297 8.219 1 98.56 38 THR B N 1
ATOM 2583 C CA . THR B 1 38 ? 17.594 20.766 9.133 1 98.56 38 THR B CA 1
ATOM 2584 C C . THR B 1 38 ? 17.75 22.25 9.398 1 98.56 38 THR B C 1
ATOM 2586 O O . THR B 1 38 ? 18.859 22.766 9.445 1 98.56 38 THR B O 1
ATOM 2589 N N . GLU B 1 39 ? 16.688 22.984 9.469 1 98.62 39 GLU B N 1
ATOM 2590 C CA . GLU B 1 39 ? 16.625 24.266 10.141 1 98.62 39 GLU B CA 1
ATOM 2591 C C . GLU B 1 39 ? 16.516 24.109 11.648 1 98.62 39 GLU B C 1
ATOM 2593 O O . GLU B 1 39 ? 15.531 23.547 12.148 1 98.62 39 GLU B O 1
ATOM 2598 N N . VAL B 1 40 ? 17.469 24.609 12.328 1 98.62 40 VAL B N 1
ATOM 2599 C CA . VAL B 1 40 ? 17.547 24.359 13.758 1 98.62 40 VAL B CA 1
ATOM 2600 C C . VAL B 1 40 ? 16.766 25.438 14.516 1 98.62 40 VAL B C 1
ATOM 2602 O O . VAL B 1 40 ? 17.016 26.641 14.336 1 98.62 40 VAL B O 1
ATOM 2605 N N . LEU B 1 41 ? 15.844 24.984 15.312 1 98.25 41 LEU B N 1
ATOM 2606 C CA . LEU B 1 41 ? 15.078 25.859 16.188 1 98.25 41 LEU B CA 1
ATOM 2607 C C . LEU B 1 41 ? 15.656 25.859 17.594 1 98.25 41 LEU B C 1
ATOM 2609 O O . LEU B 1 41 ? 16.078 24.828 18.109 1 98.25 41 LEU B O 1
ATOM 2613 N N . ASP B 1 42 ? 15.719 27.016 18.156 1 97 42 ASP B N 1
ATOM 2614 C CA . ASP B 1 42 ? 16.172 27.156 19.531 1 97 42 ASP B CA 1
ATOM 2615 C C . ASP B 1 42 ? 15.023 26.922 20.516 1 97 42 ASP B C 1
ATOM 2617 O O . ASP B 1 42 ? 14.539 27.859 21.141 1 97 42 ASP B O 1
ATOM 2621 N N . VAL B 1 43 ? 14.625 25.703 20.656 1 97.25 43 VAL B N 1
ATOM 2622 C CA . VAL B 1 43 ? 13.547 25.266 21.547 1 97.25 43 VAL B CA 1
ATOM 2623 C C . VAL B 1 43 ? 13.938 23.969 22.234 1 97.25 43 VAL B C 1
ATOM 2625 O O . VAL B 1 43 ? 14.805 23.234 21.75 1 97.25 43 VAL B O 1
ATOM 2628 N N . PRO B 1 44 ? 13.375 23.719 23.391 1 96.19 44 PRO B N 1
ATOM 2629 C CA . PRO B 1 44 ? 13.672 22.422 24.031 1 96.19 44 PRO B CA 1
ATOM 2630 C C . PRO B 1 44 ? 13.242 21.234 23.172 1 96.19 44 PRO B C 1
ATOM 2632 O O . PRO B 1 44 ? 12.312 21.359 22.375 1 96.19 44 PRO B O 1
ATOM 2635 N N . GLU B 1 45 ? 13.914 20.141 23.375 1 95.31 45 GLU B N 1
ATOM 2636 C CA . GLU B 1 45 ? 13.648 18.938 22.594 1 95.31 45 GLU B CA 1
ATOM 2637 C C . GLU B 1 45 ? 12.672 18.016 23.312 1 95.31 45 GLU B C 1
ATOM 2639 O O . GLU B 1 45 ? 12.711 17.906 24.547 1 95.31 45 GLU B O 1
ATOM 2644 N N . GLY B 1 46 ? 11.852 17.312 22.531 1 92.75 46 GLY B N 1
ATOM 2645 C CA . GLY B 1 46 ? 10.969 16.297 23.078 1 92.75 46 GLY B CA 1
ATOM 2646 C C . GLY B 1 46 ? 9.531 16.453 22.625 1 92.75 46 GLY B C 1
ATOM 2647 O O . GLY B 1 46 ? 9.109 17.547 22.234 1 92.75 46 GLY B O 1
ATOM 2648 N N . TYR B 1 47 ? 8.781 15.406 22.75 1 89.25 47 TYR B N 1
ATOM 2649 C CA . TYR B 1 47 ? 7.387 15.383 22.312 1 89.25 47 TYR B CA 1
ATOM 2650 C C . TYR B 1 47 ? 6.555 16.406 23.078 1 89.25 47 TYR B C 1
ATOM 2652 O O . TYR B 1 47 ? 5.637 17.016 22.531 1 89.25 47 TYR B O 1
ATOM 2660 N N . GLY B 1 48 ? 6.891 16.641 24.266 1 93.44 48 GLY B N 1
ATOM 2661 C CA . GLY B 1 48 ? 6.156 17.594 25.094 1 93.44 48 GLY B CA 1
ATOM 2662 C C . GLY B 1 48 ? 6.344 19.031 24.672 1 93.44 48 GLY B C 1
ATOM 2663 O O . GLY B 1 48 ? 5.598 19.922 25.094 1 93.44 48 GLY B O 1
ATOM 2664 N N . TYR B 1 49 ? 7.324 19.25 23.812 1 96.19 49 TYR B N 1
ATOM 2665 C CA . TYR B 1 49 ? 7.652 20.625 23.406 1 96.19 49 TYR B CA 1
ATOM 2666 C C . TYR B 1 49 ? 7.277 20.875 21.953 1 96.19 49 TYR B C 1
ATOM 2668 O O . TYR B 1 49 ? 7.879 21.719 21.297 1 96.19 49 TYR B O 1
ATOM 2676 N N . LEU B 1 50 ? 6.309 20.141 21.453 1 97.12 50 LEU B N 1
ATOM 2677 C CA . LEU B 1 50 ? 5.875 20.297 20.062 1 97.12 50 LEU B CA 1
ATOM 2678 C C . LEU B 1 50 ? 5.277 21.688 19.844 1 97.12 50 LEU B C 1
ATOM 2680 O O . LEU B 1 50 ? 5.398 22.25 18.75 1 97.12 50 LEU B O 1
ATOM 2684 N N . TRP B 1 51 ? 4.715 22.219 20.906 1 98.06 51 TRP B N 1
ATOM 2685 C CA . TRP B 1 51 ? 4.156 23.562 20.781 1 98.06 51 TRP B CA 1
ATOM 2686 C C . TRP B 1 51 ? 5.25 24.578 20.5 1 98.06 51 TRP B C 1
ATOM 2688 O O . TRP B 1 51 ? 5.133 25.391 19.594 1 98.06 51 TRP B O 1
ATOM 2698 N N . ALA B 1 52 ? 6.316 24.484 21.219 1 98.44 52 ALA B N 1
ATOM 2699 C CA . ALA B 1 52 ? 7.445 25.391 20.984 1 98.44 52 ALA B CA 1
ATOM 2700 C C . ALA B 1 52 ? 8.008 25.219 19.578 1 98.44 52 ALA B C 1
ATOM 2702 O O . ALA B 1 52 ? 8.312 26.203 18.906 1 98.44 52 ALA B O 1
ATOM 2703 N N . LYS B 1 53 ? 8.125 24 19.141 1 98.06 53 LYS B N 1
ATOM 2704 C CA . LYS B 1 53 ? 8.648 23.734 17.812 1 98.06 53 LYS B CA 1
ATOM 2705 C C . LYS B 1 53 ? 7.719 24.297 16.734 1 98.06 53 LYS B C 1
ATOM 2707 O O . LYS B 1 53 ? 8.18 24.859 15.742 1 98.06 53 LYS B O 1
ATOM 2712 N N . THR B 1 54 ? 6.465 24.125 16.938 1 98.5 54 THR B N 1
ATOM 2713 C CA . THR B 1 54 ? 5.48 24.609 15.969 1 98.5 54 THR B CA 1
ATOM 2714 C C . THR B 1 54 ? 5.496 26.125 15.891 1 98.5 54 THR B C 1
ATOM 2716 O O . THR B 1 54 ? 5.488 26.688 14.797 1 98.5 54 THR B O 1
ATOM 2719 N N . LYS B 1 55 ? 5.559 26.812 17.031 1 98.62 55 LYS B N 1
ATOM 2720 C CA . LYS B 1 55 ? 5.664 28.266 17.031 1 98.62 55 LYS B CA 1
ATOM 2721 C C . LYS B 1 55 ? 6.906 28.734 16.281 1 98.62 55 LYS B C 1
ATOM 2723 O O . LYS B 1 55 ? 6.82 29.609 15.422 1 98.62 55 LYS B O 1
ATOM 2728 N N . GLY B 1 56 ? 8.008 28.094 16.641 1 98.5 56 GLY B N 1
ATOM 2729 C CA . GLY B 1 56 ? 9.25 28.438 15.977 1 98.5 56 GLY B CA 1
ATOM 2730 C C . GLY B 1 56 ? 9.219 28.203 14.477 1 98.5 56 GLY B C 1
ATOM 2731 O O . GLY B 1 56 ? 9.688 29.031 13.695 1 98.5 56 GLY B O 1
ATOM 2732 N N . ALA B 1 57 ? 8.68 27.094 14.055 1 98.75 57 ALA B N 1
ATOM 2733 C CA . ALA B 1 57 ? 8.648 26.703 12.648 1 98.75 57 ALA B CA 1
ATOM 2734 C C . ALA B 1 57 ? 7.762 27.641 11.836 1 98.75 57 ALA B C 1
ATOM 2736 O O . ALA B 1 57 ? 8.18 28.141 10.781 1 98.75 57 ALA B O 1
ATOM 2737 N N . LEU B 1 58 ? 6.543 27.891 12.312 1 98.81 58 LEU B N 1
ATOM 2738 C CA . LEU B 1 58 ? 5.621 28.75 11.57 1 98.81 58 LEU B CA 1
ATOM 2739 C C . LEU B 1 58 ? 6.145 30.172 11.5 1 98.81 58 LEU B C 1
ATOM 2741 O O . LEU B 1 58 ? 5.965 30.859 10.492 1 98.81 58 LEU B O 1
ATOM 2745 N N . SER B 1 59 ? 6.762 30.625 12.57 1 98.75 59 SER B N 1
ATOM 2746 C CA . SER B 1 59 ? 7.402 31.938 12.539 1 98.75 59 SER B CA 1
ATOM 2747 C C . SER B 1 59 ? 8.5 32 11.484 1 98.75 59 SER B C 1
ATOM 2749 O O . SER B 1 59 ? 8.586 32.969 10.719 1 98.75 59 SER B O 1
ATOM 2751 N N . HIS B 1 60 ? 9.336 30.984 11.492 1 98.69 60 HIS B N 1
ATOM 2752 C CA . HIS B 1 60 ? 10.398 30.906 10.492 1 98.69 60 HIS B CA 1
ATOM 2753 C C . HIS B 1 60 ? 9.828 30.938 9.078 1 98.69 60 HIS B C 1
ATOM 2755 O O . HIS B 1 60 ? 10.336 31.656 8.219 1 98.69 60 HIS B O 1
ATOM 2761 N N . LEU B 1 61 ? 8.789 30.188 8.828 1 98.56 61 LEU B N 1
ATOM 2762 C CA . LEU B 1 61 ? 8.164 30.141 7.508 1 98.56 61 LEU B CA 1
ATOM 2763 C C . LEU B 1 61 ? 7.629 31.5 7.102 1 98.56 61 LEU B C 1
ATOM 2765 O O . LEU B 1 61 ? 7.812 31.922 5.957 1 98.56 61 LEU B O 1
ATOM 2769 N N . HIS B 1 62 ? 6.961 32.125 8.008 1 98.5 62 HIS B N 1
ATOM 2770 C CA . HIS B 1 62 ? 6.406 33.438 7.727 1 98.5 62 HIS B CA 1
ATOM 2771 C C . HIS B 1 62 ? 7.504 34.438 7.344 1 98.5 62 HIS B C 1
ATOM 2773 O O . HIS B 1 62 ? 7.336 35.219 6.41 1 98.5 62 HIS B O 1
ATOM 2779 N N . HIS B 1 63 ? 8.602 34.406 8 1 98.38 63 HIS B N 1
ATOM 2780 C CA . HIS B 1 63 ? 9.664 35.406 7.828 1 98.38 63 HIS B CA 1
ATOM 2781 C C . HIS B 1 63 ? 10.508 35.094 6.598 1 98.38 63 HIS B C 1
ATOM 2783 O O . HIS B 1 63 ? 10.953 36 5.898 1 98.38 63 HIS B O 1
ATOM 2789 N N . HIS B 1 64 ? 10.734 33.844 6.273 1 98.25 64 HIS B N 1
ATOM 2790 C CA . HIS B 1 64 ? 11.688 33.5 5.238 1 98.25 64 HIS B CA 1
ATOM 2791 C C . HIS B 1 64 ? 10.984 33.125 3.939 1 98.25 64 HIS B C 1
ATOM 2793 O O . HIS B 1 64 ? 11.57 33.188 2.859 1 98.25 64 HIS B O 1
ATOM 2799 N N . TYR B 1 65 ? 9.719 32.688 4.078 1 97.69 65 TYR B N 1
ATOM 2800 C CA . TYR B 1 65 ? 8.969 32.25 2.904 1 97.69 65 TYR B CA 1
ATOM 2801 C C . TYR B 1 65 ? 7.566 32.844 2.906 1 97.69 65 TYR B C 1
ATOM 2803 O O . TYR B 1 65 ? 6.582 32.094 2.76 1 97.69 65 TYR B O 1
ATOM 2811 N N . PRO B 1 66 ? 7.453 34.188 2.875 1 96.88 66 PRO B N 1
ATOM 2812 C CA . PRO B 1 66 ? 6.141 34.812 3.039 1 96.88 66 PRO B CA 1
ATOM 2813 C C . PRO B 1 66 ? 5.289 34.75 1.772 1 96.88 66 PRO B C 1
ATOM 2815 O O . PRO B 1 66 ? 4.09 35.031 1.816 1 96.88 66 PRO B O 1
ATOM 2818 N N . ASP B 1 67 ? 5.84 34.312 0.647 1 96.25 67 ASP B N 1
ATOM 2819 C CA . ASP B 1 67 ? 5.152 34.5 -0.628 1 96.25 67 ASP B CA 1
ATOM 2820 C C . ASP B 1 67 ? 4.438 33.219 -1.049 1 96.25 67 ASP B C 1
ATOM 2822 O O . ASP B 1 67 ? 3.738 33.188 -2.064 1 96.25 67 ASP B O 1
ATOM 2826 N N . TYR B 1 68 ? 4.613 32.125 -0.29 1 97.56 68 TYR B N 1
ATOM 2827 C CA . TYR B 1 68 ? 3.893 30.906 -0.625 1 97.56 68 TYR B CA 1
ATOM 2828 C C . TYR B 1 68 ? 2.408 31.031 -0.308 1 97.56 68 TYR B C 1
ATOM 2830 O O . TYR B 1 68 ? 2.025 31.781 0.591 1 97.56 68 TYR B O 1
ATOM 2838 N N . HIS B 1 69 ? 1.609 30.359 -1.104 1 98 69 HIS B N 1
ATOM 2839 C CA . HIS B 1 69 ? 0.161 30.453 -0.961 1 98 69 HIS B CA 1
ATOM 2840 C C . HIS B 1 69 ? -0.334 29.656 0.231 1 98 69 HIS B C 1
ATOM 2842 O O . HIS B 1 69 ? -1.257 30.062 0.934 1 98 69 HIS B O 1
ATOM 2848 N N . TRP B 1 70 ? 0.27 28.484 0.387 1 98.69 70 TRP B N 1
ATOM 2849 C CA . TRP B 1 70 ? -0.151 27.547 1.42 1 98.69 70 TRP B CA 1
ATOM 2850 C C . TRP B 1 70 ? 1.053 26.969 2.154 1 98.69 70 TRP B C 1
ATOM 2852 O O . TRP B 1 70 ? 2.127 26.812 1.569 1 98.69 70 TRP B O 1
ATOM 2862 N N . TYR B 1 71 ? 0.855 26.672 3.445 1 98.81 71 TYR B N 1
ATOM 2863 C CA . TYR B 1 71 ? 1.881 26.078 4.297 1 98.81 71 TYR B CA 1
ATOM 2864 C C . TYR B 1 71 ? 1.377 24.797 4.941 1 98.81 71 TYR B C 1
ATOM 2866 O O . TYR B 1 71 ? 0.385 24.812 5.676 1 98.81 71 TYR B O 1
ATOM 2874 N N . LEU B 1 72 ? 2.043 23.719 4.641 1 98.81 72 LEU B N 1
ATOM 2875 C CA . LEU B 1 72 ? 1.696 22.422 5.207 1 98.81 72 LEU B CA 1
ATOM 2876 C C . LEU B 1 72 ? 2.605 22.078 6.383 1 98.81 72 LEU B C 1
ATOM 2878 O O . LEU B 1 72 ? 3.83 22.125 6.262 1 98.81 72 LEU B O 1
ATOM 2882 N N . LYS B 1 73 ? 1.993 21.859 7.5 1 98.81 73 LYS B N 1
ATOM 2883 C CA . LYS B 1 73 ? 2.707 21.234 8.609 1 98.81 73 LYS B CA 1
ATOM 2884 C C . LYS B 1 73 ? 2.527 19.719 8.578 1 98.81 73 LYS B C 1
ATOM 2886 O O . LYS B 1 73 ? 1.402 19.219 8.484 1 98.81 73 LYS B O 1
ATOM 2891 N N . ALA B 1 74 ? 3.584 18.984 8.664 1 98.5 74 ALA B N 1
ATOM 2892 C CA . ALA B 1 74 ? 3.578 17.531 8.758 1 98.5 74 ALA B CA 1
ATOM 2893 C C . ALA B 1 74 ? 4.625 17.047 9.75 1 98.5 74 ALA B C 1
ATOM 2895 O O . ALA B 1 74 ? 5.527 17.797 10.133 1 98.5 74 ALA B O 1
ATOM 2896 N N . ASP B 1 75 ? 4.441 15.828 10.188 1 97.5 75 ASP B N 1
ATOM 2897 C CA . ASP B 1 75 ? 5.43 15.156 11.023 1 97.5 75 ASP B CA 1
ATOM 2898 C C . ASP B 1 75 ? 6.305 14.219 10.195 1 97.5 75 ASP B C 1
ATOM 2900 O O . ASP B 1 75 ? 6.066 14.031 9 1 97.5 75 ASP B O 1
ATOM 2904 N N . ASP B 1 76 ? 7.312 13.664 10.852 1 97.75 76 ASP B N 1
ATOM 2905 C CA . ASP B 1 76 ? 8.242 12.805 10.133 1 97.75 76 ASP B CA 1
ATOM 2906 C C . ASP B 1 76 ? 7.691 11.391 9.984 1 97.75 76 ASP B C 1
ATOM 2908 O O . ASP B 1 76 ? 8.383 10.5 9.5 1 97.75 76 ASP B O 1
ATOM 2912 N N . ASP B 1 77 ? 6.402 11.172 10.359 1 97.88 77 ASP B N 1
ATOM 2913 C CA . ASP B 1 77 ? 5.691 9.93 10.086 1 97.88 77 ASP B CA 1
ATOM 2914 C C . ASP B 1 77 ? 4.355 10.203 9.398 1 97.88 77 ASP B C 1
ATOM 2916 O O . ASP B 1 77 ? 3.43 9.391 9.492 1 97.88 77 ASP B O 1
ATOM 2920 N N . THR B 1 78 ? 4.234 11.391 8.812 1 98.44 78 THR B N 1
ATOM 2921 C CA . THR B 1 78 ? 3.123 11.742 7.93 1 98.44 78 THR B CA 1
ATOM 2922 C C . THR B 1 78 ? 3.461 11.414 6.477 1 98.44 78 THR B C 1
ATOM 2924 O O . THR B 1 78 ? 4.598 11.609 6.039 1 98.44 78 THR B O 1
ATOM 2927 N N . TYR B 1 79 ? 2.529 10.82 5.773 1 98.62 79 TYR B N 1
ATOM 2928 C CA . TYR B 1 79 ? 2.631 10.695 4.324 1 98.62 79 TYR B CA 1
ATOM 2929 C C . TYR B 1 79 ? 1.571 11.539 3.627 1 98.62 79 TYR B C 1
ATOM 2931 O O . TYR B 1 79 ? 0.383 11.438 3.939 1 98.62 79 TYR B O 1
ATOM 2939 N N . VAL B 1 80 ? 2.039 12.328 2.633 1 98.62 80 VAL B N 1
ATOM 2940 C CA . VAL B 1 80 ? 1.13 13.242 1.948 1 98.62 80 VAL B CA 1
ATOM 2941 C C . VAL B 1 80 ? 1.137 12.953 0.449 1 98.62 80 VAL B C 1
ATOM 2943 O O . VAL B 1 80 ? 2.201 12.797 -0.154 1 98.62 80 VAL B O 1
ATOM 2946 N N . ILE B 1 81 ? -0.051 12.766 -0.091 1 98.12 81 ILE B N 1
ATOM 2947 C CA . ILE B 1 81 ? -0.212 12.797 -1.54 1 98.12 81 ILE B CA 1
ATOM 2948 C C . ILE B 1 81 ? -0.363 14.25 -2.006 1 98.12 81 ILE B C 1
ATOM 2950 O O . ILE B 1 81 ? -1.479 14.766 -2.084 1 98.12 81 ILE B O 1
ATOM 2954 N N . VAL B 1 82 ? 0.737 14.82 -2.373 1 98 82 VAL B N 1
ATOM 2955 C CA . VAL B 1 82 ? 0.844 16.266 -2.562 1 98 82 VAL B CA 1
ATOM 2956 C C . VAL B 1 82 ? -0.056 16.703 -3.717 1 98 82 VAL B C 1
ATOM 2958 O O . VAL B 1 82 ? -0.665 17.781 -3.666 1 98 82 VAL B O 1
ATOM 2961 N N . GLU B 1 83 ? -0.199 15.875 -4.746 1 97.38 83 GLU B N 1
ATOM 2962 C CA . GLU B 1 83 ? -1.065 16.172 -5.883 1 97.38 83 GLU B CA 1
ATOM 2963 C C . GLU B 1 83 ? -2.52 16.312 -5.445 1 97.38 83 GLU B C 1
ATOM 2965 O O . GLU B 1 83 ? -3.232 17.203 -5.922 1 97.38 83 GLU B O 1
ATOM 2970 N N . ASN B 1 84 ? -2.871 15.469 -4.543 1 98.25 84 ASN B N 1
ATOM 2971 C CA . ASN B 1 84 ? -4.246 15.531 -4.059 1 98.25 84 ASN B CA 1
ATOM 2972 C C . ASN B 1 84 ? -4.469 16.734 -3.145 1 98.25 84 ASN B C 1
ATOM 2974 O O . ASN B 1 84 ? -5.555 17.312 -3.125 1 98.25 84 ASN B O 1
ATOM 2978 N N . LEU B 1 85 ? -3.428 17.109 -2.418 1 98.5 85 LEU B N 1
ATOM 2979 C CA . LEU B 1 85 ? -3.502 18.359 -1.662 1 98.5 85 LEU B CA 1
ATOM 2980 C C . LEU B 1 85 ? -3.676 19.547 -2.596 1 98.5 85 LEU B C 1
ATOM 2982 O O . LEU B 1 85 ? -4.512 20.422 -2.348 1 98.5 85 LEU B O 1
ATOM 2986 N N . ARG B 1 86 ? -2.951 19.594 -3.664 1 97.62 86 ARG B N 1
ATOM 2987 C CA . ARG B 1 86 ? -3.078 20.656 -4.652 1 97.62 86 ARG B CA 1
ATOM 2988 C C . ARG B 1 86 ? -4.48 20.688 -5.254 1 97.62 86 ARG B C 1
ATOM 2990 O O . ARG B 1 86 ? -5.055 21.766 -5.457 1 97.62 86 ARG B O 1
ATOM 2997 N N . PHE B 1 87 ? -4.941 19.516 -5.559 1 98 87 PHE B N 1
ATOM 2998 C CA . PHE B 1 87 ? -6.289 19.422 -6.109 1 98 87 PHE B CA 1
ATOM 2999 C C . PHE B 1 87 ? -7.312 20.016 -5.156 1 98 87 PHE B C 1
ATOM 3001 O O . PHE B 1 87 ? -8.195 20.766 -5.574 1 98 87 PHE B O 1
ATOM 3008 N N . PHE B 1 88 ? -7.199 19.719 -3.934 1 98.25 88 PHE B N 1
ATOM 3009 C CA . PHE B 1 88 ? -8.109 20.219 -2.914 1 98.25 88 PHE B CA 1
ATOM 3010 C C . PHE B 1 88 ? -8.016 21.734 -2.818 1 98.25 88 PHE B C 1
ATOM 3012 O O . PHE B 1 88 ? -9.039 22.422 -2.742 1 98.25 88 PHE B O 1
ATOM 3019 N N . LEU B 1 89 ? -6.848 22.266 -2.891 1 98.19 89 LEU B N 1
ATOM 3020 C CA . LEU B 1 89 ? -6.59 23.672 -2.598 1 98.19 89 LEU B CA 1
ATOM 3021 C C . LEU B 1 89 ? -6.766 24.531 -3.846 1 98.19 89 LEU B C 1
ATOM 3023 O O . LEU B 1 89 ? -6.848 25.766 -3.756 1 98.19 89 LEU B O 1
ATOM 3027 N N . ARG B 1 90 ? -6.91 24 -4.973 1 95.5 90 ARG B N 1
ATOM 3028 C CA . ARG B 1 90 ? -6.746 24.703 -6.246 1 95.5 90 ARG B CA 1
ATOM 3029 C C . ARG B 1 90 ? -7.773 25.812 -6.398 1 95.5 90 ARG B C 1
ATOM 3031 O O . ARG B 1 90 ? -7.5 26.828 -7.039 1 95.5 90 ARG B O 1
ATOM 3038 N N . ASN B 1 91 ? -8.883 25.703 -5.828 1 94.5 91 ASN B N 1
ATOM 3039 C CA . ASN B 1 91 ? -9.898 26.719 -6 1 94.5 91 ASN B CA 1
ATOM 3040 C C . ASN B 1 91 ? -10.109 27.531 -4.719 1 94.5 91 ASN B C 1
ATOM 3042 O O . ASN B 1 91 ? -11.094 28.25 -4.59 1 94.5 91 ASN B O 1
ATOM 3046 N N . LEU B 1 92 ? -9.273 27.344 -3.787 1 98 92 LEU B N 1
ATOM 3047 C CA . LEU B 1 92 ? -9.359 28.078 -2.527 1 98 92 LEU B CA 1
ATOM 3048 C C . LEU B 1 92 ? -8.438 29.297 -2.543 1 98 92 LEU B C 1
ATOM 3050 O O . LEU B 1 92 ? -7.43 29.312 -3.25 1 98 92 LEU B O 1
ATOM 3054 N N . ASP B 1 93 ? -8.773 30.297 -1.768 1 98.25 93 ASP B N 1
ATOM 3055 C CA . ASP B 1 93 ? -8.047 31.562 -1.741 1 98.25 93 ASP B CA 1
ATOM 3056 C C . ASP B 1 93 ? -7.074 31.609 -0.568 1 98.25 93 ASP B C 1
ATOM 3058 O O . ASP B 1 93 ? -7.488 31.672 0.591 1 98.25 93 ASP B O 1
ATOM 3062 N N . PRO B 1 94 ? -5.789 31.672 -0.85 1 98.44 94 PRO B N 1
ATOM 3063 C CA . PRO B 1 94 ? -4.805 31.75 0.234 1 98.44 94 PRO B CA 1
ATOM 3064 C C . PRO B 1 94 ? -4.859 33.062 0.997 1 98.44 94 PRO B C 1
ATOM 3066 O O . PRO B 1 94 ? -4.234 33.219 2.053 1 98.44 94 PRO B O 1
ATOM 3069 N N . GLY B 1 95 ? -5.574 34 0.499 1 98.5 95 GLY B N 1
ATOM 3070 C CA . GLY B 1 95 ? -5.77 35.25 1.187 1 98.5 95 GLY B CA 1
ATOM 3071 C C . GLY B 1 95 ? -6.836 35.188 2.264 1 98.5 95 GLY B C 1
ATOM 3072 O O . GLY B 1 95 ? -6.945 36.094 3.09 1 98.5 95 GLY B O 1
ATOM 3073 N N . GLU B 1 96 ? -7.633 34.156 2.266 1 98.75 96 GLU B N 1
ATOM 3074 C CA . GLU B 1 96 ? -8.586 33.938 3.344 1 98.75 96 GLU B CA 1
ATOM 3075 C C . GLU B 1 96 ? -7.914 33.281 4.547 1 98.75 96 GLU B C 1
ATOM 3077 O O . GLU B 1 96 ? -7.105 32.344 4.387 1 98.75 96 GLU B O 1
ATOM 3082 N N . PRO B 1 97 ? -8.203 33.75 5.773 1 98.88 97 PRO B N 1
ATOM 3083 C CA . PRO B 1 97 ? -7.629 33.156 6.973 1 98.88 97 PRO B CA 1
ATOM 3084 C C . PRO B 1 97 ? -8.289 31.812 7.332 1 98.88 97 PRO B C 1
ATOM 3086 O O . PRO B 1 97 ? -9.305 31.797 8.031 1 98.88 97 PRO B O 1
ATOM 3089 N N . ILE B 1 98 ? -7.723 30.797 6.898 1 98.94 98 ILE B N 1
ATOM 3090 C CA . ILE B 1 98 ? -8.344 29.484 7.051 1 98.94 98 ILE B CA 1
ATOM 3091 C C . ILE B 1 98 ? -7.27 28.391 7.055 1 98.94 98 ILE B C 1
ATOM 3093 O O . ILE B 1 98 ? -6.176 28.594 6.516 1 98.94 98 ILE B O 1
ATOM 3097 N N . TYR B 1 99 ? -7.531 27.312 7.68 1 98.88 99 TYR B N 1
ATOM 3098 C CA . TYR B 1 99 ? -6.66 26.141 7.617 1 98.88 99 TYR B CA 1
ATOM 3099 C C . TYR B 1 99 ? -7.473 24.844 7.629 1 98.88 99 TYR B C 1
ATOM 3101 O O . TYR B 1 99 ? -8.656 24.859 7.965 1 98.88 99 TYR B O 1
ATOM 3109 N N . TYR B 1 100 ? -6.871 23.781 7.145 1 98.81 10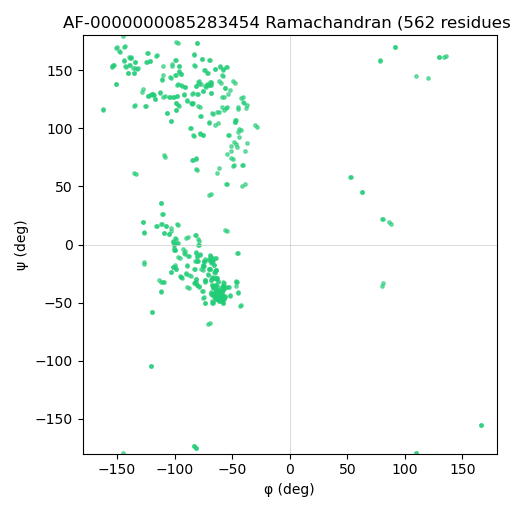0 TYR B N 1
ATOM 3110 C CA . TYR B 1 100 ? -7.57 22.516 6.922 1 98.81 100 TYR B CA 1
ATOM 3111 C C . TYR B 1 100 ? -6.75 21.344 7.445 1 98.81 100 TYR B C 1
ATOM 3113 O O . TYR B 1 100 ? -5.527 21.438 7.57 1 98.81 100 TYR B O 1
ATOM 3121 N N . GLY B 1 101 ? -7.324 20.203 7.758 1 98.31 101 GLY B N 1
ATOM 3122 C CA . GLY B 1 101 ? -6.762 18.953 8.25 1 98.31 101 GLY B CA 1
ATOM 3123 C C . GLY B 1 101 ? -7.809 18 8.797 1 98.31 101 GLY B C 1
ATOM 3124 O O . GLY B 1 101 ? -8.945 17.984 8.32 1 98.31 101 GLY B O 1
ATOM 3125 N N . VAL B 1 102 ? -7.352 17.156 9.656 1 97.06 102 VAL B N 1
ATOM 3126 C CA . VAL B 1 102 ? -8.289 16.344 10.422 1 97.06 102 VAL B CA 1
ATOM 3127 C C . VAL B 1 102 ? -8.914 17.188 11.539 1 97.06 102 VAL B C 1
ATOM 3129 O O . VAL B 1 102 ? -8.266 17.453 12.555 1 97.06 102 VAL B O 1
ATOM 3132 N N . LYS B 1 103 ? -10.211 17.453 11.344 1 97.38 103 LYS B N 1
ATOM 3133 C CA . LYS B 1 103 ? -10.867 18.375 12.258 1 97.38 103 LYS B CA 1
ATOM 3134 C C . LYS B 1 103 ? -11.352 17.656 13.516 1 97.38 103 LYS B C 1
ATOM 3136 O O . LYS B 1 103 ? -12.078 16.672 13.422 1 97.38 103 LYS B O 1
ATOM 3141 N N . PHE B 1 104 ? -10.875 18.094 14.617 1 96.25 104 PHE B N 1
ATOM 3142 C CA . PHE B 1 104 ? -11.297 17.594 15.922 1 96.25 104 PHE B CA 1
ATOM 3143 C C . PHE B 1 104 ? -12.266 18.578 16.578 1 96.25 104 PHE B C 1
ATOM 3145 O O . PHE B 1 104 ? -12.242 19.766 16.281 1 96.25 104 PHE B O 1
ATOM 3152 N N . ARG B 1 105 ? -12.922 17.766 17.375 1 91.25 105 ARG B N 1
ATOM 3153 C CA . ARG B 1 105 ? -13.852 18.547 18.188 1 91.25 105 ARG B CA 1
ATOM 3154 C C . ARG B 1 105 ? -13.414 18.578 19.641 1 91.25 105 ARG B C 1
ATOM 3156 O O . ARG B 1 105 ? -12.383 18 20 1 91.25 105 ARG B O 1
ATOM 3163 N N . LYS B 1 106 ? -13.68 19.422 20.391 1 85.62 106 LYS B N 1
ATOM 3164 C CA . LYS B 1 106 ? -13.453 19.609 21.812 1 85.62 106 LYS B CA 1
ATOM 3165 C C . LYS B 1 106 ? -12.414 20.703 22.078 1 85.62 106 LYS B C 1
ATOM 3167 O O . LYS B 1 106 ? -11.469 20.859 21.312 1 85.62 106 LYS B O 1
ATOM 3172 N N . HIS B 1 107 ? -12.562 21.406 23.047 1 89.81 107 HIS B N 1
ATOM 3173 C CA . HIS B 1 107 ? -11.625 22.359 23.625 1 89.81 107 HIS B CA 1
ATOM 3174 C C . HIS B 1 107 ? -11.633 23.672 22.859 1 89.81 107 HIS B C 1
ATOM 3176 O O . HIS B 1 107 ? -11.297 24.719 23.406 1 89.81 107 HIS B O 1
ATOM 3182 N N . VAL B 1 108 ? -11.82 23.547 21.484 1 95.44 108 VAL B N 1
ATOM 3183 C CA . VAL B 1 108 ? -11.914 24.734 20.656 1 95.44 108 VAL B CA 1
ATOM 3184 C C . VAL B 1 108 ? -13.281 24.797 19.984 1 95.44 108 VAL B C 1
ATOM 3186 O O . VAL B 1 108 ? -13.703 23.844 19.344 1 95.44 108 VAL B O 1
ATOM 3189 N N . LYS B 1 109 ? -13.969 25.891 20.078 1 96 109 LYS B N 1
ATOM 3190 C CA . LYS B 1 109 ? -15.367 26 19.656 1 96 109 LYS B CA 1
ATOM 3191 C C . LYS B 1 109 ? -15.516 25.672 18.172 1 96 109 LYS B C 1
ATOM 3193 O O . LYS B 1 109 ? -16.375 24.875 17.781 1 96 109 LYS B O 1
ATOM 3198 N N . GLN B 1 110 ? -14.695 26.234 17.312 1 97.69 110 GLN B N 1
ATOM 3199 C CA . GLN B 1 110 ? -14.805 26.016 15.883 1 97.69 110 GLN B CA 1
ATOM 3200 C C . GLN B 1 110 ? -14.148 24.703 15.477 1 97.69 110 GLN B C 1
ATOM 3202 O O . GLN B 1 110 ? -14.234 24.297 14.312 1 97.69 110 GLN B O 1
ATOM 3207 N N . GLY B 1 111 ? -13.5 24.062 16.406 1 97.94 111 GLY B N 1
ATOM 3208 C CA . GLY B 1 111 ? -12.672 22.906 16.094 1 97.94 111 GLY B CA 1
ATOM 3209 C C . GLY B 1 111 ? -11.227 23.266 15.805 1 97.94 111 GLY B C 1
ATOM 3210 O O . GLY B 1 111 ? -10.875 24.438 15.734 1 97.94 111 GLY B O 1
ATOM 3211 N N . TYR B 1 112 ? -10.391 22.266 15.727 1 98.12 112 TYR B N 1
ATOM 3212 C CA . TYR B 1 112 ? -8.977 22.406 15.391 1 98.12 112 TYR B CA 1
ATOM 3213 C C . TYR B 1 112 ? -8.477 21.188 14.633 1 98.12 112 TYR B C 1
ATOM 3215 O O . TYR B 1 112 ? -9.172 20.172 14.547 1 98.12 112 TYR B O 1
ATOM 3223 N N . MET B 1 113 ? -7.336 21.297 14.031 1 98.31 113 MET B N 1
ATOM 3224 C CA . MET B 1 113 ? -6.824 20.219 13.195 1 98.31 113 MET B CA 1
ATOM 3225 C C . MET B 1 113 ? -5.828 19.359 13.961 1 98.31 113 MET B C 1
ATOM 3227 O O . MET B 1 113 ? -4.871 19.875 14.539 1 98.31 113 MET B O 1
ATOM 3231 N N . SER B 1 114 ? -6.113 18.031 13.922 1 95.38 114 SER B N 1
ATOM 3232 C CA . SER B 1 114 ? -5.168 17.094 14.516 1 95.38 114 SER B CA 1
ATOM 3233 C C . SER B 1 114 ? -3.789 17.219 13.875 1 95.38 114 SER B C 1
ATOM 3235 O O . SER B 1 114 ? -3.674 17.469 12.68 1 95.38 114 SER B O 1
ATOM 3237 N N . GLY B 1 115 ? -2.756 16.938 14.617 1 93.88 115 GLY B N 1
ATOM 3238 C CA . GLY B 1 115 ? -1.391 17.141 14.164 1 93.88 115 GLY B CA 1
ATOM 3239 C C . GLY B 1 115 ? -0.882 16.016 13.281 1 93.88 115 GLY B C 1
ATOM 3240 O O . GLY B 1 115 ? -0.137 16.25 12.328 1 93.88 115 GLY B O 1
ATOM 3241 N N . GLY B 1 116 ? -1.321 14.859 13.508 1 91.75 116 GLY B N 1
ATOM 3242 C CA . GLY B 1 116 ? -0.719 13.68 12.922 1 91.75 116 GLY B CA 1
ATOM 3243 C C . GLY B 1 116 ? -0.875 13.617 11.414 1 91.75 116 GLY B C 1
ATOM 3244 O O . GLY B 1 116 ? 0.104 13.422 10.688 1 91.75 116 GLY B O 1
ATOM 3245 N N . GLY B 1 117 ? -2.066 13.898 10.914 1 93.38 117 GLY B N 1
ATOM 3246 C CA . GLY B 1 117 ? -2.34 13.852 9.484 1 93.38 117 GLY B CA 1
ATOM 3247 C C . GLY B 1 117 ? -1.848 15.078 8.742 1 93.38 117 GLY B C 1
ATOM 3248 O O . GLY B 1 117 ? -1.995 15.172 7.52 1 93.38 117 GLY B O 1
ATOM 3249 N N . GLY B 1 118 ? -1.272 15.969 9.523 1 97.75 118 GLY B N 1
ATOM 3250 C CA . GLY B 1 118 ? -0.877 17.25 8.938 1 97.75 118 GLY B CA 1
ATOM 3251 C C . GLY B 1 118 ? -2.035 18.203 8.773 1 97.75 118 GLY B C 1
ATOM 3252 O O . GLY B 1 118 ? -3.199 17.797 8.805 1 97.75 118 GLY B O 1
ATOM 3253 N N . TYR B 1 119 ? -1.677 19.453 8.703 1 98.81 119 TYR B N 1
ATOM 3254 C CA . TYR B 1 119 ? -2.652 20.484 8.383 1 98.81 119 TYR B CA 1
ATOM 3255 C C . TYR B 1 119 ? -2.035 21.562 7.488 1 98.81 119 TYR B C 1
ATOM 3257 O O . TYR B 1 119 ? -0.82 21.766 7.508 1 98.81 119 TYR B O 1
ATOM 3265 N N . VAL B 1 120 ? -2.92 22.172 6.73 1 98.94 120 VAL B N 1
ATOM 3266 C CA . VAL B 1 120 ? -2.465 23.172 5.766 1 98.94 120 VAL B CA 1
ATOM 3267 C C . VAL B 1 120 ? -3.084 24.531 6.09 1 98.94 120 VAL B C 1
ATOM 3269 O O . VAL B 1 120 ? -4.285 24.625 6.355 1 98.94 120 VAL B O 1
ATOM 3272 N N . LEU B 1 121 ? -2.217 25.5 6.152 1 98.94 121 LEU B N 1
ATOM 3273 C CA . LEU B 1 121 ? -2.623 26.859 6.484 1 98.94 121 LEU B CA 1
ATOM 3274 C C . LEU B 1 121 ? -2.482 27.781 5.277 1 98.94 121 LEU B C 1
ATOM 3276 O O . LEU B 1 121 ? -1.504 27.688 4.535 1 98.94 121 LEU B O 1
ATOM 3280 N N . SER B 1 122 ? -3.449 28.688 5.152 1 98.88 122 SER B N 1
ATOM 3281 C CA . SER B 1 122 ? -3.301 29.734 4.145 1 98.88 122 SER B CA 1
ATOM 3282 C C . SER B 1 122 ? -2.201 30.719 4.531 1 98.88 122 SER B C 1
ATOM 3284 O O . SER B 1 122 ? -1.84 30.828 5.703 1 98.88 122 SER B O 1
ATOM 3286 N N . ARG B 1 123 ? -1.727 31.375 3.582 1 98.75 123 ARG B N 1
ATOM 3287 C CA . ARG B 1 123 ? -0.766 32.438 3.822 1 98.75 123 ARG B CA 1
ATOM 3288 C C . ARG B 1 123 ? -1.286 33.438 4.871 1 98.75 123 ARG B C 1
ATOM 3290 O O . ARG B 1 123 ? -0.558 33.812 5.789 1 98.75 123 ARG B O 1
ATOM 3297 N N . GLU B 1 124 ? -2.533 33.781 4.738 1 98.88 124 GLU B N 1
ATOM 3298 C CA . GLU B 1 124 ? -3.135 34.719 5.672 1 98.88 124 GLU B CA 1
ATOM 3299 C C . GLU B 1 124 ? -3.225 34.125 7.078 1 98.88 124 GLU B C 1
ATOM 3301 O O . GLU B 1 124 ? -3.045 34.844 8.07 1 98.88 124 GLU B O 1
ATOM 3306 N N . ALA B 1 125 ? -3.488 32.875 7.16 1 98.94 125 ALA B N 1
ATOM 3307 C CA . ALA B 1 125 ? -3.555 32.219 8.461 1 98.94 125 ALA B CA 1
ATOM 3308 C C . ALA B 1 125 ? -2.205 32.281 9.172 1 98.94 125 ALA B C 1
ATOM 3310 O O . ALA B 1 125 ? -2.135 32.594 10.367 1 98.94 125 ALA B O 1
ATOM 3311 N N . VAL B 1 126 ? -1.144 31.984 8.453 1 98.94 126 VAL B N 1
ATOM 3312 C CA . VAL B 1 126 ? 0.192 32 9.039 1 98.94 126 VAL B CA 1
ATOM 3313 C C . VAL B 1 126 ? 0.563 33.406 9.445 1 98.94 126 VAL B C 1
ATOM 3315 O O . VAL B 1 126 ? 1.114 33.656 10.523 1 98.94 126 VAL B O 1
ATOM 3318 N N . ARG B 1 127 ? 0.242 34.344 8.617 1 98.88 127 ARG B N 1
ATOM 3319 C CA . ARG B 1 127 ? 0.526 35.75 8.945 1 98.88 127 ARG B CA 1
ATOM 3320 C C . ARG B 1 127 ? -0.146 36.156 10.25 1 98.88 127 ARG B C 1
ATOM 3322 O O . ARG B 1 127 ? 0.5 36.688 11.141 1 98.88 127 ARG B O 1
ATOM 3329 N N . ARG B 1 128 ? -1.431 35.875 10.375 1 98.94 128 ARG B N 1
ATOM 3330 C CA . ARG B 1 128 ? -2.176 36.25 11.57 1 98.94 128 ARG B CA 1
ATOM 3331 C C . ARG B 1 128 ? -1.635 35.562 12.805 1 98.94 128 ARG B C 1
ATOM 3333 O O . ARG B 1 128 ? -1.585 36.125 13.891 1 98.94 128 ARG B O 1
ATOM 3340 N N . PHE B 1 129 ? -1.308 34.312 12.633 1 98.94 129 PHE B N 1
ATOM 3341 C CA . PHE B 1 129 ? -0.753 33.594 13.758 1 98.94 129 PHE B CA 1
ATOM 3342 C C . PHE B 1 129 ? 0.506 34.25 14.289 1 98.94 129 PHE B C 1
ATOM 3344 O O . PHE B 1 129 ? 0.627 34.5 15.492 1 98.94 129 PHE B O 1
ATOM 3351 N N . VAL B 1 130 ? 1.427 34.594 13.352 1 98.81 130 VAL B N 1
ATOM 3352 C CA . VAL B 1 130 ? 2.758 35.062 13.727 1 98.81 130 VAL B CA 1
ATOM 3353 C C . VAL B 1 130 ? 2.689 36.531 14.141 1 98.81 130 VAL B C 1
ATOM 3355 O O . VAL B 1 130 ? 3.311 36.938 15.125 1 98.81 130 VAL B O 1
ATOM 3358 N N . THR B 1 131 ? 1.858 37.344 13.508 1 98.75 131 THR B N 1
ATOM 3359 C CA . THR B 1 131 ? 1.932 38.781 13.711 1 98.75 131 THR B CA 1
ATOM 3360 C C . THR B 1 131 ? 0.857 39.25 14.695 1 98.75 131 THR B C 1
ATOM 3362 O O . THR B 1 131 ? 0.938 40.344 15.234 1 98.75 131 THR B O 1
ATOM 3365 N N . GLU B 1 132 ? -0.131 38.406 14.891 1 98.88 132 GLU B N 1
ATOM 3366 C CA . GLU B 1 132 ? -1.227 38.812 15.766 1 98.88 132 GLU B CA 1
ATOM 3367 C C . GLU B 1 132 ? -1.364 37.875 16.953 1 98.88 132 GLU B C 1
ATOM 3369 O O . GLU B 1 132 ? -1.178 38.281 18.109 1 98.88 132 GLU B O 1
ATOM 3374 N N . ALA B 1 133 ? -1.569 36.594 16.75 1 98.81 133 ALA B N 1
ATOM 3375 C CA . ALA B 1 133 ? -1.865 35.656 17.812 1 98.81 133 ALA B CA 1
ATOM 3376 C C . ALA B 1 133 ? -0.707 35.562 18.797 1 98.81 133 ALA B C 1
ATOM 3378 O O . ALA B 1 133 ? -0.909 35.656 20.016 1 98.81 133 ALA B O 1
ATOM 3379 N N . LEU B 1 134 ? 0.484 35.438 18.266 1 98.38 134 LEU B N 1
ATOM 3380 C CA . LEU B 1 134 ? 1.652 35.25 19.109 1 98.38 134 LEU B CA 1
ATOM 3381 C C . LEU B 1 134 ? 1.943 36.5 19.922 1 98.38 134 LEU B C 1
ATOM 3383 O O . LEU B 1 134 ? 2.719 36.469 20.875 1 98.38 134 LEU B O 1
ATOM 3387 N N . LYS B 1 135 ? 1.288 37.625 19.594 1 98.06 135 LYS B N 1
ATOM 3388 C CA . LYS B 1 135 ? 1.535 38.875 20.266 1 98.06 135 LYS B CA 1
ATOM 3389 C C . LYS B 1 135 ? 0.469 39.188 21.312 1 98.06 135 LYS B C 1
ATOM 3391 O O . LYS B 1 135 ? 0.568 40.156 22.062 1 98.06 135 LYS B O 1
ATOM 3396 N N . LEU B 1 136 ? -0.436 38.312 21.328 1 97.94 136 LEU B N 1
ATOM 3397 C CA . LEU B 1 136 ? -1.5 38.5 22.312 1 97.94 136 LEU B CA 1
ATOM 3398 C C . LEU B 1 136 ? -0.968 38.312 23.734 1 97.94 136 LEU B C 1
ATOM 3400 O O . LEU B 1 136 ? -0.187 37.406 24 1 97.94 136 LEU B O 1
ATOM 3404 N N . GLN B 1 137 ? -1.427 39.219 24.594 1 96.81 137 GLN B N 1
ATOM 3405 C CA . GLN B 1 137 ? -1.022 39.156 26 1 96.81 137 GLN B CA 1
ATOM 3406 C C . GLN B 1 137 ? -1.87 38.156 26.766 1 96.81 137 GLN B C 1
ATOM 3408 O O . GLN B 1 137 ? -1.396 37.531 27.719 1 96.81 137 GLN B O 1
ATOM 3413 N N . ASP B 1 138 ? -3.092 38.031 26.391 1 97.38 138 ASP B N 1
ATOM 3414 C CA . ASP B 1 138 ? -3.998 37.062 27.016 1 97.38 138 ASP B CA 1
ATOM 3415 C C . ASP B 1 138 ? -3.621 35.625 26.641 1 97.38 138 ASP B C 1
ATOM 3417 O O . ASP B 1 138 ? -3.953 35.156 25.547 1 97.38 138 ASP B O 1
ATOM 3421 N N . GLN B 1 139 ? -3.025 34.875 27.531 1 96.88 139 GLN B N 1
ATOM 3422 C CA . GLN B 1 139 ? -2.477 33.562 27.266 1 96.88 139 GLN B CA 1
ATOM 3423 C C . GLN B 1 139 ? -3.586 32.531 27.125 1 96.88 139 GLN B C 1
ATOM 3425 O O . GLN B 1 139 ? -3.344 31.406 26.672 1 96.88 139 GLN B O 1
ATOM 3430 N N . SER B 1 140 ? -4.805 32.875 27.531 1 96 140 SER B N 1
ATOM 3431 C CA . SER B 1 140 ? -5.938 31.969 27.297 1 96 140 SER B CA 1
ATOM 3432 C C . SER B 1 140 ? -6.375 31.984 25.844 1 96 140 SER B C 1
ATOM 3434 O O . SER B 1 140 ? -7.043 31.062 25.375 1 96 140 SER B O 1
ATOM 3436 N N . LYS B 1 141 ? -5.957 33.031 25.141 1 97.38 141 LYS B N 1
ATOM 3437 C CA . LYS B 1 141 ? -6.285 33.156 23.734 1 97.38 141 LYS B CA 1
ATOM 3438 C C . LYS B 1 141 ? -5.172 32.594 22.844 1 97.38 141 LYS B C 1
ATOM 3440 O O . LYS B 1 141 ? -5.422 32.156 21.719 1 97.38 141 LYS B O 1
ATOM 3445 N N . CYS B 1 142 ? -4.035 32.656 23.375 1 98.38 142 CYS B N 1
ATOM 3446 C CA . CYS B 1 142 ? -2.879 32.062 22.719 1 98.38 142 CYS B CA 1
ATOM 3447 C C . CYS B 1 142 ? -1.73 31.859 23.703 1 98.38 142 CYS B C 1
ATOM 3449 O O . CYS B 1 142 ? -1.176 32.844 24.219 1 98.38 142 CYS B O 1
ATOM 3451 N N . ALA B 1 143 ? -1.373 30.625 23.922 1 97.12 143 ALA B N 1
ATOM 3452 C CA . ALA B 1 143 ? -0.332 30.312 24.891 1 97.12 143 ALA B CA 1
ATOM 3453 C C . ALA B 1 143 ? 1.058 30.531 24.297 1 97.12 143 ALA B C 1
ATOM 3455 O O . ALA B 1 143 ? 1.875 29.609 24.25 1 97.12 143 ALA B O 1
ATOM 3456 N N . SER B 1 144 ? 1.352 31.719 23.969 1 96.56 144 SER B N 1
ATOM 3457 C CA . SER B 1 144 ? 2.584 32.062 23.266 1 96.56 144 SER B CA 1
ATOM 3458 C C . SER B 1 144 ? 3.787 32 24.203 1 96.56 144 SER B C 1
ATOM 3460 O O . SER B 1 144 ? 4.918 31.812 23.75 1 96.56 144 SER B O 1
ATOM 3462 N N . ASN B 1 145 ? 3.594 32.031 25.484 1 95.62 145 ASN B N 1
ATOM 3463 C CA . ASN B 1 145 ? 4.703 32.094 26.422 1 95.62 145 ASN B CA 1
ATOM 3464 C C . ASN B 1 145 ? 5.094 30.719 26.938 1 95.62 145 ASN B C 1
ATOM 3466 O O . ASN B 1 145 ? 6.125 30.562 27.594 1 95.62 145 ASN B O 1
ATOM 3470 N N . THR B 1 146 ? 4.312 29.766 26.688 1 94.94 146 THR B N 1
ATOM 3471 C CA . THR B 1 146 ? 4.645 28.422 27.156 1 94.94 146 THR B CA 1
ATOM 3472 C C . THR B 1 146 ? 5.332 27.625 26.047 1 94.94 146 THR B C 1
ATOM 3474 O O . THR B 1 146 ? 5.086 27.875 24.859 1 94.94 146 THR B O 1
ATOM 3477 N N . SER B 1 147 ? 6.199 26.734 26.531 1 94.44 147 SER B N 1
ATOM 3478 C CA . SER B 1 147 ? 6.922 25.906 25.562 1 94.44 147 SER B CA 1
ATOM 3479 C C . SER B 1 147 ? 6.277 24.531 25.422 1 94.44 147 SER B C 1
ATOM 3481 O O . SER B 1 147 ? 6.504 23.828 24.438 1 94.44 147 SER B O 1
ATOM 3483 N N . ARG B 1 148 ? 5.523 24.125 26.391 1 94.38 148 ARG B N 1
ATOM 3484 C CA . ARG B 1 148 ? 4.926 22.797 26.406 1 94.38 148 ARG B CA 1
ATOM 3485 C C . ARG B 1 148 ? 3.473 22.844 25.938 1 94.38 148 ARG B C 1
ATOM 3487 O O . ARG B 1 148 ? 2.83 23.891 26 1 94.38 148 ARG B O 1
ATOM 3494 N N . GLY B 1 149 ? 2.992 21.641 25.5 1 93.88 149 GLY B N 1
ATOM 3495 C CA . GLY B 1 149 ? 1.588 21.531 25.141 1 93.88 149 GLY B CA 1
ATOM 3496 C C . GLY B 1 149 ? 1.362 20.797 23.828 1 93.88 149 GLY B C 1
ATOM 3497 O O . GLY B 1 149 ? 2.287 20.641 23.031 1 93.88 149 GLY B O 1
ATOM 3498 N N . ALA B 1 150 ? 0.085 20.344 23.703 1 94.81 150 ALA B N 1
ATOM 3499 C CA . ALA B 1 150 ? -0.344 19.781 22.422 1 94.81 150 ALA B CA 1
ATOM 3500 C C . ALA B 1 150 ? -0.386 20.844 21.328 1 94.81 150 ALA B C 1
ATOM 3502 O O . ALA B 1 150 ? -1.224 21.75 21.375 1 94.81 150 ALA B O 1
ATOM 3503 N N . GLU B 1 151 ? 0.505 20.688 20.391 1 97.06 151 GLU B N 1
ATOM 3504 C CA . GLU B 1 151 ? 0.701 21.766 19.422 1 97.06 151 GLU B CA 1
ATOM 3505 C C . GLU B 1 151 ? -0.564 22.016 18.609 1 97.06 151 GLU B C 1
ATOM 3507 O O . GLU B 1 151 ? -0.872 23.156 18.266 1 97.06 151 GLU B O 1
ATOM 3512 N N . ASP B 1 152 ? -1.326 20.922 18.266 1 97.25 152 ASP B N 1
ATOM 3513 C CA . ASP B 1 152 ? -2.514 21.062 17.422 1 97.25 152 ASP B CA 1
ATOM 3514 C C . ASP B 1 152 ? -3.617 21.812 18.156 1 97.25 152 ASP B C 1
ATOM 3516 O O . ASP B 1 152 ? -4.215 22.75 17.609 1 97.25 152 ASP B O 1
ATOM 3520 N N . LEU B 1 153 ? -3.789 21.5 19.406 1 97 153 LEU B N 1
ATOM 3521 C CA . LEU B 1 153 ? -4.793 22.156 20.234 1 97 153 LEU B CA 1
ATOM 3522 C C . LEU B 1 153 ? -4.434 23.625 20.453 1 97 153 LEU B C 1
ATOM 3524 O O . LEU B 1 153 ? -5.266 24.516 20.234 1 97 153 LEU B O 1
ATOM 3528 N N . GLN B 1 154 ? -3.203 23.891 20.875 1 98.12 154 GLN B N 1
ATOM 3529 C CA . GLN B 1 154 ? -2.77 25.25 21.141 1 98.12 154 GLN B CA 1
ATOM 3530 C C . GLN B 1 154 ? -2.85 26.125 19.891 1 98.12 154 GLN B C 1
ATOM 3532 O O . GLN B 1 154 ? -3.271 27.281 19.953 1 98.12 154 GLN B O 1
ATOM 3537 N N . LEU B 1 155 ? -2.455 25.516 18.812 1 98.75 155 LEU B N 1
ATOM 3538 C CA . LEU B 1 155 ? -2.553 26.266 17.562 1 98.75 155 LEU B CA 1
ATOM 3539 C C . LEU B 1 155 ? -4.004 26.594 17.234 1 98.75 155 LEU B C 1
ATOM 3541 O O . LEU B 1 155 ? -4.309 27.719 16.828 1 98.75 155 LEU B O 1
ATOM 3545 N N . GLY B 1 156 ? -4.883 25.609 17.422 1 98.69 156 GLY B N 1
ATOM 3546 C CA . GLY B 1 156 ? -6.297 25.844 17.188 1 98.69 156 GLY B CA 1
ATOM 3547 C C . GLY B 1 156 ? -6.852 27 18 1 98.69 156 GLY B C 1
ATOM 3548 O O . GLY B 1 156 ? -7.59 27.828 17.484 1 98.69 156 GLY B O 1
ATOM 3549 N N . VAL B 1 157 ? -6.504 27.047 19.25 1 98.62 157 VAL B N 1
ATOM 3550 C CA . VAL B 1 157 ? -6.941 28.125 20.141 1 98.62 157 VAL B CA 1
ATOM 3551 C C . VAL B 1 157 ? -6.422 29.469 19.641 1 98.62 157 VAL B C 1
ATOM 3553 O O . VAL B 1 157 ? -7.176 30.438 19.547 1 98.62 157 VAL B O 1
ATOM 3556 N N . CYS B 1 158 ? -5.203 29.5 19.297 1 98.81 158 CYS B N 1
ATOM 3557 C CA . CYS B 1 158 ? -4.578 30.734 18.828 1 98.81 158 CYS B CA 1
ATOM 3558 C C . CYS B 1 158 ? -5.23 31.219 17.547 1 98.81 158 CYS B C 1
ATOM 3560 O O . CYS B 1 158 ? -5.559 32.406 17.406 1 98.81 158 CYS B O 1
ATOM 3562 N N . LEU B 1 159 ? -5.414 30.281 16.625 1 98.94 159 LEU B N 1
ATOM 3563 C CA . LEU B 1 159 ? -5.969 30.656 15.328 1 98.94 159 LEU B CA 1
ATOM 3564 C C . LEU B 1 159 ? -7.402 31.156 15.477 1 98.94 159 LEU B C 1
ATOM 3566 O O . LEU B 1 159 ? -7.785 32.125 14.836 1 98.94 159 LEU B O 1
ATOM 3570 N N . GLU B 1 160 ? -8.18 30.531 16.281 1 98.81 160 GLU B N 1
ATOM 3571 C CA . GLU B 1 160 ? -9.547 30.984 16.531 1 98.81 160 GLU B CA 1
ATOM 3572 C C . GLU B 1 160 ? -9.562 32.406 17.062 1 98.81 160 GLU B C 1
ATOM 3574 O O . GLU B 1 160 ? -10.398 33.219 16.672 1 98.81 160 GLU B O 1
ATOM 3579 N N . SER B 1 161 ? -8.656 32.75 17.844 1 98.62 161 SER B N 1
ATOM 3580 C CA . SER B 1 161 ? -8.617 34.062 18.531 1 98.62 161 SER B CA 1
ATOM 3581 C C . SER B 1 161 ? -8.344 35.188 17.547 1 98.62 161 SER B C 1
ATOM 3583 O O . SER B 1 161 ? -8.617 36.344 17.828 1 98.62 161 SER B O 1
ATOM 3585 N N . VAL B 1 162 ? -7.789 34.844 16.453 1 98.75 162 VAL B N 1
ATOM 3586 C CA . VAL B 1 162 ? -7.449 35.906 15.5 1 98.75 162 VAL B CA 1
ATOM 3587 C C . VAL B 1 162 ? -8.258 35.719 14.219 1 98.75 162 VAL B C 1
ATOM 3589 O O . VAL B 1 162 ? -7.855 36.188 13.148 1 98.75 162 VAL B O 1
ATOM 3592 N N . GLY B 1 163 ? -9.25 34.969 14.242 1 98.69 163 GLY B N 1
ATOM 3593 C CA . GLY B 1 163 ? -10.242 34.938 13.18 1 98.69 163 GLY B CA 1
ATOM 3594 C C . GLY B 1 163 ? -9.875 33.969 12.055 1 98.69 163 GLY B C 1
ATOM 3595 O O . GLY B 1 163 ? -10.352 34.125 10.93 1 98.69 163 GLY B O 1
ATOM 3596 N N . VAL B 1 164 ? -8.969 33.062 12.305 1 98.94 164 VAL B N 1
ATOM 3597 C CA . VAL B 1 164 ? -8.656 32.031 11.305 1 98.94 164 VAL B CA 1
ATOM 3598 C C . VAL B 1 164 ? -9.648 30.891 11.43 1 98.94 164 VAL B C 1
ATOM 3600 O O . VAL B 1 164 ? -9.75 30.266 12.492 1 98.94 164 VAL B O 1
ATOM 3603 N N . ALA B 1 165 ? -10.328 30.609 10.383 1 98.81 165 ALA B N 1
ATOM 3604 C CA . ALA B 1 165 ? -11.375 29.594 10.406 1 98.81 165 ALA B CA 1
ATOM 3605 C C . ALA B 1 165 ? -10.789 28.188 10.32 1 98.81 165 ALA B C 1
ATOM 3607 O O . ALA B 1 165 ? -9.82 27.969 9.586 1 98.81 165 ALA B O 1
ATOM 3608 N N . ALA B 1 166 ? -11.367 27.281 11.086 1 98.69 166 ALA B N 1
ATOM 3609 C CA . ALA B 1 166 ? -11.117 25.844 10.898 1 98.69 166 ALA B CA 1
ATOM 3610 C C . ALA B 1 166 ? -12.047 25.266 9.836 1 98.69 166 ALA B C 1
ATOM 3612 O O . ALA B 1 166 ? -13.195 24.922 10.133 1 98.69 166 ALA B O 1
ATOM 3613 N N . GLY B 1 167 ? -11.492 25.125 8.672 1 98.25 167 GLY B N 1
ATOM 3614 C CA . GLY B 1 167 ? -12.328 24.734 7.555 1 98.25 167 GLY B CA 1
ATOM 3615 C C . GLY B 1 167 ? -12.547 23.234 7.473 1 98.25 167 GLY B C 1
ATOM 3616 O O . GLY B 1 167 ? -11.859 22.453 8.141 1 98.25 167 GLY B O 1
ATOM 3617 N N . ASP B 1 168 ? -13.586 22.844 6.688 1 97 168 ASP B N 1
ATOM 3618 C CA . ASP B 1 168 ? -13.852 21.438 6.387 1 97 168 ASP B CA 1
ATOM 3619 C C . ASP B 1 168 ? -13.18 21.031 5.082 1 97 168 ASP B C 1
ATOM 3621 O O . ASP B 1 168 ? -13.211 21.766 4.094 1 97 168 ASP B O 1
ATOM 3625 N N . SER B 1 169 ? -12.578 19.891 5.113 1 97.06 169 SER B N 1
ATOM 3626 C CA . SER B 1 169 ? -11.844 19.438 3.936 1 97.06 169 SER B CA 1
ATOM 3627 C C . SER B 1 169 ? -12.531 18.234 3.283 1 97.06 169 SER B C 1
ATOM 3629 O O . SER B 1 169 ? -11.906 17.484 2.527 1 97.06 169 SER B O 1
ATOM 3631 N N . LEU B 1 170 ? -13.75 17.938 3.531 1 97.19 170 LEU B N 1
ATOM 3632 C CA . LEU B 1 170 ? -14.484 16.797 2.99 1 97.19 170 LEU B CA 1
ATOM 3633 C C . LEU B 1 170 ? -14.648 16.922 1.479 1 97.19 170 LEU B C 1
ATOM 3635 O O . LEU B 1 170 ? -14.664 18.047 0.943 1 97.19 170 LEU B O 1
ATOM 3639 N N . ASP B 1 171 ? -14.727 15.789 0.867 1 96.31 171 ASP B N 1
ATOM 3640 C CA . ASP B 1 171 ? -15.023 15.844 -0.562 1 96.31 171 ASP B CA 1
ATOM 3641 C C . ASP B 1 171 ? -16.516 16.016 -0.808 1 96.31 171 ASP B C 1
ATOM 3643 O O . ASP B 1 171 ? -17.297 16.219 0.132 1 96.31 171 ASP B O 1
ATOM 3647 N N . ASP B 1 172 ? -16.875 15.969 -2.096 1 94.31 172 ASP B N 1
ATOM 3648 C CA . ASP B 1 172 ? -18.266 16.266 -2.482 1 94.31 172 ASP B CA 1
ATOM 3649 C C . ASP B 1 172 ? -19.219 15.203 -1.93 1 94.31 172 ASP B C 1
ATOM 3651 O O . ASP B 1 172 ? -20.406 15.461 -1.778 1 94.31 172 ASP B O 1
ATOM 3655 N N . ASP B 1 173 ? -18.734 14.07 -1.535 1 93.94 173 ASP B N 1
ATOM 3656 C CA . ASP B 1 173 ? -19.562 12.992 -0.981 1 93.94 173 ASP B CA 1
ATOM 3657 C C . ASP B 1 173 ? -19.5 12.992 0.544 1 93.94 173 ASP B C 1
ATOM 3659 O O . ASP B 1 173 ? -20.016 12.07 1.188 1 93.94 173 ASP B O 1
ATOM 3663 N N . GLY B 1 174 ? -18.875 13.945 1.068 1 95.12 174 GLY B N 1
ATOM 3664 C CA . GLY B 1 174 ? -18.766 14.055 2.516 1 95.12 174 GLY B CA 1
ATOM 3665 C C . GLY B 1 174 ? -17.703 13.156 3.111 1 95.12 174 GLY B C 1
ATOM 3666 O O . GLY B 1 174 ? -17.766 12.805 4.293 1 95.12 174 GLY B O 1
ATOM 3667 N N . LYS B 1 175 ? -16.766 12.773 2.299 1 96.19 175 LYS B N 1
ATOM 3668 C CA . LYS B 1 175 ? -15.719 11.867 2.768 1 96.19 175 LYS B CA 1
ATOM 3669 C C . LYS B 1 175 ? -14.445 12.633 3.125 1 96.19 175 LYS B C 1
ATOM 3671 O O . LYS B 1 175 ? -14.07 13.578 2.436 1 96.19 175 LYS B O 1
ATOM 3676 N N . SER B 1 176 ? -13.781 12.141 4.105 1 95.81 176 SER B N 1
ATOM 3677 C CA . SER B 1 176 ? -12.586 12.789 4.621 1 95.81 176 SER B CA 1
ATOM 3678 C C . SER B 1 176 ? -11.406 12.609 3.672 1 95.81 176 SER B C 1
ATOM 3680 O O . SER B 1 176 ? -11.273 11.562 3.029 1 95.81 176 SER B O 1
ATOM 3682 N N . ARG B 1 177 ? -10.492 13.633 3.686 1 97.5 177 ARG B N 1
ATOM 3683 C CA . ARG B 1 177 ? -9.297 13.609 2.852 1 97.5 177 ARG B CA 1
ATOM 3684 C C . ARG B 1 177 ? -8.047 13.406 3.697 1 97.5 177 ARG B C 1
ATOM 3686 O O . ARG B 1 177 ? -7.039 12.883 3.213 1 97.5 177 ARG B O 1
ATOM 3693 N N . PHE B 1 178 ? -8.07 13.914 4.887 1 97.69 178 PHE B N 1
ATOM 3694 C CA . PHE B 1 178 ? -6.941 13.828 5.805 1 97.69 178 PHE B CA 1
ATOM 3695 C C . PHE B 1 178 ? -7.188 12.773 6.871 1 97.69 178 PHE B C 1
ATOM 3697 O O . PHE B 1 178 ? -8.305 12.656 7.391 1 97.69 178 PHE B O 1
ATOM 3704 N N . PHE B 1 179 ? -6.074 12.07 7.242 1 95.94 179 PHE B N 1
ATOM 3705 C CA . PHE B 1 179 ? -6.289 11.016 8.227 1 95.94 179 PHE B CA 1
ATOM 3706 C C . PHE B 1 179 ? -5.145 10.984 9.234 1 95.94 179 PHE B C 1
ATOM 3708 O O . PHE B 1 179 ? -3.984 11.18 8.875 1 95.94 179 PHE B O 1
ATOM 3715 N N . SER B 1 180 ? -5.492 10.625 10.445 1 93.88 180 SER B N 1
ATOM 3716 C CA . SER B 1 180 ? -4.523 10.453 11.523 1 93.88 180 SER B CA 1
ATOM 3717 C C . SER B 1 180 ? -4.133 8.992 11.695 1 93.88 180 SER B C 1
ATOM 3719 O O . SER B 1 180 ? -3.623 8.594 12.742 1 93.88 180 SER B O 1
ATOM 3721 N N . HIS B 1 181 ? -4.414 8.18 10.695 1 93.31 181 HIS B N 1
ATOM 3722 C CA . HIS B 1 181 ? -4.164 6.742 10.75 1 93.31 181 HIS B CA 1
ATOM 3723 C C . HIS B 1 181 ? -3.287 6.293 9.586 1 93.31 181 HIS B C 1
ATOM 3725 O O . HIS B 1 181 ? -3.236 6.957 8.547 1 93.31 181 HIS B O 1
ATOM 3731 N N . SER B 1 182 ? -2.66 5.141 9.875 1 95.25 182 SER B N 1
ATOM 3732 C CA . SER B 1 182 ? -1.931 4.5 8.789 1 95.25 182 SER B CA 1
ATOM 3733 C C . SER B 1 182 ? -2.881 3.807 7.82 1 95.25 182 SER B C 1
ATOM 3735 O O . SER B 1 182 ? -4.012 3.475 8.18 1 95.25 182 SER B O 1
ATOM 3737 N N . PRO B 1 183 ? -2.406 3.557 6.602 1 96.06 183 PRO B N 1
ATOM 3738 C CA . PRO B 1 183 ? -3.26 2.836 5.652 1 96.06 183 PRO B CA 1
ATOM 3739 C C . PRO B 1 183 ? -3.697 1.469 6.176 1 96.06 183 PRO B C 1
ATOM 3741 O O . PRO B 1 183 ? -4.844 1.064 5.973 1 96.06 183 PRO B O 1
ATOM 3744 N N . LEU B 1 184 ? -2.838 0.778 6.914 1 94.75 184 LEU B N 1
ATOM 3745 C CA . LEU B 1 184 ? -3.135 -0.558 7.418 1 94.75 184 LEU B CA 1
ATOM 3746 C C . LEU B 1 184 ? -4.258 -0.512 8.453 1 94.75 184 LEU B C 1
ATOM 3748 O O . LEU B 1 184 ? -5.031 -1.465 8.578 1 94.75 184 LEU B O 1
ATOM 3752 N N . ALA B 1 185 ? -4.332 0.582 9.102 1 91.31 185 ALA B N 1
ATOM 3753 C CA . ALA B 1 185 ? -5.375 0.75 10.109 1 91.31 185 ALA B CA 1
ATOM 3754 C C . ALA B 1 185 ? -6.672 1.255 9.484 1 91.31 185 ALA B C 1
ATOM 3756 O O . ALA B 1 185 ? -7.762 0.976 9.984 1 91.31 185 ALA B O 1
ATOM 3757 N N . LEU B 1 186 ? -6.59 1.945 8.414 1 92.06 186 LEU B N 1
ATOM 3758 C CA . LEU B 1 186 ? -7.723 2.66 7.84 1 92.06 186 LEU B CA 1
ATOM 3759 C C . LEU B 1 186 ? -8.523 1.753 6.91 1 92.06 186 LEU B C 1
ATOM 3761 O O . LEU B 1 186 ? -9.758 1.764 6.934 1 92.06 186 LEU B O 1
ATOM 3765 N N . PHE B 1 187 ? -7.852 0.914 6.195 1 92.5 187 PHE B N 1
ATOM 3766 C CA . PHE B 1 187 ? -8.516 0.316 5.039 1 92.5 187 PHE B CA 1
ATOM 3767 C C . PHE B 1 187 ? -9.008 -1.089 5.367 1 92.5 187 PHE B C 1
ATOM 3769 O O . PHE B 1 187 ? -9.562 -1.772 4.504 1 92.5 187 PHE B O 1
ATOM 3776 N N . TYR B 1 188 ? -8.797 -1.539 6.512 1 89.5 188 TYR B N 1
ATOM 3777 C CA . TYR B 1 188 ? -9.289 -2.844 6.941 1 89.5 188 TYR B CA 1
ATOM 3778 C C . TYR B 1 188 ? -10.43 -2.695 7.941 1 89.5 188 TYR B C 1
ATOM 3780 O O . TYR B 1 188 ? -10.281 -2.012 8.961 1 89.5 188 TYR B O 1
ATOM 3788 N N . LYS B 1 189 ? -11.508 -3.418 7.539 1 80.5 189 LYS B N 1
ATOM 3789 C CA . LYS B 1 189 ? -12.672 -3.346 8.422 1 80.5 189 LYS B CA 1
ATOM 3790 C C . LYS B 1 189 ? -12.484 -4.234 9.648 1 80.5 189 LYS B C 1
ATOM 3792 O O . LYS B 1 189 ? -12.359 -5.457 9.523 1 80.5 189 LYS B O 1
ATOM 3797 N N . LEU B 1 190 ? -12.008 -3.623 10.711 1 67.94 190 LEU B N 1
ATOM 3798 C CA . LEU B 1 190 ? -12 -4.398 11.945 1 67.94 190 LEU B CA 1
ATOM 3799 C C . LEU B 1 190 ? -13.383 -4.426 12.586 1 67.94 190 LEU B C 1
ATOM 3801 O O . LEU B 1 190 ? -14.141 -3.461 12.469 1 67.94 190 LEU B O 1
ATOM 3805 N N . PRO B 1 191 ? -13.812 -5.691 12.922 1 57.31 191 PRO B N 1
ATOM 3806 C CA . PRO B 1 191 ? -15.125 -5.723 13.578 1 57.31 191 PRO B CA 1
ATOM 3807 C C . PRO B 1 191 ? -15.289 -4.629 14.625 1 57.31 191 PRO B C 1
ATOM 3809 O O . PRO B 1 191 ? -16.359 -4.016 14.727 1 57.31 191 PRO B O 1
ATOM 3812 N N . LEU B 1 192 ? -14.297 -4.621 15.531 1 50.81 192 LEU B N 1
ATOM 3813 C CA . LEU B 1 192 ? -14.555 -3.701 16.641 1 50.81 192 LEU B CA 1
ATOM 3814 C C . LEU B 1 192 ? -13.625 -2.49 16.562 1 50.81 192 LEU B C 1
ATOM 3816 O O . LEU B 1 192 ? -12.414 -2.621 16.719 1 50.81 192 LEU B O 1
ATOM 3820 N N . VAL B 1 193 ? -14.023 -1.557 15.586 1 54.78 193 VAL B N 1
ATOM 3821 C CA . VAL B 1 193 ? -13.336 -0.298 15.852 1 54.78 193 VAL B CA 1
ATOM 3822 C C . VAL B 1 193 ? -13.461 0.059 17.328 1 54.78 193 VAL B C 1
ATOM 3824 O O . VAL B 1 193 ? -14.562 0.036 17.891 1 54.78 193 VAL B O 1
ATOM 3827 N N . ASN B 1 194 ? -12.359 -0.103 18 1 57.56 194 ASN B N 1
ATOM 3828 C CA . ASN B 1 194 ? -12.477 0.316 19.391 1 57.56 194 ASN B CA 1
ATOM 3829 C C . ASN B 1 194 ? -13.055 1.721 19.516 1 57.56 194 ASN B C 1
ATOM 3831 O O . ASN B 1 194 ? -12.32 2.705 19.531 1 57.56 194 ASN B O 1
ATOM 3835 N N . LYS B 1 195 ? -14.297 1.786 19.297 1 57.66 195 LYS B N 1
ATOM 3836 C CA . LYS B 1 195 ? -15.031 3.041 19.422 1 57.66 195 LYS B CA 1
ATOM 3837 C C . LYS B 1 195 ? -14.633 3.783 20.703 1 57.66 195 LYS B C 1
ATOM 3839 O O . LYS B 1 195 ? -14.891 4.98 20.828 1 57.66 195 LYS B O 1
ATOM 3844 N N . LEU B 1 196 ? -13.867 3.053 21.422 1 55.28 196 LEU B N 1
ATOM 3845 C CA . LEU B 1 196 ? -13.492 3.67 22.703 1 55.28 196 LEU B CA 1
ATOM 3846 C C . LEU B 1 196 ? -12.203 4.465 22.562 1 55.28 196 LEU B C 1
ATOM 3848 O O . LEU B 1 196 ? -11.82 5.207 23.469 1 55.28 196 LEU B O 1
ATOM 3852 N N . HIS B 1 197 ? -11.727 4.227 21.391 1 71.94 197 HIS B N 1
ATOM 3853 C CA . HIS B 1 197 ? -10.516 5.008 21.203 1 71.94 197 HIS B CA 1
ATOM 3854 C C . HIS B 1 197 ? -10.828 6.496 21.109 1 71.94 197 HIS B C 1
ATOM 3856 O O . HIS B 1 197 ? -11.781 6.891 20.422 1 71.94 197 HIS B O 1
ATOM 3862 N N . TRP B 1 198 ? -10.125 7.293 21.875 1 75.31 198 TRP B N 1
ATOM 3863 C CA . TRP B 1 198 ? -10.336 8.727 22.047 1 75.31 198 TRP B CA 1
ATOM 3864 C C . TRP B 1 198 ? -10.539 9.414 20.703 1 75.31 198 TRP B C 1
ATOM 3866 O O . TRP B 1 198 ? -11.328 10.352 20.594 1 75.31 198 TRP B O 1
ATOM 3876 N N . TYR B 1 199 ? -9.898 8.883 19.75 1 82.75 199 TYR B N 1
ATOM 3877 C CA . TYR B 1 199 ? -9.938 9.477 18.422 1 82.75 199 TYR B CA 1
ATOM 3878 C C . TYR B 1 199 ? -11.375 9.633 17.922 1 82.75 199 TYR B C 1
ATOM 3880 O O . TYR B 1 199 ? -11.758 10.688 17.422 1 82.75 199 TYR B O 1
ATOM 3888 N N . TRP B 1 200 ? -12.141 8.75 18.234 1 81.25 200 TRP B N 1
ATOM 3889 C CA . TRP B 1 200 ? -13.492 8.711 17.688 1 81.25 200 TRP B CA 1
ATOM 3890 C C . TRP B 1 200 ? -14.406 9.664 18.453 1 81.25 200 TRP B C 1
ATOM 3892 O O . TRP B 1 200 ? -15.461 10.062 17.953 1 81.25 200 TRP B O 1
ATOM 3902 N N . ARG B 1 201 ? -13.93 10.102 19.578 1 85.06 201 ARG B N 1
ATOM 3903 C CA . ARG B 1 201 ? -14.656 11.094 20.359 1 85.06 201 ARG B CA 1
ATOM 3904 C C . ARG B 1 201 ? -14.273 12.508 19.953 1 85.06 201 ARG B C 1
ATOM 3906 O O . ARG B 1 201 ? -15.055 13.445 20.141 1 85.06 201 ARG B O 1
ATOM 3913 N N . TYR B 1 202 ? -13.148 12.562 19.312 1 91.25 202 TYR B N 1
ATOM 3914 C CA . TYR B 1 202 ? -12.617 13.891 19.047 1 91.25 202 TYR B CA 1
ATOM 3915 C C . TYR B 1 202 ? -12.891 14.312 17.609 1 91.25 202 TYR B C 1
ATOM 3917 O O . TYR B 1 202 ? -12.828 15.5 17.281 1 91.25 202 TYR B O 1
ATOM 3925 N N . ILE B 1 203 ? -13.164 13.375 16.781 1 91.94 203 ILE B N 1
ATOM 3926 C CA . ILE B 1 203 ? -13.266 13.711 15.367 1 91.94 203 ILE B CA 1
ATOM 3927 C C . ILE B 1 203 ? -14.562 14.477 15.109 1 91.94 203 ILE B C 1
ATOM 3929 O O . ILE B 1 203 ? -15.609 14.148 15.664 1 91.94 203 ILE B O 1
ATOM 3933 N N . TRP B 1 204 ? -14.469 15.523 14.328 1 93.88 204 TRP B N 1
ATOM 3934 C CA . TRP B 1 204 ? -15.617 16.359 14.008 1 93.88 204 TRP B CA 1
ATOM 3935 C C . TRP B 1 204 ? -16.547 15.648 13.039 1 93.88 204 TRP B C 1
ATOM 3937 O O . TRP B 1 204 ? -17.766 15.609 13.25 1 93.88 204 TRP B O 1
ATOM 3947 N N . HIS B 1 205 ? -16.016 15.133 11.977 1 91.44 205 HIS B N 1
ATOM 3948 C CA . HIS B 1 205 ? -16.75 14.359 10.984 1 91.44 205 HIS B CA 1
ATOM 3949 C C . HIS B 1 205 ? -16.406 12.875 11.078 1 91.44 205 HIS B C 1
ATOM 3951 O O . HIS B 1 205 ? -15.312 12.453 10.695 1 91.44 205 HIS B O 1
ATOM 3957 N N . HIS B 1 206 ? -17.406 12.141 11.469 1 88.12 206 HIS B N 1
ATOM 3958 C CA . HIS B 1 206 ? -17.156 10.711 11.625 1 88.12 206 HIS B CA 1
ATOM 3959 C C . HIS B 1 206 ? -16.953 10.031 10.281 1 88.12 206 HIS B C 1
ATOM 3961 O O . HIS B 1 206 ? -17.609 10.375 9.297 1 88.12 206 HIS B O 1
ATOM 3967 N N . HIS B 1 207 ? -15.945 9.172 10.352 1 85.31 207 HIS B N 1
ATOM 3968 C CA . HIS B 1 207 ? -15.742 8.32 9.18 1 85.31 207 HIS B CA 1
ATOM 3969 C C . HIS B 1 207 ? -15.57 6.859 9.594 1 85.31 207 HIS B C 1
ATOM 3971 O O . HIS B 1 207 ? -15.219 6.566 10.734 1 85.31 207 HIS B O 1
ATOM 3977 N N . GLY B 1 208 ? -15.938 5.953 8.742 1 85 208 GLY B N 1
ATOM 3978 C CA . GLY B 1 208 ? -15.719 4.535 8.984 1 85 208 GLY B CA 1
ATOM 3979 C C . GLY B 1 208 ? -14.328 4.07 8.617 1 85 208 GLY B C 1
ATOM 3980 O O . GLY B 1 208 ? -13.406 4.879 8.5 1 85 208 GLY B O 1
ATOM 3981 N N . VAL B 1 209 ? -14.125 2.766 8.695 1 87.62 209 VAL B N 1
ATOM 3982 C CA . VAL B 1 209 ? -12.922 2.102 8.203 1 87.62 209 VAL B CA 1
ATOM 3983 C C . VAL B 1 209 ? -13.281 1.152 7.062 1 87.62 209 VAL B C 1
ATOM 3985 O O . VAL B 1 209 ? -14.461 0.846 6.852 1 87.62 209 VAL B O 1
ATOM 3988 N N . GLY B 1 210 ? -12.219 0.781 6.305 1 88.69 210 GLY B N 1
ATOM 3989 C CA . GLY B 1 210 ? -12.453 -0.049 5.137 1 88.69 210 GLY B CA 1
ATOM 3990 C C . GLY B 1 210 ? -12.234 0.689 3.828 1 88.69 210 GLY B C 1
ATOM 3991 O O . GLY B 1 210 ? -11.93 1.882 3.826 1 88.69 210 GLY B O 1
ATOM 3992 N N . PRO B 1 211 ? -12.438 0.006 2.777 1 83.44 211 PRO B N 1
ATOM 3993 C CA . PRO B 1 211 ? -12.078 0.564 1.472 1 83.44 211 PRO B CA 1
ATOM 3994 C C . PRO B 1 211 ? -12.953 1.751 1.074 1 83.44 211 PRO B C 1
ATOM 3996 O O . PRO B 1 211 ? -12.562 2.551 0.219 1 83.44 211 PRO B O 1
ATOM 3999 N N . ASP B 1 212 ? -14.094 1.921 1.773 1 85.44 212 ASP B N 1
ATOM 4000 C CA . ASP B 1 212 ? -14.992 3.002 1.391 1 85.44 212 ASP B CA 1
ATOM 4001 C C . ASP B 1 212 ? -14.961 4.133 2.414 1 85.44 212 ASP B C 1
ATOM 4003 O O . ASP B 1 212 ? -15.797 5.035 2.377 1 85.44 212 ASP B O 1
ATOM 4007 N N . CYS B 1 213 ? -14.078 4.141 3.154 1 88.12 213 CYS B N 1
ATOM 4008 C CA . CYS B 1 213 ? -14.055 5.062 4.281 1 88.12 213 CYS B CA 1
ATOM 4009 C C . CYS B 1 213 ? -13.688 6.473 3.828 1 88.12 213 CYS B C 1
ATOM 4011 O O . CYS B 1 213 ? -14.062 7.453 4.473 1 88.12 213 CYS B O 1
ATOM 4013 N N . CYS B 1 214 ? -13.125 6.586 2.805 1 92.44 214 CYS B N 1
ATOM 4014 C CA . CYS B 1 214 ? -12.352 7.809 2.604 1 92.44 214 CYS B CA 1
ATOM 4015 C C . CYS B 1 214 ? -12.547 8.352 1.194 1 92.44 214 CYS B C 1
ATOM 4017 O O . CYS B 1 214 ? -13.031 7.641 0.311 1 92.44 214 CYS B O 1
ATOM 4019 N N . SER B 1 215 ? -12.219 9.586 1.068 1 96.38 215 SER B N 1
ATOM 4020 C CA . SER B 1 215 ? -12.242 10.211 -0.251 1 96.38 215 SER B CA 1
ATOM 4021 C C . SER B 1 215 ? -11.312 9.484 -1.218 1 96.38 215 SER B C 1
ATOM 4023 O O . SER B 1 215 ? -10.211 9.07 -0.838 1 96.38 215 SER B O 1
ATOM 4025 N N . ARG B 1 216 ? -11.742 9.453 -2.488 1 96 216 ARG B N 1
ATOM 4026 C CA . ARG B 1 216 ? -10.859 8.93 -3.529 1 96 216 ARG B CA 1
ATOM 4027 C C . ARG B 1 216 ? -9.656 9.836 -3.734 1 96 216 ARG B C 1
ATOM 4029 O O . ARG B 1 216 ? -8.68 9.445 -4.387 1 96 216 ARG B O 1
ATOM 4036 N N . HIS B 1 217 ? -9.789 11.008 -3.189 1 97.44 217 HIS B N 1
ATOM 4037 C CA . HIS B 1 217 ? -8.727 12.008 -3.33 1 97.44 217 HIS B CA 1
ATOM 4038 C C . HIS B 1 217 ? -8.047 12.273 -1.994 1 97.44 217 HIS B C 1
ATOM 4040 O O . HIS B 1 217 ? -7.711 13.422 -1.682 1 97.44 217 HIS B O 1
ATOM 4046 N N . LEU B 1 218 ? -7.934 11.211 -1.223 1 97.06 218 LEU B N 1
ATOM 4047 C CA . LEU B 1 218 ? -7.371 11.383 0.113 1 97.06 218 LEU B CA 1
ATOM 4048 C C . LEU B 1 218 ? -6.008 12.062 0.046 1 97.06 218 LEU B C 1
ATOM 4050 O O . LEU B 1 218 ? -5.293 11.93 -0.953 1 97.06 218 LEU B O 1
ATOM 4054 N N . VAL B 1 219 ? -5.613 12.773 1.084 1 98.5 219 VAL B N 1
ATOM 4055 C CA . VAL B 1 219 ? -4.469 13.68 1.071 1 98.5 219 VAL B CA 1
ATOM 4056 C C . VAL B 1 219 ? -3.359 13.125 1.962 1 98.5 219 VAL B C 1
ATOM 4058 O O . VAL B 1 219 ? -2.18 13.203 1.615 1 98.5 219 VAL B O 1
ATOM 4061 N N . SER B 1 220 ? -3.738 12.555 3.137 1 98.56 220 SER B N 1
ATOM 4062 C CA . SER B 1 220 ? -2.607 12.242 4.004 1 98.56 220 SER B CA 1
ATOM 4063 C C . SER B 1 220 ? -2.932 11.078 4.938 1 98.56 220 SER B C 1
ATOM 4065 O O . SER B 1 220 ? -4.102 10.789 5.195 1 98.56 220 SER B O 1
ATOM 4067 N N . PHE B 1 221 ? -1.853 10.43 5.324 1 97.88 221 PHE B N 1
ATOM 4068 C CA . PHE B 1 221 ? -1.838 9.398 6.359 1 97.88 221 PHE B CA 1
ATOM 4069 C C . PHE B 1 221 ? -0.898 9.789 7.496 1 97.88 221 PHE B C 1
ATOM 4071 O O . PHE B 1 221 ? -0.019 10.641 7.32 1 97.88 221 PHE B O 1
ATOM 4078 N N . HIS B 1 222 ? -1.17 9.18 8.641 1 97.19 222 HIS B N 1
ATOM 4079 C CA . HIS B 1 222 ? -0.285 9.305 9.797 1 97.19 222 HIS B CA 1
ATOM 4080 C C . HIS B 1 222 ? 0.178 7.934 10.281 1 97.19 222 HIS B C 1
ATOM 4082 O O . HIS B 1 222 ? -0.352 6.906 9.859 1 97.19 222 HIS B O 1
ATOM 4088 N N . ASP B 1 223 ? 1.224 7.969 11.109 1 96.88 223 ASP B N 1
ATOM 4089 C CA . ASP B 1 223 ? 1.812 6.746 11.641 1 96.88 223 ASP B CA 1
ATOM 4090 C C . ASP B 1 223 ? 2.385 5.879 10.523 1 96.88 223 ASP B C 1
ATOM 4092 O O . ASP B 1 223 ? 2.109 4.676 10.461 1 96.88 223 ASP B O 1
ATOM 4096 N N . VAL B 1 224 ? 3.068 6.504 9.672 1 97.88 224 VAL B N 1
ATOM 4097 C CA . VAL B 1 224 ? 3.686 5.852 8.523 1 97.88 224 VAL B CA 1
ATOM 4098 C C . VAL B 1 224 ? 5.18 5.672 8.773 1 97.88 224 VAL B C 1
ATOM 4100 O O . VAL B 1 224 ? 5.945 6.637 8.711 1 97.88 224 VAL B O 1
ATOM 4103 N N . ASP B 1 225 ? 5.516 4.504 9.023 1 96.44 225 ASP B N 1
ATOM 4104 C CA . ASP B 1 225 ? 6.934 4.234 9.242 1 96.44 225 ASP B CA 1
ATOM 4105 C C . ASP B 1 225 ? 7.68 4.117 7.914 1 96.44 225 ASP B C 1
ATOM 4107 O O . ASP B 1 225 ? 7.066 4.148 6.848 1 96.44 225 ASP B O 1
ATOM 4111 N N . PRO B 1 226 ? 9 4 7.965 1 95 226 PRO B N 1
ATOM 4112 C CA . PRO B 1 226 ? 9.797 4.02 6.734 1 95 226 PRO B CA 1
ATOM 4113 C C . PRO B 1 226 ? 9.398 2.924 5.75 1 95 226 PRO B C 1
ATOM 4115 O O . PRO B 1 226 ? 9.352 3.16 4.543 1 95 226 PRO B O 1
ATOM 4118 N N . ARG B 1 227 ? 9.094 1.736 6.203 1 94.56 227 ARG B N 1
ATOM 4119 C CA . ARG B 1 227 ? 8.688 0.654 5.316 1 94.56 227 ARG B CA 1
ATOM 4120 C C . ARG B 1 227 ? 7.406 1.015 4.57 1 94.56 227 ARG B C 1
ATOM 4122 O O . ARG B 1 227 ? 7.336 0.882 3.346 1 94.56 227 ARG B O 1
ATOM 4129 N N . MET B 1 228 ? 6.492 1.471 5.328 1 96.94 228 MET B N 1
ATOM 4130 C CA . MET B 1 228 ? 5.23 1.866 4.707 1 96.94 228 MET B CA 1
ATOM 4131 C C . MET B 1 228 ? 5.422 3.096 3.828 1 96.94 228 MET B C 1
ATOM 4133 O O . MET B 1 228 ? 4.77 3.227 2.789 1 96.94 228 MET B O 1
ATOM 4137 N N . MET B 1 229 ? 6.383 3.977 4.195 1 97.12 229 MET B N 1
ATOM 4138 C CA . MET B 1 229 ? 6.703 5.141 3.377 1 97.12 229 MET B CA 1
ATOM 4139 C C . MET B 1 229 ? 7.09 4.723 1.962 1 97.12 229 MET B C 1
ATOM 4141 O O . MET B 1 229 ? 6.512 5.211 0.987 1 97.12 229 MET B O 1
ATOM 4145 N N . TRP B 1 230 ? 7.898 3.787 1.885 1 95.56 230 TRP B N 1
ATOM 4146 C CA . TRP B 1 230 ? 8.398 3.361 0.582 1 95.56 230 TRP B CA 1
ATOM 4147 C C . TRP B 1 230 ? 7.402 2.443 -0.115 1 95.56 230 TRP B C 1
ATOM 4149 O O . TRP B 1 230 ? 7.316 2.428 -1.345 1 95.56 230 TRP B O 1
ATOM 4159 N N . THR B 1 231 ? 6.648 1.716 0.655 1 97 231 THR B N 1
ATOM 4160 C CA . THR B 1 231 ? 5.559 0.945 0.067 1 97 231 THR B CA 1
ATOM 4161 C C . THR B 1 231 ? 4.559 1.865 -0.63 1 97 231 THR B C 1
ATOM 4163 O O . THR B 1 231 ? 4.203 1.64 -1.788 1 97 231 THR B O 1
ATOM 4166 N N . LEU B 1 232 ? 4.184 2.943 0.083 1 97.88 232 LEU B N 1
ATOM 4167 C CA . LEU B 1 232 ? 3.275 3.918 -0.51 1 97.88 232 LEU B CA 1
ATOM 4168 C C . LEU B 1 232 ? 3.904 4.574 -1.735 1 97.88 232 LEU B C 1
ATOM 4170 O O . LEU B 1 232 ? 3.264 4.684 -2.783 1 97.88 232 LEU B O 1
ATOM 4174 N N . GLU B 1 233 ? 5.145 4.926 -1.622 1 95.88 233 GLU B N 1
ATOM 4175 C CA . GLU B 1 233 ? 5.852 5.566 -2.727 1 95.88 233 GLU B CA 1
ATOM 4176 C C . GLU B 1 233 ? 5.855 4.68 -3.969 1 95.88 233 GLU B C 1
ATOM 4178 O O . GLU B 1 233 ? 5.562 5.145 -5.07 1 95.88 233 GLU B O 1
ATOM 4183 N N . THR B 1 234 ? 6.102 3.447 -3.775 1 95.38 234 THR B N 1
ATOM 4184 C CA . THR B 1 234 ? 6.234 2.525 -4.898 1 95.38 234 THR B CA 1
ATOM 4185 C C . THR B 1 234 ? 4.867 2.201 -5.496 1 95.38 234 THR B C 1
ATOM 4187 O O . THR B 1 234 ? 4.684 2.27 -6.715 1 95.38 234 THR B O 1
ATOM 4190 N N . LEU B 1 235 ? 3.92 1.921 -4.684 1 96.56 235 LEU B N 1
ATOM 4191 C CA . LEU B 1 235 ? 2.6 1.521 -5.16 1 96.56 235 LEU B CA 1
ATOM 4192 C C . LEU B 1 235 ? 1.898 2.682 -5.859 1 96.56 235 LEU B C 1
ATOM 4194 O O . LEU B 1 235 ? 1.217 2.484 -6.867 1 96.56 235 LEU B O 1
ATOM 4198 N N . LEU B 1 236 ? 2.139 3.857 -5.363 1 95.5 236 LEU B N 1
ATOM 4199 C CA . LEU B 1 236 ? 1.362 4.988 -5.855 1 95.5 236 LEU B CA 1
ATOM 4200 C C . LEU B 1 236 ? 2.051 5.645 -7.047 1 95.5 236 LEU B C 1
ATOM 4202 O O . LEU B 1 236 ? 1.389 6.223 -7.914 1 95.5 236 LEU B O 1
ATOM 4206 N N . TYR B 1 237 ? 3.369 5.488 -7.145 1 93.69 237 TYR B N 1
ATOM 4207 C CA . TYR B 1 237 ? 4.023 6.344 -8.125 1 93.69 237 TYR B CA 1
ATOM 4208 C C . TYR B 1 237 ? 4.867 5.516 -9.094 1 93.69 237 TYR B C 1
ATOM 4210 O O . TYR B 1 237 ? 5.246 5.996 -10.164 1 93.69 237 TYR B O 1
ATOM 4218 N N . ARG B 1 238 ? 5.141 4.34 -8.75 1 92.5 238 ARG B N 1
ATOM 4219 C CA . ARG B 1 238 ? 6.059 3.596 -9.609 1 92.5 238 ARG B CA 1
ATOM 4220 C C . ARG B 1 238 ? 5.34 2.459 -10.32 1 92.5 238 ARG B C 1
ATOM 4222 O O . ARG B 1 238 ? 5.672 2.129 -11.461 1 92.5 238 ARG B O 1
ATOM 4229 N N . LEU B 1 239 ? 4.387 1.903 -9.695 1 94.75 239 LEU B N 1
ATOM 4230 C CA . LEU B 1 239 ? 3.643 0.777 -10.25 1 94.75 239 LEU B CA 1
ATOM 4231 C C . LEU B 1 239 ? 2.654 1.249 -11.312 1 94.75 239 LEU B C 1
ATOM 4233 O O . LEU B 1 239 ? 2.01 2.287 -11.148 1 94.75 239 LEU B O 1
ATOM 4237 N N . HIS B 1 240 ? 2.586 0.473 -12.406 1 94.94 240 HIS B N 1
ATOM 4238 C CA . HIS B 1 240 ? 1.609 0.729 -13.453 1 94.94 240 HIS B CA 1
ATOM 4239 C C . HIS B 1 240 ? 0.632 -0.433 -13.594 1 94.94 240 HIS B C 1
ATOM 4241 O O . HIS B 1 240 ? 1.047 -1.583 -13.75 1 94.94 240 HIS B O 1
ATOM 4247 N N . ILE B 1 241 ? -0.659 -0.135 -13.5 1 95.94 241 ILE B N 1
ATOM 4248 C CA . ILE B 1 241 ? -1.703 -1.137 -13.68 1 95.94 241 ILE B CA 1
ATOM 4249 C C . ILE B 1 241 ? -2.35 -0.968 -15.055 1 95.94 241 ILE B C 1
ATOM 4251 O O . ILE B 1 241 ? -2.803 0.125 -15.398 1 95.94 241 ILE B O 1
ATOM 4255 N N . HIS B 1 242 ? -2.402 -2.008 -15.812 1 95.62 242 HIS B N 1
ATOM 4256 C CA . HIS B 1 242 ? -3.021 -1.986 -17.125 1 95.62 242 HIS B CA 1
ATOM 4257 C C . HIS B 1 242 ? -4.535 -2.127 -17.031 1 95.62 242 HIS B C 1
ATOM 4259 O O . HIS B 1 242 ? -5.102 -3.131 -17.484 1 95.62 242 HIS B O 1
ATOM 4265 N N . ARG B 1 243 ? -5.109 -1.126 -16.641 1 91.19 243 ARG B N 1
ATOM 4266 C CA . ARG B 1 243 ? -6.539 -1.126 -16.344 1 91.19 243 ARG B CA 1
ATOM 4267 C C . ARG B 1 243 ? -7.359 -1.386 -17.594 1 91.19 243 ARG B C 1
ATOM 4269 O O . ARG B 1 243 ? -8.516 -1.801 -17.516 1 91.19 243 ARG B O 1
ATOM 4276 N N . ASP B 1 244 ? -6.816 -1.123 -18.719 1 90.12 244 ASP B N 1
ATOM 4277 C CA . ASP B 1 244 ? -7.48 -1.381 -20 1 90.12 244 ASP B CA 1
ATOM 4278 C C . ASP B 1 244 ? -7.711 -2.877 -20.203 1 90.12 244 ASP B C 1
ATOM 4280 O O . ASP B 1 244 ? -8.523 -3.275 -21.047 1 90.12 244 ASP B O 1
ATOM 4284 N N . LEU B 1 245 ? -7.098 -3.695 -19.375 1 92.12 245 LEU B N 1
ATOM 4285 C CA . LEU B 1 245 ? -7.199 -5.141 -19.547 1 92.12 245 LEU 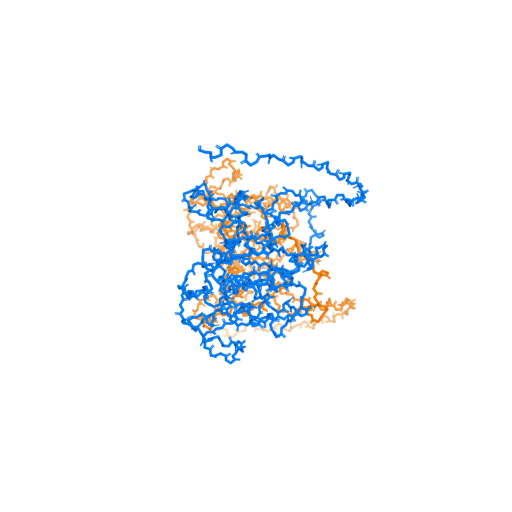B CA 1
ATOM 4286 C C . LEU B 1 245 ? -8.148 -5.738 -18.5 1 92.12 245 LEU B C 1
ATOM 4288 O O . LEU B 1 245 ? -8.242 -6.961 -18.375 1 92.12 245 LEU B O 1
ATOM 4292 N N . GLN B 1 246 ? -8.789 -4.832 -17.828 1 86.75 246 GLN B N 1
ATOM 4293 C CA . GLN B 1 246 ? -9.828 -5.297 -16.922 1 86.75 246 GLN B CA 1
ATOM 4294 C C . GLN B 1 246 ? -11.078 -5.727 -17.688 1 86.75 246 GLN B C 1
ATOM 4296 O O . GLN B 1 246 ? -11.492 -5.059 -18.641 1 86.75 246 GLN B O 1
ATOM 4301 N N . PRO B 1 247 ? -11.594 -6.965 -17.297 1 76.25 247 PRO B N 1
ATOM 4302 C CA . PRO B 1 247 ? -12.852 -7.316 -17.953 1 76.25 247 PRO B CA 1
ATOM 4303 C C . PRO B 1 247 ? -13.938 -6.262 -17.75 1 76.25 247 PRO B C 1
ATOM 4305 O O . PRO B 1 247 ? -14 -5.637 -16.688 1 76.25 247 PRO B O 1
ATOM 4308 N N . PRO B 1 248 ? -14.633 -5.902 -18.812 1 63.56 248 PRO B N 1
ATOM 4309 C CA . PRO B 1 248 ? -15.609 -4.812 -18.797 1 63.56 248 PRO B CA 1
ATOM 4310 C C . PRO B 1 248 ? -16.531 -4.859 -17.578 1 63.56 248 PRO B C 1
ATOM 4312 O O . PRO B 1 248 ? -16.938 -3.814 -17.062 1 63.56 248 PRO B O 1
ATOM 4315 N N . HIS B 1 249 ? -17.031 -5.949 -17.125 1 59.88 249 HIS B N 1
ATOM 4316 C CA . HIS B 1 249 ? -18.031 -5.961 -16.062 1 59.88 249 HIS B CA 1
ATOM 4317 C C . HIS B 1 249 ? -17.375 -5.797 -14.695 1 59.88 249 HIS B C 1
ATOM 4319 O O . HIS B 1 249 ? -18.078 -5.602 -13.695 1 59.88 249 HIS B O 1
ATOM 4325 N N . LEU B 1 250 ? -16.188 -5.887 -14.734 1 56.53 250 LEU B N 1
ATOM 4326 C CA . LEU B 1 250 ? -15.547 -5.883 -13.414 1 56.53 250 LEU B CA 1
ATOM 4327 C C . LEU B 1 250 ? -14.914 -4.527 -13.125 1 56.53 250 LEU B C 1
ATOM 4329 O O . LEU B 1 250 ? -14.133 -4.395 -12.18 1 56.53 250 LEU B O 1
ATOM 4333 N N . ASN B 1 251 ? -15.297 -3.566 -14.008 1 48.53 251 ASN B N 1
ATOM 4334 C CA . ASN B 1 251 ? -14.641 -2.283 -13.773 1 48.53 251 ASN B CA 1
ATOM 4335 C C . ASN B 1 251 ? -15.008 -1.713 -12.406 1 48.53 251 ASN B C 1
ATOM 4337 O O . ASN B 1 251 ? -16.141 -1.254 -12.203 1 48.53 251 ASN B O 1
ATOM 4341 N N . THR B 1 252 ? -14.672 -2.4 -11.477 1 45.44 252 THR B N 1
ATOM 4342 C CA . THR B 1 252 ? -15.023 -1.905 -10.148 1 45.44 252 THR B CA 1
ATOM 4343 C C . THR B 1 252 ? -14.672 -0.426 -10.016 1 45.44 252 THR B C 1
ATOM 4345 O O . THR B 1 252 ? -15.164 0.254 -9.109 1 45.44 252 THR B O 1
ATOM 4348 N N . SER B 1 253 ? -13.625 -0.056 -10.703 1 41.69 253 SER B N 1
ATOM 4349 C CA . SER B 1 253 ? -13.305 1.321 -10.344 1 41.69 253 SER B CA 1
ATOM 4350 C C . SER B 1 253 ? -14.234 2.307 -11.047 1 41.69 253 SER B C 1
ATOM 4352 O O . SER B 1 253 ? -13.875 3.467 -11.258 1 41.69 253 SER B O 1
ATOM 4354 N N . THR B 1 254 ? -15.234 1.809 -11.828 1 35.97 254 THR B N 1
ATOM 4355 C CA . THR B 1 254 ? -16 2.822 -12.547 1 35.97 254 THR B CA 1
ATOM 4356 C C . THR B 1 254 ? -16.562 3.863 -11.586 1 35.97 254 THR B C 1
ATOM 4358 O O . THR B 1 254 ? -17.609 3.645 -10.969 1 35.97 254 THR B O 1
ATOM 4361 N N . SER B 1 255 ? -15.812 4.43 -10.781 1 34.12 255 SER B N 1
ATOM 4362 C CA . SER B 1 255 ? -16.453 5.656 -10.312 1 34.12 255 SER B CA 1
ATOM 4363 C C . SER B 1 255 ? -16.906 6.527 -11.477 1 34.12 255 SER B C 1
ATOM 4365 O O . SER B 1 255 ? -16.141 6.77 -12.414 1 34.12 255 SER B O 1
ATOM 4367 N N . THR B 1 256 ? -18.156 6.391 -11.898 1 33.69 256 THR B N 1
ATOM 4368 C CA . THR B 1 256 ? -18.703 7.426 -12.766 1 33.69 256 THR B CA 1
ATOM 4369 C C . THR B 1 256 ? -18.078 8.781 -12.469 1 33.69 256 THR B C 1
ATOM 4371 O O . THR B 1 256 ? -18.062 9.227 -11.32 1 33.69 256 THR B O 1
ATOM 4374 N N . PRO B 1 257 ? -17.172 9.156 -13.328 1 32.72 257 PRO B N 1
ATOM 4375 C CA . PRO B 1 257 ? -16.766 10.531 -13.016 1 32.72 257 PRO B CA 1
ATOM 4376 C C . PRO B 1 257 ? -17.953 11.398 -12.562 1 32.72 257 PRO B C 1
ATOM 4378 O O . PRO B 1 257 ? -19.078 11.164 -12.984 1 32.72 257 PRO B O 1
ATOM 4381 N N . PRO B 1 258 ? -17.906 11.859 -11.398 1 28.78 258 PRO B N 1
ATOM 4382 C CA . PRO B 1 258 ? -19.047 12.727 -11.086 1 28.78 258 PRO B CA 1
ATOM 4383 C C . PRO B 1 258 ? -19.422 13.641 -12.25 1 28.78 258 PRO B C 1
ATOM 4385 O O . PRO B 1 258 ? -18.578 13.953 -13.094 1 28.78 258 PRO B O 1
ATOM 4388 N N . PRO B 1 259 ? -20.672 13.602 -12.617 1 29.44 259 PRO B N 1
ATOM 4389 C CA . PRO B 1 259 ? -21.047 14.562 -13.656 1 29.44 259 PRO B CA 1
ATOM 4390 C C . PRO B 1 259 ? -20.406 15.93 -13.453 1 29.44 259 PRO B C 1
ATOM 4392 O O . PRO B 1 259 ? -20.094 16.312 -12.32 1 29.44 259 PRO B O 1
ATOM 4395 N N . THR B 1 260 ? -19.703 16.359 -14.398 1 29.16 260 THR B N 1
ATOM 4396 C CA . THR B 1 260 ? -19.234 17.75 -14.367 1 29.16 260 THR B CA 1
ATOM 4397 C C . THR B 1 260 ? -20.328 18.672 -13.812 1 29.16 260 THR B C 1
ATOM 4399 O O . THR B 1 260 ? -21.406 18.781 -14.398 1 29.16 260 THR B O 1
ATOM 4402 N N . VAL B 1 261 ? -20.406 18.672 -12.5 1 27.89 261 VAL B N 1
ATOM 4403 C CA . VAL B 1 261 ? -21.359 19.641 -11.969 1 27.89 261 VAL B CA 1
ATOM 4404 C C . VAL B 1 261 ? -21.188 20.984 -12.688 1 27.89 261 VAL B C 1
ATOM 4406 O O . VAL B 1 261 ? -20.078 21.516 -12.75 1 27.89 261 VAL B O 1
ATOM 4409 N N . SER B 1 262 ? -22.031 21.156 -13.656 1 28.53 262 SER B N 1
ATOM 4410 C CA . SER B 1 262 ? -22.172 22.547 -14.086 1 28.53 262 SER B CA 1
ATOM 4411 C C . SER B 1 262 ? -22.375 23.469 -12.891 1 28.53 262 SER B C 1
ATOM 4413 O O . SER B 1 262 ? -23.312 23.281 -12.109 1 28.53 262 SER B O 1
ATOM 4415 N N . PHE B 1 263 ? -21.25 23.938 -12.328 1 28.84 263 PHE B N 1
ATOM 4416 C CA . PHE B 1 263 ? -21.312 25.031 -11.359 1 28.84 263 PHE B CA 1
ATOM 4417 C C . PHE B 1 263 ? -22.312 26.094 -11.805 1 28.84 263 PHE B C 1
ATOM 4419 O O . PHE B 1 263 ? -22.078 26.812 -12.766 1 28.84 263 PHE B O 1
ATOM 4426 N N . THR B 1 264 ? -23.609 25.672 -11.773 1 29.41 264 THR B N 1
ATOM 4427 C CA . THR B 1 264 ? -24.453 26.859 -11.836 1 29.41 264 THR B CA 1
ATOM 4428 C C . THR B 1 264 ? -24.266 27.719 -10.594 1 29.41 264 THR B C 1
ATOM 4430 O O . THR B 1 264 ? -24.422 27.25 -9.469 1 29.41 264 THR B O 1
ATOM 4433 N N . SER B 1 265 ? -23.531 28.812 -10.656 1 28.78 265 SER B N 1
ATOM 4434 C CA . SER B 1 265 ? -23.359 29.953 -9.758 1 28.78 265 SER B CA 1
ATOM 4435 C C . SER B 1 265 ? -24.688 30.359 -9.125 1 28.78 265 SER B C 1
ATOM 4437 O O . SER B 1 265 ? -25.516 31.016 -9.773 1 28.78 265 SER B O 1
ATOM 4439 N N . THR B 1 266 ? -25.406 29.391 -8.516 1 29.95 266 THR B N 1
ATOM 4440 C CA . THR B 1 266 ? -26.594 30 -7.914 1 29.95 266 THR B CA 1
ATOM 4441 C C . THR B 1 266 ? -26.203 31 -6.832 1 29.95 266 THR B C 1
ATOM 4443 O O . THR B 1 266 ? -25.469 30.656 -5.898 1 29.95 266 THR B O 1
ATOM 4446 N N . THR B 1 267 ? -26.453 32.25 -7.012 1 26.14 267 THR B N 1
ATOM 4447 C CA . THR B 1 267 ? -26.406 33.469 -6.203 1 26.14 267 THR B CA 1
ATOM 4448 C C . THR B 1 267 ? -27.125 33.25 -4.871 1 26.14 267 THR B C 1
ATOM 4450 O O . THR B 1 267 ? -28.344 33.062 -4.832 1 26.14 267 THR B O 1
ATOM 4453 N N . VAL B 1 268 ? -26.562 32.406 -4.039 1 29.34 268 VAL B N 1
ATOM 4454 C CA . VAL B 1 268 ? -27.125 32.219 -2.713 1 29.34 268 VAL B CA 1
ATOM 4455 C C . VAL B 1 268 ? -27.422 33.562 -2.068 1 29.34 268 VAL B C 1
ATOM 4457 O O . VAL B 1 268 ? -26.531 34.406 -1.928 1 29.34 268 VAL B O 1
ATOM 4460 N N . SER B 1 269 ? -28.672 33.844 -1.996 1 29.42 269 SER B N 1
ATOM 4461 C CA . SER B 1 269 ? -29.203 35 -1.303 1 29.42 269 SER B CA 1
ATOM 4462 C C . SER B 1 269 ? -28.734 35.031 0.151 1 29.42 269 SER B C 1
ATOM 4464 O O . SER B 1 269 ? -28.703 34 0.821 1 29.42 269 SER B O 1
ATOM 4466 N N . GLN B 1 270 ? -27.969 36.062 0.583 1 27.59 270 GLN B N 1
ATOM 4467 C CA . GLN B 1 270 ? -27.375 36.469 1.844 1 27.59 270 GLN B CA 1
ATOM 4468 C C . GLN B 1 270 ? -28.359 36.312 3 1 27.59 270 GLN B C 1
ATOM 4470 O O . GLN B 1 270 ? -29.5 36.781 2.912 1 27.59 270 GLN B O 1
ATOM 4475 N N . PRO B 1 271 ? -28.234 35.156 3.797 1 32.25 271 PRO B N 1
ATOM 4476 C CA . PRO B 1 271 ? -29.219 35.031 4.871 1 32.25 271 PRO B CA 1
ATOM 4477 C C . PRO B 1 271 ? -29.344 36.312 5.699 1 32.25 271 PRO B C 1
ATOM 4479 O O . PRO B 1 271 ? -28.391 37.094 5.781 1 32.25 271 PRO B O 1
ATOM 4482 N N . PRO B 1 272 ? -30.547 36.719 6.117 1 30.22 272 PRO B N 1
ATOM 4483 C CA . PRO B 1 272 ? -30.781 37.969 6.836 1 30.22 272 PRO B CA 1
ATOM 4484 C C . PRO B 1 272 ? -30.031 38.031 8.172 1 30.22 272 PRO B C 1
ATOM 4486 O O . PRO B 1 272 ? -29.703 36.969 8.742 1 30.22 272 PRO B O 1
ATOM 4489 N N . GLU B 1 273 ? -29.469 39.125 8.594 1 21.8 273 GLU B N 1
ATOM 4490 C CA . GLU B 1 273 ? -28.734 39.656 9.734 1 21.8 273 GLU B CA 1
ATOM 4491 C C . GLU B 1 273 ? -29.406 39.281 11.047 1 21.8 273 GLU B C 1
ATOM 4493 O O . GLU B 1 273 ? -30.547 39.656 11.297 1 21.8 273 GLU B O 1
ATOM 4498 N N . ALA B 1 274 ? -29.047 38.062 11.555 1 29.11 274 ALA B N 1
ATOM 4499 C CA . ALA B 1 274 ? -29.547 37.625 12.859 1 29.11 274 ALA B CA 1
ATOM 4500 C C . ALA B 1 274 ? -29.438 38.75 13.883 1 29.11 274 ALA B C 1
ATOM 4502 O O . ALA B 1 274 ? -28.391 39.406 13.977 1 29.11 274 ALA B O 1
ATOM 4503 N N . THR B 1 275 ? -30.531 39.281 14.453 1 26.88 275 THR B N 1
ATOM 4504 C CA . THR B 1 275 ? -30.828 40.281 15.453 1 26.88 275 THR B CA 1
ATOM 4505 C C . THR B 1 275 ? -30.047 40.031 16.734 1 26.88 275 THR B C 1
ATOM 4507 O O . THR B 1 275 ? -29.875 38.875 17.125 1 26.88 275 THR B O 1
ATOM 4510 N N . SER B 1 276 ? -29.359 41.062 17.375 1 23.8 276 SER B N 1
ATOM 4511 C CA . SER B 1 276 ? -28.516 41.375 18.531 1 23.8 276 SER B CA 1
ATOM 4512 C C . SER B 1 276 ? -29.188 40.938 19.828 1 23.8 276 SER B C 1
ATOM 4514 O O . SER B 1 276 ? -30.219 41.5 20.203 1 23.8 276 SER B O 1
ATOM 4516 N N . ILE B 1 277 ? -29.188 39.594 20.219 1 29.61 277 ILE B N 1
ATOM 4517 C CA . ILE B 1 277 ? -29.75 39.188 21.5 1 29.61 277 ILE B CA 1
ATOM 4518 C C . ILE B 1 277 ? -29.016 39.906 22.625 1 29.61 277 ILE B C 1
ATOM 4520 O O . ILE B 1 277 ? -27.781 39.938 22.656 1 29.61 277 ILE B O 1
ATOM 4524 N N . SER B 1 278 ? -29.641 40.719 23.422 1 23.94 278 SER B N 1
ATOM 4525 C CA . SER B 1 278 ? -29.344 41.594 24.562 1 23.94 278 SER B CA 1
ATOM 4526 C C . SER B 1 278 ? -28.75 40.781 25.719 1 23.94 278 SER B C 1
ATOM 4528 O O . SER B 1 278 ? -29.156 39.656 25.969 1 23.94 278 SER B O 1
ATOM 4530 N N . GLN B 1 279 ? -27.531 41.125 26.328 1 23.77 279 GLN B N 1
ATOM 4531 C CA . GLN B 1 279 ? -26.531 40.812 27.344 1 23.77 279 GLN B CA 1
ATOM 4532 C C . GLN B 1 279 ? -27.172 40.75 28.734 1 23.77 279 GLN B C 1
ATOM 4534 O O . GLN B 1 279 ? -26.469 40.75 29.75 1 23.77 279 GLN B O 1
ATOM 4539 N N . ASP B 1 280 ? -28.484 40.719 29.016 1 25.05 280 ASP B N 1
ATOM 4540 C CA . ASP B 1 280 ? -28.859 41.156 30.344 1 25.05 280 ASP B CA 1
ATOM 4541 C C . ASP B 1 280 ? -28.391 40.156 31.406 1 25.05 280 ASP B C 1
ATOM 4543 O O . ASP B 1 280 ? -27.906 40.562 32.469 1 25.05 280 ASP B O 1
ATOM 4547 N N . GLN B 1 281 ? -28.891 38.812 31.578 1 24.19 281 GLN B N 1
ATOM 4548 C CA . GLN B 1 281 ? -29.312 38.344 32.906 1 24.19 281 GLN B CA 1
ATOM 4549 C C . GLN B 1 281 ? -28.156 37.719 33.656 1 24.19 281 GLN B C 1
ATOM 4551 O O . GLN B 1 281 ? -28.375 36.938 34.625 1 24.19 281 GLN B O 1
ATOM 4556 N N . TRP B 1 282 ? -26.844 37.688 33.219 1 23.73 282 TRP B N 1
ATOM 4557 C CA . TRP B 1 282 ? -25.938 36.969 34.125 1 23.73 282 TRP B CA 1
ATOM 4558 C C . TRP B 1 282 ? -25.719 37.719 35.406 1 23.73 282 TRP B C 1
ATOM 4560 O O . TRP B 1 282 ? -24.969 38.688 35.438 1 23.73 282 TRP B O 1
ATOM 4570 N N . GLU B 1 283 ? -26.703 38.344 36.094 1 21.14 283 GLU B N 1
ATOM 4571 C CA . GLU B 1 283 ? -26.453 38.688 37.5 1 21.14 283 GLU B CA 1
ATOM 4572 C C . GLU B 1 283 ? -26.484 37.438 38.406 1 21.14 283 GLU B C 1
ATOM 4574 O O . GLU B 1 283 ? -27.328 36.562 38.219 1 21.14 283 GLU B O 1
#